Protein AF-A0A661MXB3-F1 (afdb_monomer_lite)

pLDDT: mean 81.64, std 18.94, range [29.0, 98.44]

Secondary structure (DSSP, 8-state):
--GGGT-SEEEEEESSTT-S-EEEEEESS---EEHHHHHHHHTSHHHHHHHHTTT--SHHHHHHTEEE-SHHHHHHHSEEEEEEETTEEEEETT----TTS---TTTEEEEEPP---TT-HHHHTTHHHHHHHGGGSTTHHHHHTSTT--S--GGGTEE---SHHHHHHHHHHHHHHHHHTT-HHHHHHHHHHHHHH---HHHHHHHHHHHHHH-STTPPPP--PPP---TT--HHHHHHHHHHHHHHHHHHHTT-HHHHHHHHHSS-HHHHHHS-HHHHHHHHHHHHHT-TT-THHHHHHHHHHHHHHHH-HHHHHH-THHHHHHHHHHHHTT-HHHHHHHHHHHHHHHHHHHHHHHSSPPPPTTSS---------------------------

Sequence (395 aa):
RTFASQFAHVVVFAAEDLSSDTVMLGSDSPLPLDLERLSRSFADPGIKSELERAYVHSPFDVFARVILANREEVLSYTQVEHRLRGGEWEFFPESSNGPMEDCDPADCRRSAVELNTDDNALIEFAAPRDLIGFQRYEGYLANIYSPDWPYGKLMETFENFGDGDDAARAYAEMAMSLMGHGRKSEASDFLTQSARHGAVAETLVATEVLRHLLTDEHEPRIAIEPPVPGPQMDQATARQLSLGFEAVRSAVDMRAYGTALAAMEEIPAPLRLHSGPSLRFLYGYLQYKAAEGVPSRYRSAIDQLEDLVRSDEEYVRRHPELYYFLARAHDAEFNFDKGLRNMRIYVESRLAGSDDAEDLPEPPPEDAPTTDAPEDADGGDLADKDLHPDRDDGV

Radius of gyration: 30.87 Å; chains: 1; bounding box: 84×88×80 Å

Foldseek 3Di:
DALLVVAVKWWKFDLDFLDPDIDIDGHNDDDALEQVVVQVVCVPPVSVVVCVVSVNNGSLLRLLRTLAGISVSLQQQQKWKWFQDPNDTHTDPLDGSPPPDDAPPVTMDIDGDHDDDPPPVVVVVCVVVCVVVVVSCVCVSVQSLPLPRPHSLRVVRHDDCDAAQSVLLSLLVSLLSNLQSVVLNSSVVSLVVSVVRYDDVSSVLSVQLSVLLPDPPPQDDDDQDQFADDPPDDPVLVVLSVVLSVQLVVCVVVVVLVSSLVSLPVNPPVCQPPRDLSSLLSNLVSLLSPCVVPLVSLVVSLVSLVVCVVPPVVVCLVVLSSLSSNLNSCVSVVSSNSNSVSSSSSSVSVVVVVVVVVPPPDDPPVPPPPPPDDDDDDDDDDDDDDDDDDDDDDD

Structure (mmCIF, N/CA/C/O backbone):
data_AF-A0A661MXB3-F1
#
_entry.id   AF-A0A661MXB3-F1
#
loop_
_atom_site.group_PDB
_atom_site.id
_atom_site.type_symbol
_atom_site.label_atom_id
_atom_site.label_alt_id
_atom_site.label_comp_id
_atom_site.label_asym_id
_atom_site.label_entity_id
_atom_site.label_seq_id
_atom_site.pdbx_PDB_ins_code
_atom_site.Cartn_x
_atom_site.Cartn_y
_atom_site.Cartn_z
_atom_site.occupancy
_atom_site.B_iso_or_equiv
_atom_site.auth_seq_id
_atom_site.auth_comp_id
_atom_site.auth_asym_id
_atom_site.auth_atom_id
_atom_site.pdbx_PDB_model_num
ATOM 1 N N . ARG A 1 1 ? -21.241 17.904 27.560 1.00 60.25 1 ARG A N 1
ATOM 2 C CA . ARG A 1 1 ? -21.368 16.419 27.547 1.00 60.25 1 ARG A CA 1
ATOM 3 C C . ARG A 1 1 ? -20.469 15.897 26.440 1.00 60.25 1 ARG A C 1
ATOM 5 O O . ARG A 1 1 ? -20.374 16.616 25.465 1.00 60.25 1 ARG A O 1
ATOM 12 N N . THR A 1 2 ? -19.868 14.708 26.520 1.00 66.75 2 THR A N 1
ATOM 13 C CA . THR A 1 2 ? -19.048 14.137 25.418 1.00 66.75 2 THR A CA 1
ATOM 14 C C . THR A 1 2 ? -19.761 12.934 24.781 1.00 66.75 2 THR A C 1
ATOM 16 O O . THR A 1 2 ? -20.686 12.395 25.392 1.00 66.75 2 THR A O 1
ATOM 19 N N . PHE A 1 3 ? -19.368 12.485 23.579 1.00 68.38 3 PHE A N 1
ATOM 20 C CA . PHE A 1 3 ? -19.989 11.304 22.941 1.00 68.38 3 PHE A CA 1
ATOM 21 C C . PHE A 1 3 ? -19.818 10.048 23.806 1.00 68.38 3 PHE A C 1
ATOM 23 O O . PHE A 1 3 ? -20.786 9.382 24.173 1.00 68.38 3 PHE A O 1
ATOM 30 N N . ALA A 1 4 ? -18.582 9.804 24.244 1.00 66.75 4 ALA A N 1
ATOM 31 C CA . ALA A 1 4 ? -18.226 8.757 25.194 1.00 66.75 4 ALA A CA 1
ATOM 32 C C . ALA A 1 4 ? -18.789 8.989 26.616 1.00 66.75 4 ALA A C 1
ATOM 34 O O . ALA A 1 4 ? -18.672 8.123 27.482 1.00 66.75 4 ALA A O 1
ATOM 35 N N . SER A 1 5 ? -19.429 10.131 26.894 1.00 73.50 5 SER A N 1
ATOM 36 C CA . SER A 1 5 ? -20.237 10.331 28.104 1.00 73.50 5 SER A CA 1
ATOM 37 C C . SER A 1 5 ? -21.733 10.075 27.884 1.00 73.50 5 SER A C 1
ATOM 39 O O . SER A 1 5 ? -22.489 10.217 28.844 1.00 73.50 5 SER A O 1
ATOM 41 N N . GLN A 1 6 ? -22.190 9.801 26.654 1.00 81.00 6 GLN A N 1
ATOM 42 C CA . GLN A 1 6 ? -23.566 9.364 26.368 1.00 81.00 6 GLN A CA 1
ATOM 43 C C . GLN A 1 6 ? -23.660 7.841 26.235 1.00 81.00 6 GLN A C 1
ATOM 45 O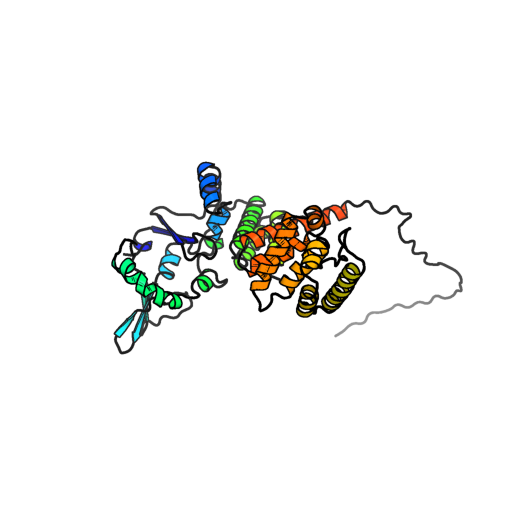 O . GLN A 1 6 ? -24.591 7.272 26.788 1.00 81.00 6 GLN A O 1
ATOM 50 N N . PHE A 1 7 ? -22.689 7.200 25.577 1.00 85.50 7 PHE A N 1
ATOM 51 C CA . PHE A 1 7 ? -22.698 5.756 25.318 1.00 85.50 7 PHE A CA 1
ATOM 52 C C . PHE A 1 7 ? -21.702 4.986 26.193 1.00 85.50 7 PHE A C 1
ATOM 54 O O . PHE A 1 7 ? -20.602 5.468 26.484 1.00 85.50 7 PHE A O 1
ATOM 61 N N . ALA A 1 8 ? -22.080 3.767 26.587 1.00 87.88 8 ALA A N 1
ATOM 62 C CA . ALA A 1 8 ? -21.225 2.854 27.352 1.00 87.88 8 ALA A CA 1
ATOM 63 C C . ALA A 1 8 ? -20.105 2.231 26.498 1.00 87.88 8 ALA A C 1
ATOM 65 O O . ALA A 1 8 ? -19.014 1.971 27.005 1.00 87.88 8 ALA A O 1
ATOM 66 N N . HIS A 1 9 ? -20.356 2.048 25.201 1.00 89.38 9 HIS A N 1
ATOM 67 C CA . HIS A 1 9 ? -19.418 1.502 24.226 1.00 89.38 9 HIS A CA 1
ATOM 68 C C . HIS A 1 9 ? -19.293 2.463 23.043 1.00 89.38 9 HIS A C 1
ATOM 70 O O . HIS A 1 9 ? -20.294 2.991 22.555 1.00 89.38 9 HIS A O 1
ATOM 76 N N . VAL A 1 10 ? -18.059 2.698 22.598 1.00 88.25 10 VAL A N 1
ATOM 77 C CA . VAL A 1 10 ? -17.738 3.540 21.440 1.00 88.25 10 VAL A CA 1
ATOM 78 C C . VAL A 1 10 ? -16.615 2.873 20.657 1.00 88.25 10 VAL A C 1
ATOM 80 O O . VAL A 1 10 ? -15.660 2.415 21.279 1.00 88.25 10 VAL A O 1
ATOM 83 N N . VAL A 1 11 ? -16.730 2.848 19.331 1.00 90.06 11 VAL A N 1
ATOM 84 C CA . VAL A 1 11 ? -15.665 2.451 18.396 1.00 90.06 11 VAL A CA 1
ATOM 85 C C . VAL A 1 11 ? -15.566 3.517 17.304 1.00 90.06 11 VAL A C 1
ATOM 87 O O . VAL A 1 11 ? -16.592 4.072 16.894 1.00 90.06 11 VAL A O 1
ATOM 90 N N . VAL A 1 12 ? -14.350 3.823 16.853 1.00 89.25 12 VAL A N 1
ATOM 91 C CA . VAL A 1 12 ? -14.078 4.819 15.807 1.00 89.25 12 VAL A CA 1
ATOM 92 C C . VAL A 1 12 ? -13.350 4.164 14.646 1.00 89.25 12 VAL A C 1
ATOM 94 O O . VAL A 1 12 ? -12.310 3.534 14.836 1.00 89.25 12 VAL A O 1
ATOM 97 N N . PHE A 1 13 ? -13.891 4.352 13.448 1.00 89.69 13 PHE A N 1
ATOM 98 C CA . PHE A 1 13 ? -13.365 3.818 12.199 1.00 89.69 13 PHE A CA 1
ATOM 99 C C . PHE A 1 13 ? -12.936 4.958 11.273 1.00 89.69 13 PHE A C 1
ATOM 101 O O . PHE A 1 13 ? -13.572 6.012 11.264 1.00 89.69 13 PHE A O 1
ATOM 108 N N . ALA A 1 14 ? -11.923 4.727 10.446 1.00 88.44 14 ALA A N 1
ATOM 109 C CA . ALA A 1 14 ? -11.700 5.498 9.232 1.00 88.44 14 ALA A CA 1
ATOM 110 C C . ALA A 1 14 ? -12.873 5.265 8.263 1.00 88.44 14 ALA A C 1
ATOM 112 O O . ALA A 1 14 ? -13.317 4.127 8.088 1.00 88.44 14 ALA A O 1
ATOM 113 N N . ALA A 1 15 ? -13.386 6.321 7.631 1.00 83.31 15 ALA A N 1
ATOM 114 C CA . ALA A 1 15 ? -14.381 6.181 6.570 1.00 83.31 15 ALA A CA 1
ATOM 115 C C . ALA A 1 15 ? -13.752 5.559 5.312 1.00 83.31 15 ALA A C 1
ATOM 117 O O . ALA A 1 15 ? -14.329 4.648 4.719 1.00 83.31 15 ALA A O 1
ATOM 118 N N . GLU A 1 16 ? -12.543 6.004 4.967 1.00 79.88 16 GLU A N 1
ATOM 119 C CA . GLU A 1 16 ? -11.714 5.543 3.847 1.00 79.88 16 GLU A CA 1
ATOM 120 C C . GLU A 1 16 ? -10.232 5.519 4.267 1.00 79.88 16 GLU A C 1
ATOM 122 O O . GLU A 1 16 ? -9.855 6.062 5.309 1.00 79.88 16 GLU A O 1
ATOM 127 N N . ASP A 1 17 ? -9.380 4.898 3.458 1.00 74.88 17 ASP A N 1
ATOM 128 C CA . ASP A 1 17 ? -7.967 4.685 3.775 1.00 74.88 17 ASP A CA 1
ATOM 129 C C . ASP A 1 17 ? -7.192 6.004 3.827 1.00 74.88 17 ASP A C 1
ATOM 131 O O . ASP A 1 17 ? -7.323 6.851 2.945 1.00 74.88 17 ASP A O 1
ATOM 135 N N . LEU A 1 18 ? -6.384 6.183 4.879 1.00 73.88 18 LEU A N 1
ATOM 136 C CA . LEU A 1 18 ? -5.684 7.438 5.188 1.00 73.88 18 LEU A CA 1
ATOM 137 C C . LEU A 1 18 ? -6.602 8.676 5.300 1.00 73.88 18 LEU A C 1
ATOM 139 O O . LEU A 1 18 ? -6.113 9.807 5.286 1.00 73.88 18 LEU A O 1
ATOM 143 N N . SER A 1 19 ? -7.918 8.485 5.431 1.00 77.31 19 SER A N 1
ATOM 144 C CA . SER A 1 19 ? -8.883 9.583 5.423 1.00 77.31 19 SER A CA 1
ATOM 145 C C . SER A 1 19 ? -8.896 10.373 6.729 1.00 77.31 19 SER A C 1
ATOM 147 O O . SER A 1 19 ? -8.617 9.847 7.813 1.00 77.31 19 SER A O 1
ATOM 149 N N . SER A 1 20 ? -9.269 11.646 6.593 1.00 73.06 20 SER A N 1
ATOM 150 C CA . SER A 1 20 ? -9.675 12.537 7.679 1.00 73.06 20 SER A CA 1
ATOM 151 C C . SER A 1 20 ? -10.999 12.152 8.313 1.00 73.06 20 SER A C 1
ATOM 153 O O . SER A 1 20 ? -11.231 12.437 9.490 1.00 73.06 20 SER A O 1
ATOM 155 N N . ASP A 1 21 ? -11.862 11.534 7.517 1.00 78.81 21 ASP A N 1
ATOM 156 C CA . ASP A 1 21 ? -13.262 11.363 7.839 1.00 78.81 21 ASP A CA 1
ATOM 157 C C . ASP A 1 21 ? -13.417 10.085 8.655 1.00 78.81 21 ASP A C 1
ATOM 159 O O . ASP A 1 21 ? -12.888 9.026 8.306 1.00 78.81 21 ASP A O 1
ATOM 163 N N . THR A 1 22 ? -14.129 10.184 9.776 1.00 83.12 22 THR A N 1
ATOM 164 C CA . THR A 1 22 ? -14.266 9.081 10.729 1.00 83.12 22 THR A CA 1
ATOM 165 C C . THR A 1 22 ? -15.724 8.759 11.008 1.00 83.12 22 THR A C 1
ATOM 167 O O . THR A 1 22 ? -16.585 9.635 11.087 1.00 83.12 22 THR A O 1
ATOM 170 N N . VAL A 1 23 ? -16.005 7.469 11.176 1.00 86.00 23 VAL A N 1
ATOM 171 C CA . VAL A 1 23 ? -17.314 6.959 11.579 1.00 86.00 23 VAL A CA 1
ATOM 172 C C . VAL A 1 23 ? -17.244 6.590 13.054 1.00 86.00 23 VAL A C 1
ATOM 174 O O . VAL A 1 23 ? -16.486 5.706 13.450 1.00 86.00 23 VAL A O 1
ATOM 177 N N . MET A 1 24 ? -18.054 7.258 13.876 1.00 86.62 24 MET A N 1
ATOM 178 C CA . MET A 1 24 ? -18.159 6.994 15.312 1.00 86.62 24 MET A CA 1
ATOM 179 C C . MET A 1 24 ? -19.426 6.201 15.627 1.00 86.62 24 MET A C 1
ATOM 181 O O . MET A 1 24 ? -20.539 6.715 15.516 1.00 86.62 24 MET A O 1
ATOM 185 N N . LEU A 1 25 ? -19.258 4.951 16.062 1.00 88.56 25 LEU A N 1
ATOM 186 C CA . LEU A 1 25 ? -20.360 4.095 16.490 1.00 88.56 25 LEU A CA 1
ATOM 187 C C . LEU A 1 25 ? -20.486 4.136 18.015 1.00 88.56 25 LEU A C 1
ATOM 189 O O . LEU A 1 25 ? -19.577 3.714 18.725 1.00 88.56 25 LEU A O 1
ATOM 193 N N . GLY A 1 26 ? -21.619 4.631 18.514 1.00 88.75 26 GLY A N 1
ATOM 194 C CA . GLY A 1 26 ? -21.973 4.636 19.936 1.00 88.75 26 GLY A CA 1
ATOM 195 C C . GLY A 1 26 ? -23.075 3.628 20.248 1.00 88.75 26 GLY A C 1
ATOM 196 O O . GLY A 1 26 ? -24.018 3.483 19.471 1.00 88.75 26 GLY A O 1
ATOM 197 N N . SER A 1 27 ? -22.965 2.929 21.377 1.00 89.50 27 SER A N 1
ATOM 198 C CA . SER A 1 27 ? -23.947 1.929 21.804 1.00 89.50 27 SER A CA 1
ATOM 199 C C . SER A 1 27 ? -24.010 1.780 23.327 1.00 89.50 27 SER A C 1
ATOM 201 O O . SER A 1 27 ? -22.996 1.848 24.025 1.00 89.50 27 SER A O 1
ATOM 203 N N . ASP A 1 28 ? -25.209 1.507 23.841 1.00 90.69 28 ASP A N 1
ATOM 204 C CA . ASP A 1 28 ? -25.440 1.114 25.240 1.00 90.69 28 ASP A CA 1
ATOM 205 C C . ASP A 1 28 ? -25.264 -0.398 25.469 1.00 90.69 28 ASP A C 1
ATOM 207 O O . ASP A 1 28 ? -25.264 -0.868 26.603 1.00 90.69 28 ASP A O 1
ATOM 211 N N . SER A 1 29 ? -25.116 -1.172 24.390 1.00 90.19 29 SER A N 1
ATOM 212 C CA . SER A 1 29 ? -24.761 -2.598 24.405 1.00 90.19 29 SER A CA 1
ATOM 213 C C . SER A 1 29 ? -23.335 -2.816 23.881 1.00 90.19 29 SER A C 1
ATOM 215 O O . SER A 1 29 ? -22.897 -2.032 23.034 1.00 90.19 29 SER A O 1
ATOM 217 N N . PRO A 1 30 ? -22.622 -3.875 24.308 1.00 87.62 30 PRO A N 1
ATOM 218 C CA . PRO A 1 30 ? -21.278 -4.172 23.822 1.00 87.62 30 PRO A CA 1
ATOM 219 C C . PRO A 1 30 ? -21.166 -4.208 22.293 1.00 87.62 30 PRO A C 1
ATOM 221 O O . PRO A 1 30 ? -22.033 -4.747 21.596 1.00 87.62 30 PRO A O 1
ATOM 224 N N . LEU A 1 31 ? -20.059 -3.658 21.794 1.00 84.75 31 LEU A N 1
ATOM 225 C CA . LEU A 1 31 ? -19.656 -3.657 20.387 1.00 84.75 31 LEU A CA 1
ATOM 226 C C . LEU A 1 31 ? -18.403 -4.540 20.215 1.00 84.75 31 LEU A C 1
ATOM 228 O O . LEU A 1 31 ? -17.326 -3.998 19.979 1.00 84.75 31 LEU A O 1
ATOM 232 N N . PRO A 1 32 ? -18.495 -5.874 20.404 1.00 85.25 32 PRO A N 1
ATOM 233 C CA . PRO A 1 32 ? -17.342 -6.753 20.249 1.00 85.25 32 PRO A CA 1
ATOM 234 C C . PRO A 1 32 ? -16.884 -6.771 18.789 1.00 85.25 32 PRO A C 1
ATOM 236 O O . PRO A 1 32 ? -17.708 -6.807 17.866 1.00 85.25 32 PRO A O 1
ATOM 239 N N . LEU A 1 33 ? -15.568 -6.781 18.592 1.00 87.50 33 LEU A N 1
ATOM 240 C CA . LEU A 1 33 ? -14.935 -6.912 17.283 1.00 87.50 33 LEU A CA 1
ATOM 241 C C . LEU A 1 33 ? -14.830 -8.414 16.958 1.00 87.50 33 LEU A C 1
ATOM 243 O O . LEU A 1 33 ? -13.780 -9.043 17.039 1.00 87.50 33 LEU A O 1
ATOM 247 N N . ASP A 1 34 ? -16.009 -8.983 16.684 1.00 91.75 34 ASP A N 1
ATOM 248 C CA . ASP A 1 34 ? -16.306 -10.415 16.556 1.00 91.75 34 ASP A CA 1
ATOM 249 C C . ASP A 1 34 ? -16.375 -10.830 15.077 1.00 91.75 34 ASP A C 1
ATOM 251 O O . ASP A 1 34 ? -17.278 -10.415 14.332 1.00 91.75 34 ASP A O 1
ATOM 255 N N . LEU A 1 35 ? -15.416 -11.660 14.651 1.00 92.50 35 LEU A N 1
ATOM 256 C CA . LEU A 1 35 ? -15.283 -12.092 13.259 1.00 92.50 35 LEU A CA 1
ATOM 257 C C . LEU A 1 35 ? -16.454 -12.974 12.800 1.00 92.50 35 LEU A C 1
ATOM 259 O O . LEU A 1 35 ? -16.935 -12.812 11.675 1.00 92.50 35 LEU A O 1
ATOM 263 N N . GLU A 1 36 ? -16.955 -13.881 13.642 1.00 91.88 36 GLU A N 1
ATOM 264 C CA . GLU A 1 36 ? -18.060 -14.781 13.284 1.00 91.88 36 GLU A CA 1
ATOM 265 C C . GLU A 1 36 ? -19.371 -13.996 13.116 1.00 91.88 36 GLU A C 1
ATOM 267 O O . GLU A 1 36 ? -20.180 -14.260 12.219 1.00 91.88 36 GLU A O 1
ATOM 272 N N . ARG A 1 37 ? -19.598 -12.988 13.966 1.00 91.44 37 ARG A N 1
ATOM 273 C CA . ARG A 1 37 ? -20.759 -12.094 13.864 1.00 91.44 37 ARG A CA 1
ATOM 274 C C . ARG A 1 37 ? -20.715 -11.212 12.616 1.00 91.44 37 ARG A C 1
ATOM 276 O O . ARG A 1 37 ? -21.749 -11.062 11.954 1.00 91.44 37 ARG A O 1
ATOM 283 N N . LEU A 1 38 ? -19.557 -10.644 12.272 1.00 91.50 38 LEU A N 1
ATOM 284 C CA . LEU A 1 38 ? -19.429 -9.857 11.042 1.00 91.50 38 LEU A CA 1
ATOM 285 C C . LEU A 1 38 ? -19.520 -10.745 9.801 1.00 91.50 38 LEU A C 1
ATOM 287 O O . LEU A 1 38 ? -20.295 -10.425 8.906 1.00 91.50 38 LEU A O 1
ATOM 291 N N . SER A 1 39 ? -18.864 -11.906 9.779 1.00 93.06 39 SER A N 1
ATOM 292 C CA . SER A 1 39 ? -18.941 -12.855 8.656 1.00 93.06 39 SER A CA 1
ATOM 293 C C . SER A 1 39 ? -20.379 -13.290 8.352 1.00 93.06 39 SER A C 1
ATOM 295 O O . SER A 1 39 ? -20.790 -13.313 7.193 1.00 93.06 39 SER A O 1
ATOM 297 N N . ARG A 1 40 ? -21.198 -13.542 9.386 1.00 93.25 40 ARG A N 1
ATOM 298 C CA . ARG A 1 40 ? -22.641 -13.808 9.219 1.00 93.25 40 ARG A CA 1
ATOM 299 C C . ARG A 1 40 ? -23.423 -12.613 8.673 1.00 93.25 40 ARG A C 1
ATOM 301 O O . ARG A 1 40 ? -24.379 -12.819 7.935 1.00 93.25 40 ARG A O 1
ATOM 308 N N . SER A 1 41 ? -23.025 -11.385 9.006 1.00 91.75 41 SER A N 1
ATOM 309 C CA . SER A 1 41 ? -23.632 -10.165 8.449 1.00 91.75 41 SER A CA 1
ATOM 310 C C . SER A 1 41 ? -23.255 -9.969 6.973 1.00 91.75 41 SER A C 1
ATOM 312 O O . SER A 1 41 ? -24.116 -9.660 6.159 1.00 91.75 41 SER A O 1
ATOM 314 N N . PHE A 1 42 ? -21.997 -10.228 6.603 1.00 92.69 42 PHE A N 1
ATOM 315 C CA . PHE A 1 42 ? -21.509 -10.189 5.215 1.00 92.69 42 PHE A CA 1
ATOM 316 C C . PHE A 1 42 ? -22.122 -11.269 4.309 1.00 92.69 42 PHE A C 1
ATOM 318 O O . PHE A 1 42 ? -22.095 -11.133 3.087 1.00 92.69 42 PHE A O 1
ATOM 325 N N . ALA A 1 43 ? -22.678 -12.339 4.884 1.00 93.12 43 ALA A N 1
ATOM 326 C CA . ALA A 1 43 ? -23.415 -13.349 4.132 1.00 93.12 43 ALA A CA 1
ATOM 327 C C . ALA A 1 43 ? -24.787 -12.850 3.625 1.00 93.12 43 ALA A C 1
ATOM 329 O O . ALA A 1 43 ? -25.369 -13.489 2.747 1.00 93.12 43 ALA A O 1
ATOM 330 N N . ASP A 1 44 ? -25.303 -11.723 4.136 1.00 95.75 44 ASP A N 1
ATOM 331 C CA . ASP A 1 44 ? -26.483 -11.061 3.575 1.00 95.75 44 ASP A CA 1
ATOM 332 C C . ASP A 1 44 ? -26.102 -10.294 2.287 1.00 95.75 44 ASP A C 1
ATOM 334 O O . ASP A 1 44 ? -25.271 -9.379 2.340 1.00 95.75 44 ASP A O 1
ATOM 338 N N . PRO A 1 45 ? -26.701 -10.614 1.119 1.00 92.38 45 PRO A N 1
ATOM 339 C CA . PRO A 1 45 ? -26.347 -9.967 -0.146 1.00 92.38 45 PRO A CA 1
ATOM 340 C C . PRO A 1 45 ? -26.600 -8.454 -0.177 1.00 92.38 45 PRO A C 1
ATOM 342 O O . PRO A 1 45 ? -25.913 -7.743 -0.907 1.00 92.38 45 PRO A O 1
ATOM 345 N N . GLY A 1 46 ? -27.576 -7.955 0.588 1.00 94.19 46 GLY A N 1
ATOM 346 C CA . GLY A 1 46 ? -27.873 -6.528 0.683 1.00 94.19 46 GLY A CA 1
ATOM 347 C C . GLY A 1 46 ? -26.805 -5.782 1.478 1.00 94.19 46 GLY A C 1
ATOM 348 O O . GLY A 1 46 ? -26.341 -4.733 1.039 1.00 94.19 46 GLY A O 1
ATOM 349 N N . ILE A 1 47 ? -26.358 -6.357 2.600 1.00 93.00 47 ILE A N 1
ATOM 350 C CA . ILE A 1 47 ? -25.245 -5.807 3.388 1.00 93.00 47 ILE A CA 1
ATOM 351 C C . ILE A 1 47 ? -23.961 -5.824 2.558 1.00 93.00 47 ILE A C 1
ATOM 353 O O . ILE A 1 47 ? -23.302 -4.793 2.434 1.00 93.00 47 ILE A O 1
ATOM 357 N N . LYS A 1 48 ? -23.639 -6.960 1.925 1.00 90.56 48 LYS A N 1
ATOM 358 C CA . LYS A 1 48 ? -22.458 -7.080 1.063 1.00 90.56 48 LYS A CA 1
ATOM 359 C C . LYS A 1 48 ? -22.460 -6.047 -0.070 1.00 90.56 48 LYS A C 1
ATOM 361 O O . LYS A 1 48 ? -21.457 -5.370 -0.259 1.00 90.56 48 LYS A O 1
ATOM 366 N N . SER A 1 49 ? -23.583 -5.878 -0.772 1.00 91.62 49 SER A N 1
ATOM 367 C CA . SER A 1 49 ? -23.697 -4.907 -1.870 1.00 91.62 49 SER A CA 1
ATOM 368 C C . SER A 1 49 ? -23.485 -3.455 -1.426 1.00 91.62 49 SER A C 1
ATOM 370 O O . SER A 1 49 ? -22.987 -2.656 -2.216 1.00 91.62 49 SER A O 1
ATOM 372 N N . GLU A 1 50 ? -23.884 -3.074 -0.210 1.00 92.62 50 GLU A N 1
ATOM 373 C CA . GLU A 1 50 ? -23.660 -1.707 0.279 1.00 92.62 50 GLU A CA 1
ATOM 374 C C . GLU A 1 50 ? -22.233 -1.512 0.813 1.00 92.62 50 GLU A C 1
ATOM 376 O O . GLU A 1 50 ? -21.659 -0.441 0.628 1.00 92.62 50 GLU A O 1
ATOM 381 N N . LEU A 1 51 ? -21.620 -2.549 1.394 1.00 90.81 51 LEU A N 1
ATOM 382 C CA . LEU A 1 51 ? -20.221 -2.517 1.832 1.00 90.81 51 LEU A CA 1
ATOM 383 C C . LEU A 1 51 ? -19.236 -2.493 0.651 1.00 90.81 51 LEU A C 1
ATOM 385 O O . LEU A 1 51 ? -18.287 -1.710 0.668 1.00 90.81 51 LEU A O 1
ATOM 389 N N . GLU A 1 52 ? -19.513 -3.228 -0.431 1.00 90.06 52 GLU A N 1
ATOM 390 C CA . GLU A 1 52 ? -18.729 -3.156 -1.675 1.00 90.06 52 GLU A CA 1
ATOM 391 C C . GLU A 1 52 ? -18.710 -1.735 -2.267 1.00 90.06 52 GLU A C 1
ATOM 393 O O . GLU A 1 52 ? -17.690 -1.305 -2.805 1.00 90.06 52 GLU A O 1
ATOM 398 N N . ARG A 1 53 ? -19.798 -0.965 -2.111 1.00 88.00 53 ARG A N 1
ATOM 399 C CA . ARG A 1 53 ? -19.876 0.450 -2.528 1.00 88.00 53 ARG A CA 1
ATOM 400 C C . ARG A 1 53 ? -19.042 1.397 -1.655 1.00 88.00 53 ARG A C 1
ATOM 402 O O . ARG A 1 53 ? -18.778 2.513 -2.090 1.00 88.00 53 ARG A O 1
ATOM 409 N N . ALA A 1 54 ? -18.633 0.959 -0.464 1.00 85.25 54 ALA A N 1
ATOM 410 C CA . ALA A 1 54 ? -17.728 1.659 0.452 1.00 85.25 54 ALA A CA 1
ATOM 411 C C . ALA A 1 54 ? -16.289 1.088 0.421 1.00 85.25 54 ALA A C 1
ATOM 413 O O . ALA A 1 54 ? -15.493 1.347 1.331 1.00 85.25 54 ALA A O 1
ATOM 414 N N . TYR A 1 55 ? -15.960 0.288 -0.604 1.00 86.81 55 TYR A N 1
ATOM 415 C CA . TYR A 1 55 ? -14.681 -0.422 -0.758 1.00 86.81 55 TYR A CA 1
ATOM 416 C C . TYR A 1 55 ? -14.336 -1.338 0.431 1.00 86.81 55 TYR A C 1
ATOM 418 O O . TYR A 1 55 ? -13.176 -1.495 0.800 1.00 86.81 55 TYR A O 1
ATOM 426 N N . VAL A 1 56 ? -15.362 -1.914 1.064 1.00 90.81 56 VAL A N 1
ATOM 427 C CA . VAL A 1 56 ? -15.244 -2.926 2.118 1.00 90.81 56 VAL A CA 1
ATOM 428 C C . VAL A 1 56 ? -15.630 -4.267 1.497 1.00 90.81 56 VAL A C 1
ATOM 430 O O . VAL A 1 56 ? -16.799 -4.514 1.200 1.00 90.81 56 VAL A O 1
ATOM 433 N N . HIS A 1 57 ? -14.646 -5.129 1.262 1.00 91.06 57 HIS A N 1
ATOM 434 C CA . HIS A 1 57 ? -14.810 -6.385 0.526 1.00 91.06 57 HIS A CA 1
ATOM 435 C C . HIS A 1 57 ? -14.852 -7.610 1.451 1.00 91.06 57 HIS A C 1
ATOM 437 O O . HIS A 1 57 ? -15.427 -8.639 1.088 1.00 91.06 57 HIS A O 1
ATOM 443 N N . SER A 1 58 ? -14.295 -7.488 2.657 1.00 93.00 58 SER A N 1
ATOM 444 C CA . SER A 1 58 ? -14.241 -8.528 3.680 1.00 93.00 58 SER A CA 1
ATOM 445 C C . SER A 1 58 ? -14.592 -7.995 5.084 1.00 93.00 58 SER A C 1
ATOM 447 O O . SER A 1 58 ? -14.474 -6.792 5.338 1.00 93.00 58 SER A O 1
ATOM 449 N N . PRO A 1 59 ? -14.967 -8.872 6.040 1.00 93.44 59 PRO A N 1
ATOM 450 C CA . PRO A 1 59 ? -15.060 -8.512 7.458 1.00 93.44 59 PRO A CA 1
ATOM 451 C C . PRO A 1 59 ? -13.766 -7.908 8.022 1.00 93.44 59 PRO A C 1
ATOM 453 O O . PRO A 1 59 ? -13.824 -7.041 8.893 1.00 93.44 59 PRO A O 1
ATOM 456 N N . PHE A 1 60 ? -12.610 -8.335 7.505 1.00 94.56 60 PHE A N 1
ATOM 457 C CA . PHE A 1 60 ? -11.294 -7.859 7.925 1.00 94.56 60 PHE A CA 1
ATOM 458 C C . PHE A 1 60 ? -11.043 -6.395 7.528 1.00 94.56 60 PHE A C 1
ATOM 460 O O . PHE A 1 60 ? -10.351 -5.683 8.249 1.00 94.56 60 PHE A O 1
ATOM 467 N N . ASP A 1 61 ? -11.684 -5.895 6.470 1.00 92.75 61 ASP A N 1
ATOM 468 C CA . ASP A 1 61 ? -11.522 -4.500 6.030 1.00 92.75 61 ASP A CA 1
ATOM 469 C C . ASP A 1 61 ? -12.247 -3.530 6.982 1.00 92.75 61 ASP A C 1
ATOM 471 O O . ASP A 1 61 ? -11.775 -2.427 7.252 1.00 92.75 61 ASP A O 1
ATOM 475 N N . VAL A 1 62 ? -13.368 -3.960 7.583 1.00 91.75 62 VAL A N 1
ATOM 476 C CA . VAL A 1 62 ? -14.040 -3.209 8.668 1.00 91.75 62 VAL A CA 1
ATOM 477 C C . VAL A 1 62 ? -13.117 -3.089 9.879 1.00 91.75 62 VAL A C 1
ATOM 479 O O . VAL A 1 62 ? -13.036 -2.043 10.521 1.00 91.75 62 VAL A O 1
ATOM 482 N N . PHE A 1 63 ? -12.419 -4.178 10.186 1.00 92.00 63 PHE A N 1
ATOM 483 C CA . PHE A 1 63 ? -11.491 -4.277 11.298 1.00 92.00 63 PHE A CA 1
ATOM 484 C C . PHE A 1 63 ? -10.225 -3.440 11.095 1.00 92.00 63 PHE A C 1
ATOM 486 O O . PHE A 1 63 ? -9.835 -2.695 11.992 1.00 92.00 63 PHE A O 1
ATOM 493 N N . ALA A 1 64 ? -9.606 -3.508 9.919 1.00 91.75 64 ALA A N 1
ATOM 494 C CA . ALA A 1 64 ? -8.396 -2.759 9.603 1.00 91.75 64 ALA A CA 1
ATOM 495 C C . ALA A 1 64 ? -8.618 -1.232 9.605 1.00 91.75 64 ALA A C 1
ATOM 497 O O . ALA A 1 64 ? -7.683 -0.483 9.904 1.00 91.75 64 ALA A O 1
ATOM 498 N N . ARG A 1 65 ? -9.858 -0.770 9.378 1.00 90.62 65 ARG A N 1
ATOM 499 C CA . ARG A 1 65 ? -10.269 0.639 9.509 1.00 90.62 65 ARG A CA 1
ATOM 500 C C . ARG A 1 65 ? -10.456 1.130 10.955 1.00 90.62 65 ARG A C 1
ATOM 502 O O . ARG A 1 65 ? -10.681 2.322 11.135 1.00 90.62 65 ARG A O 1
ATOM 509 N N . VAL A 1 66 ? -10.376 0.294 11.995 1.00 91.62 66 VAL A N 1
ATOM 510 C CA . VAL A 1 66 ? -10.522 0.747 13.399 1.00 91.62 66 VAL A CA 1
ATOM 511 C C . VAL A 1 66 ? -9.343 1.637 13.815 1.00 91.62 66 VAL A C 1
ATOM 513 O O . VAL A 1 66 ? -8.203 1.182 13.836 1.00 91.62 66 VAL A O 1
ATOM 516 N N . ILE A 1 67 ? -9.624 2.885 14.203 1.00 89.00 67 ILE A N 1
ATOM 517 C CA . ILE A 1 67 ? -8.634 3.856 14.708 1.00 89.00 67 ILE A CA 1
ATOM 518 C C . ILE A 1 67 ? -8.596 3.858 16.242 1.00 89.00 67 ILE A C 1
ATOM 520 O O . ILE A 1 67 ? -7.519 3.919 16.834 1.00 89.00 67 ILE A O 1
ATOM 524 N N . LEU A 1 68 ? -9.777 3.806 16.873 1.00 88.56 68 LEU A N 1
ATOM 525 C CA . LEU A 1 68 ? -9.958 3.735 18.326 1.00 88.56 68 LEU A CA 1
ATOM 526 C C . LEU A 1 68 ? -10.943 2.594 18.614 1.00 88.56 68 LEU A C 1
ATOM 528 O O . LEU A 1 68 ? -12.116 2.662 18.237 1.00 88.56 68 LEU A O 1
ATOM 532 N N . ALA A 1 69 ? -10.464 1.530 19.247 1.00 90.00 69 ALA A N 1
ATOM 533 C CA . ALA A 1 69 ? -11.178 0.272 19.433 1.00 90.00 69 ALA A CA 1
ATOM 534 C C . ALA A 1 69 ? -12.211 0.315 20.569 1.00 90.00 69 ALA A C 1
ATOM 536 O O . ALA A 1 69 ? -13.108 -0.526 20.617 1.00 90.00 69 ALA A O 1
ATOM 537 N N . ASN A 1 70 ? -12.097 1.267 21.503 1.00 88.06 70 ASN A N 1
ATOM 538 C CA . ASN A 1 70 ? -12.974 1.325 22.669 1.00 88.06 70 ASN A CA 1
ATOM 539 C C . ASN A 1 70 ? -13.160 2.746 23.249 1.00 88.06 70 ASN A C 1
ATOM 541 O O . ASN A 1 70 ? -12.508 3.722 22.879 1.00 88.06 70 ASN A O 1
ATOM 545 N N . ARG A 1 71 ? -14.070 2.842 24.226 1.00 85.94 71 ARG A N 1
ATOM 546 C CA . ARG A 1 71 ? -14.449 4.081 24.925 1.00 85.94 71 ARG A CA 1
ATOM 547 C C . ARG A 1 71 ? -13.301 4.742 25.702 1.00 85.94 71 ARG A C 1
ATOM 549 O O . ARG A 1 71 ? -13.321 5.962 25.857 1.00 85.94 71 ARG A O 1
ATOM 556 N N . GLU A 1 72 ? -12.363 3.968 26.238 1.00 85.25 72 GLU A N 1
ATOM 557 C CA . GLU A 1 72 ? -11.227 4.490 27.005 1.00 85.25 72 GLU A CA 1
ATOM 558 C C . GLU A 1 72 ? -10.213 5.163 26.081 1.00 85.25 72 GLU A C 1
ATOM 560 O O . GLU A 1 72 ? -9.829 6.300 26.345 1.00 85.25 72 GLU A O 1
ATOM 565 N N . GLU A 1 73 ? -9.894 4.543 24.943 1.00 85.62 73 GLU A N 1
ATOM 566 C CA . GLU A 1 73 ? -9.060 5.152 23.899 1.00 85.62 73 GLU A CA 1
ATOM 567 C C . GLU A 1 73 ? -9.668 6.458 23.377 1.00 85.62 73 GLU A C 1
ATOM 569 O O . GLU A 1 73 ? -8.975 7.469 23.298 1.00 85.62 73 GLU A O 1
ATOM 574 N N . VAL A 1 74 ? -10.984 6.488 23.123 1.00 82.44 74 VAL A N 1
ATOM 575 C CA . VAL A 1 74 ? -11.695 7.726 22.753 1.00 82.44 74 VAL A CA 1
ATOM 576 C C . VAL A 1 74 ? -11.541 8.796 23.830 1.00 82.44 74 VAL A C 1
ATOM 578 O O . VAL A 1 74 ? -11.161 9.919 23.520 1.00 82.44 74 VAL A O 1
ATOM 581 N N . LEU A 1 75 ? -11.782 8.472 25.103 1.00 79.12 75 LEU A N 1
ATOM 582 C CA . LEU A 1 75 ? -11.642 9.441 26.197 1.00 79.12 75 LEU A CA 1
ATOM 583 C C . LEU A 1 75 ? -10.189 9.852 26.475 1.00 79.12 75 LEU A C 1
ATOM 585 O O . LEU A 1 75 ? -9.981 10.922 27.046 1.00 79.12 75 LEU A O 1
ATOM 589 N N . SER A 1 76 ? -9.206 9.030 26.107 1.00 79.19 76 SER A N 1
ATOM 590 C CA . SER A 1 76 ? -7.777 9.347 26.181 1.00 79.19 76 SER A CA 1
ATOM 591 C C . SER A 1 76 ? -7.370 10.298 25.054 1.00 79.19 76 SER A C 1
ATOM 593 O O . SER A 1 76 ? -6.784 11.343 25.326 1.00 79.19 76 SER A O 1
ATOM 595 N N . TYR A 1 77 ? -7.757 9.987 23.815 1.00 78.62 77 TYR A N 1
ATOM 596 C CA . TYR A 1 77 ? -7.375 10.753 22.634 1.00 78.62 77 TYR A CA 1
ATOM 597 C C . TYR A 1 77 ? -8.157 12.065 22.473 1.00 78.62 77 TYR A C 1
ATOM 599 O O . TYR A 1 77 ? -7.563 13.095 22.158 1.00 78.62 77 TYR A O 1
ATOM 607 N N . THR A 1 78 ? -9.475 12.079 22.720 1.00 76.75 78 THR A N 1
ATOM 608 C CA . THR A 1 78 ? -10.320 13.281 22.565 1.00 76.75 78 THR A CA 1
ATOM 609 C C . THR A 1 78 ? -10.281 14.165 23.816 1.00 76.75 78 THR A C 1
ATOM 611 O O . THR A 1 78 ? -11.312 14.454 24.439 1.00 76.75 78 THR A O 1
ATOM 614 N N . GLN A 1 79 ? -9.082 14.577 24.214 1.00 76.81 79 GLN A N 1
ATOM 615 C CA . GLN A 1 79 ? -8.860 15.567 25.264 1.00 76.81 79 GLN A CA 1
ATOM 616 C C . GLN A 1 79 ? -8.430 16.906 24.654 1.00 76.81 79 GLN A C 1
ATOM 618 O O . GLN A 1 79 ? -8.060 17.003 23.488 1.00 76.81 79 GLN A O 1
ATOM 623 N N . VAL A 1 80 ? -8.529 17.962 25.4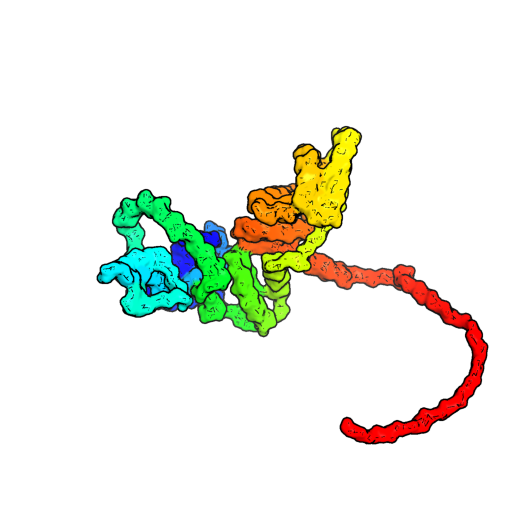44 1.00 77.62 80 VAL A N 1
ATOM 624 C CA . VAL A 1 80 ? -7.970 19.277 25.146 1.00 77.62 80 VAL A CA 1
ATOM 625 C C . VAL A 1 80 ? -7.142 19.724 26.326 1.00 77.62 80 VAL A C 1
ATOM 627 O O . VAL A 1 80 ? -7.580 19.655 27.484 1.00 77.62 80 VAL A O 1
ATOM 630 N N . GLU A 1 81 ? -5.938 20.180 26.020 1.00 82.06 81 GLU A N 1
ATOM 631 C CA . GLU A 1 81 ? -5.006 20.670 27.010 1.00 82.06 81 GLU A CA 1
ATOM 632 C C . GLU A 1 81 ? -5.212 22.166 27.262 1.00 82.06 81 GLU A C 1
ATOM 634 O O . GLU A 1 81 ? -5.404 22.980 26.356 1.00 82.06 81 GLU A O 1
ATOM 639 N N . HIS A 1 82 ? -5.151 22.543 28.532 1.00 85.50 82 HIS A N 1
ATOM 640 C CA . HIS A 1 82 ? -4.982 23.926 28.939 1.00 85.50 82 HIS A CA 1
ATOM 641 C C . HIS A 1 82 ? -3.640 24.056 29.642 1.00 85.50 82 HIS A C 1
ATOM 643 O O . HIS A 1 82 ? -3.354 23.260 30.540 1.00 85.50 82 HIS A O 1
ATOM 649 N N . ARG A 1 83 ? -2.865 25.091 29.304 1.00 87.94 83 ARG A N 1
ATOM 650 C CA . ARG A 1 83 ? -1.625 25.422 30.019 1.00 87.94 83 ARG A CA 1
ATOM 651 C C . ARG A 1 83 ? -1.697 26.785 30.689 1.00 87.94 83 ARG A C 1
ATOM 653 O O . ARG A 1 83 ? -2.293 27.722 30.161 1.00 87.94 83 ARG A O 1
ATOM 660 N N . LEU A 1 84 ? -1.073 26.892 31.853 1.00 88.69 84 LEU A N 1
ATOM 661 C CA . LEU A 1 84 ? -0.972 28.113 32.634 1.00 88.69 84 LEU A CA 1
ATOM 662 C C . LEU A 1 84 ? 0.139 29.002 32.059 1.00 88.69 84 LEU A C 1
ATOM 664 O O . LEU A 1 84 ? 1.326 28.719 32.207 1.00 88.69 84 LEU A O 1
ATOM 668 N N . ARG A 1 85 ? -0.234 30.114 31.426 1.00 86.50 85 ARG A N 1
ATOM 669 C CA . ARG A 1 85 ? 0.695 31.105 30.868 1.00 86.50 85 ARG A CA 1
ATOM 670 C C . ARG A 1 85 ? 0.341 32.492 31.377 1.00 86.50 85 ARG A C 1
ATOM 672 O O . ARG A 1 85 ? -0.816 32.888 31.411 1.00 86.50 85 ARG A O 1
ATOM 679 N N . GLY A 1 86 ? 1.340 33.217 31.881 1.00 85.00 86 GLY A N 1
ATOM 680 C CA . GLY A 1 86 ? 1.133 34.546 32.475 1.00 85.00 86 GLY A CA 1
ATOM 681 C C . GLY A 1 86 ? 0.213 34.588 33.710 1.00 85.00 86 GLY A C 1
ATOM 682 O O . GLY A 1 86 ? -0.120 35.677 34.165 1.00 85.00 86 GLY A O 1
ATOM 683 N N . GLY A 1 87 ? -0.181 33.433 34.263 1.00 88.75 87 GLY A N 1
ATOM 684 C CA . GLY A 1 87 ? -1.185 33.317 35.328 1.00 88.75 87 GLY A CA 1
ATOM 685 C C . GLY A 1 87 ? -2.613 33.037 34.837 1.00 88.75 87 GLY A C 1
ATOM 686 O O . GLY A 1 87 ? -3.502 32.861 35.668 1.00 88.75 87 GLY A O 1
ATOM 687 N N . GLU A 1 88 ? -2.837 32.943 33.524 1.00 90.00 88 GLU A N 1
ATOM 688 C CA . GLU A 1 88 ? -4.116 32.566 32.916 1.00 90.00 88 GLU A CA 1
ATOM 689 C C . GLU A 1 88 ? -4.032 31.173 32.273 1.00 90.00 88 GLU A C 1
ATOM 691 O O . GLU A 1 88 ? -2.971 30.734 31.833 1.00 90.00 88 GLU A O 1
ATOM 696 N N . TRP A 1 89 ? -5.150 30.445 32.244 1.00 87.19 89 TRP A N 1
ATOM 697 C CA . TRP A 1 89 ? -5.227 29.135 31.591 1.00 87.19 89 TRP A CA 1
ATOM 698 C C . TRP A 1 89 ? -5.563 29.316 30.108 1.00 87.19 89 TRP A C 1
ATOM 700 O O . TRP A 1 89 ? -6.735 29.444 29.750 1.00 87.19 89 TRP A O 1
ATOM 710 N N . GLU A 1 90 ? -4.538 29.313 29.257 1.00 86.50 90 GLU A N 1
ATOM 711 C CA . GLU A 1 90 ? -4.683 29.280 27.799 1.00 86.50 90 GLU A CA 1
ATOM 712 C C . GLU A 1 90 ? -5.190 27.897 27.343 1.00 86.50 90 GLU A C 1
ATOM 714 O O . GLU A 1 90 ? -4.960 26.887 28.008 1.00 86.50 90 GLU A O 1
ATOM 719 N N . PHE A 1 91 ? -5.915 27.856 26.224 1.00 79.12 91 PHE A N 1
ATOM 720 C CA . PHE A 1 91 ? -6.513 26.654 25.629 1.00 79.12 91 PHE A CA 1
ATOM 721 C C . PHE A 1 91 ? -5.753 26.273 24.354 1.00 79.12 91 PHE A C 1
ATOM 723 O O . PHE A 1 91 ? -5.572 27.130 23.489 1.00 79.12 91 PHE A O 1
ATOM 730 N N . PHE A 1 92 ? -5.343 25.008 24.248 1.00 74.75 92 PHE A N 1
ATOM 731 C CA . PHE A 1 92 ? -4.533 24.471 23.153 1.00 74.75 92 PHE A CA 1
ATOM 732 C C . PHE A 1 92 ? -5.335 23.398 22.401 1.00 74.75 92 PHE A C 1
ATOM 734 O O . PHE A 1 92 ? -5.243 22.221 22.748 1.00 74.75 92 PHE A O 1
ATOM 741 N N . PRO A 1 93 ? -6.165 23.775 21.408 1.00 64.38 93 PRO A N 1
ATOM 742 C CA . PRO A 1 93 ? -6.937 22.812 20.618 1.00 64.38 93 PRO A CA 1
ATOM 743 C C . PRO A 1 93 ? -6.051 21.861 19.800 1.00 64.38 93 PRO A C 1
ATOM 745 O O . PRO A 1 93 ? -6.485 20.765 19.468 1.00 64.38 93 PRO A O 1
ATOM 748 N N . GLU A 1 94 ? -4.816 22.262 19.494 1.00 62.34 94 GLU A N 1
ATOM 749 C CA . GLU A 1 94 ? -3.814 21.462 18.786 1.00 62.34 94 GLU A CA 1
ATOM 750 C C . GLU A 1 94 ? -3.052 20.455 19.674 1.00 62.34 94 GLU A C 1
ATOM 752 O O . GLU A 1 94 ? -2.086 19.848 19.213 1.00 62.34 94 GLU A O 1
ATOM 757 N N . SER A 1 95 ? -3.428 20.289 20.949 1.00 64.31 95 SER A N 1
ATOM 758 C CA . SER A 1 95 ? -2.698 19.426 21.885 1.00 64.31 95 SER A CA 1
ATOM 759 C C . SER A 1 95 ? -2.712 17.955 21.463 1.00 64.31 95 SER A C 1
ATOM 761 O O . SER A 1 95 ? -3.773 17.335 21.361 1.00 64.31 95 SER A O 1
ATOM 763 N N . SER A 1 96 ? -1.526 17.375 21.291 1.00 61.53 96 SER A N 1
ATOM 764 C CA . SER A 1 96 ? -1.342 15.952 21.024 1.00 61.53 96 SER A CA 1
ATOM 765 C C . SER A 1 96 ? -1.516 15.167 22.330 1.00 61.53 96 SER A C 1
ATOM 767 O O . SER A 1 96 ? -0.643 15.121 23.190 1.00 61.53 96 SER A O 1
ATOM 769 N N . ASN A 1 97 ? -2.676 14.528 22.504 1.00 63.34 97 ASN A N 1
ATOM 770 C CA . ASN A 1 97 ? -2.979 13.744 23.710 1.00 63.34 97 ASN A CA 1
ATOM 771 C C . ASN A 1 97 ? -2.308 12.360 23.708 1.00 63.34 97 ASN A C 1
ATOM 773 O O . ASN A 1 97 ? -2.868 11.396 24.228 1.00 63.34 97 ASN A O 1
ATOM 777 N N . GLY A 1 98 ? -1.125 12.243 23.099 1.00 59.06 98 GLY A N 1
ATOM 778 C CA . GLY A 1 98 ? -0.358 11.008 23.113 1.00 59.06 98 GLY A CA 1
ATOM 779 C C . GLY A 1 98 ? -0.059 10.576 24.556 1.00 59.06 98 GLY A C 1
ATOM 780 O O . GLY A 1 98 ? 0.255 11.422 25.399 1.00 59.06 98 GLY A O 1
ATOM 781 N N . PRO A 1 99 ? -0.091 9.268 24.868 1.00 56.12 99 PRO A N 1
ATOM 782 C CA . PRO A 1 99 ? 0.159 8.758 26.219 1.00 56.12 99 PRO A CA 1
ATOM 783 C C . PRO A 1 99 ? 1.592 9.017 26.721 1.00 56.12 99 PRO A C 1
ATOM 785 O O . PRO A 1 99 ? 1.877 8.759 27.886 1.00 56.12 99 PRO A O 1
ATOM 788 N N . MET A 1 100 ? 2.482 9.526 25.859 1.00 54.00 100 MET A N 1
ATOM 789 C CA . MET A 1 100 ? 3.864 9.902 26.180 1.00 54.00 100 MET A CA 1
ATOM 790 C C . MET A 1 100 ? 4.080 11.416 26.369 1.00 54.00 100 MET A C 1
ATOM 792 O O . MET A 1 100 ? 5.205 11.827 26.642 1.00 54.00 100 MET A O 1
ATOM 796 N N . GLU A 1 101 ? 3.048 12.260 26.234 1.00 65.31 101 GLU A N 1
ATOM 797 C CA . GLU A 1 101 ? 3.165 13.691 26.548 1.00 65.31 101 GLU A CA 1
ATOM 798 C C . GLU A 1 101 ? 2.816 13.969 28.013 1.00 65.31 101 GLU A C 1
ATOM 800 O O . GLU A 1 101 ? 1.644 13.930 28.406 1.00 65.31 101 GLU A O 1
ATOM 805 N N . ASP A 1 102 ? 3.840 14.298 28.806 1.00 69.50 102 ASP A N 1
ATOM 806 C CA . ASP A 1 102 ? 3.706 14.710 30.205 1.00 69.50 102 ASP A CA 1
ATOM 807 C C . ASP A 1 102 ? 2.899 16.014 30.342 1.00 69.50 102 ASP A C 1
ATOM 809 O O . ASP A 1 102 ? 3.222 17.050 29.754 1.00 69.50 102 ASP A O 1
ATOM 813 N N . CYS A 1 103 ? 1.871 15.969 31.190 1.00 78.56 103 CYS A N 1
ATOM 814 C CA . CYS A 1 103 ? 1.056 17.114 31.590 1.00 78.56 103 CYS A CA 1
ATOM 815 C C . CYS A 1 103 ? 1.193 17.309 33.106 1.00 78.56 103 CYS A C 1
ATOM 817 O O . CYS A 1 103 ? 0.490 16.660 33.884 1.00 78.56 103 CYS A O 1
ATOM 819 N N . ASP A 1 104 ? 2.124 18.171 33.534 1.00 84.44 104 ASP A N 1
ATOM 820 C CA . ASP A 1 104 ? 2.344 18.474 34.954 1.00 84.44 104 ASP A CA 1
ATOM 821 C C . ASP A 1 104 ? 1.122 19.221 35.531 1.00 84.44 104 ASP A C 1
ATOM 823 O O . ASP A 1 104 ? 0.807 20.315 35.061 1.00 84.44 104 ASP A O 1
ATOM 827 N N . PRO A 1 105 ? 0.438 18.705 36.573 1.00 84.31 105 PRO A N 1
ATOM 828 C CA . PRO A 1 105 ? -0.707 19.379 37.191 1.00 84.31 105 PRO A CA 1
ATOM 829 C C . PRO A 1 105 ? -0.443 20.807 37.706 1.00 84.31 105 PRO A C 1
ATOM 831 O O . PRO A 1 105 ? -1.398 21.519 38.030 1.00 84.31 105 PRO A O 1
ATOM 834 N N . ALA A 1 106 ? 0.820 21.227 37.838 1.00 86.94 106 ALA A N 1
ATOM 835 C CA . ALA A 1 106 ? 1.200 22.579 38.237 1.00 86.94 106 ALA A CA 1
ATOM 836 C C . ALA A 1 106 ? 0.932 23.640 37.152 1.00 86.94 106 ALA A C 1
ATOM 838 O O . ALA A 1 106 ? 0.561 24.767 37.492 1.00 86.94 106 ALA A O 1
ATOM 839 N N . ASP A 1 107 ? 1.112 23.300 35.872 1.00 89.12 107 ASP A N 1
ATOM 840 C CA . ASP A 1 107 ? 0.966 24.228 34.742 1.00 89.12 107 ASP A CA 1
ATOM 841 C C . ASP A 1 107 ? 0.149 23.672 33.566 1.00 89.12 107 ASP A C 1
ATOM 843 O O . ASP A 1 107 ? -0.112 24.403 32.613 1.00 89.12 107 ASP A O 1
ATOM 847 N N . CYS A 1 108 ? -0.319 22.429 33.651 1.00 87.81 108 CYS A N 1
ATOM 848 C CA . CYS A 1 108 ? -1.078 21.731 32.629 1.00 87.81 108 CYS A CA 1
ATOM 849 C C . CYS A 1 108 ? -2.319 21.048 33.226 1.00 87.81 108 CYS A C 1
ATOM 851 O O . CYS A 1 108 ? -2.317 20.531 34.343 1.00 87.81 108 CYS A O 1
ATOM 853 N N . ARG A 1 109 ? -3.421 21.042 32.472 1.00 88.44 109 ARG A N 1
ATOM 854 C CA . ARG A 1 109 ? -4.616 20.243 32.778 1.00 88.44 109 ARG A CA 1
ATOM 855 C C . ARG A 1 109 ? -5.283 19.794 31.483 1.00 88.44 109 ARG A C 1
ATOM 857 O O . ARG A 1 109 ? -5.437 20.596 30.563 1.00 88.44 109 ARG A O 1
ATOM 864 N N . ARG A 1 110 ? -5.755 18.551 31.439 1.00 83.88 110 ARG A N 1
ATOM 865 C CA . ARG A 1 110 ? -6.556 18.027 30.326 1.00 83.88 110 ARG A CA 1
ATOM 866 C C . ARG A 1 110 ? -8.029 17.936 30.705 1.00 83.88 110 ARG A C 1
ATOM 868 O O . ARG A 1 110 ? -8.376 17.711 31.865 1.00 83.88 110 ARG A O 1
ATOM 875 N N . SER A 1 111 ? -8.905 18.124 29.726 1.00 78.38 111 SER A N 1
ATOM 876 C CA . SER A 1 111 ? -10.342 17.870 29.860 1.00 78.38 111 SER A CA 1
ATOM 877 C C . SER A 1 111 ? -10.880 17.229 28.585 1.00 78.38 111 SER A C 1
ATOM 879 O O . SER A 1 111 ? -10.356 17.487 27.508 1.00 78.38 111 SER A O 1
ATOM 881 N N . ALA A 1 112 ? -11.881 16.354 28.690 1.00 75.38 112 ALA A N 1
ATOM 882 C CA . ALA A 1 112 ? -12.441 15.690 27.515 1.00 75.38 112 ALA A CA 1
ATOM 883 C C . ALA A 1 112 ? -13.219 16.689 26.640 1.00 75.38 112 ALA A C 1
ATOM 885 O O . ALA A 1 112 ? -13.987 17.500 27.162 1.00 75.38 112 ALA A O 1
ATOM 886 N N . VAL A 1 113 ? -13.050 16.595 25.319 1.00 69.06 113 VAL A N 1
ATOM 887 C CA . VAL A 1 113 ? -13.734 17.455 24.344 1.00 69.06 113 VAL A CA 1
ATOM 888 C C . VAL A 1 113 ? -15.246 17.265 24.454 1.00 69.06 113 VAL A C 1
ATOM 890 O O . VAL A 1 113 ? -15.761 16.143 24.405 1.00 69.06 113 VAL A O 1
ATOM 893 N N . GLU A 1 114 ? -15.980 18.366 24.620 1.00 68.31 114 GLU A N 1
ATOM 894 C CA . GLU A 1 114 ? -17.439 18.316 24.610 1.00 68.31 114 GLU A CA 1
ATOM 895 C C . GLU A 1 114 ? -17.952 17.936 23.215 1.00 68.31 114 GLU A C 1
ATOM 897 O O . GLU A 1 114 ? -17.441 18.398 22.200 1.00 68.31 114 GLU A O 1
ATOM 902 N N . LEU A 1 115 ? -18.984 17.091 23.178 1.00 59.25 115 LEU A N 1
ATOM 903 C CA . LEU A 1 115 ? -19.699 16.694 21.977 1.00 59.25 115 LEU A CA 1
ATOM 904 C C . LEU A 1 115 ? -20.214 17.949 21.280 1.00 59.25 115 LEU A C 1
ATOM 906 O O . LEU A 1 115 ? -21.210 18.540 21.705 1.00 59.25 115 LEU A O 1
ATOM 910 N N . ASN A 1 116 ? -19.562 18.295 20.182 1.00 57.06 116 ASN A N 1
ATOM 911 C CA . ASN A 1 116 ? -20.120 19.209 19.218 1.00 57.06 116 ASN A CA 1
ATOM 912 C C . ASN A 1 116 ? -21.099 18.443 18.321 1.00 57.06 116 ASN A C 1
ATOM 914 O O . ASN A 1 116 ? -20.723 17.468 17.675 1.00 57.06 116 ASN A O 1
ATOM 918 N N . THR A 1 117 ? -22.356 18.874 18.293 1.00 50.47 117 THR A N 1
ATOM 919 C CA . THR A 1 117 ? -23.300 18.477 17.246 1.00 50.47 117 THR A CA 1
ATOM 920 C C . THR A 1 117 ? -23.038 19.343 16.022 1.00 50.47 117 THR A C 1
ATOM 922 O O . THR A 1 117 ? -23.006 20.565 16.161 1.00 50.47 117 THR A O 1
ATOM 925 N N . ASP A 1 118 ? -22.883 18.726 14.855 1.00 49.84 118 ASP A N 1
ATOM 926 C CA . ASP A 1 118 ? -22.493 19.389 13.600 1.00 49.84 118 ASP A CA 1
ATOM 927 C C . ASP A 1 118 ? -23.421 20.564 13.214 1.00 49.84 118 ASP A C 1
ATOM 929 O O . ASP A 1 118 ? -22.964 21.609 12.764 1.00 49.84 118 ASP A O 1
ATOM 933 N N . ASP A 1 119 ? -24.709 20.480 13.579 1.00 49.88 119 ASP A N 1
ATOM 934 C CA . ASP A 1 119 ? -25.720 21.550 13.451 1.00 49.88 119 ASP A CA 1
ATOM 935 C C . ASP A 1 119 ? -25.415 22.855 14.236 1.00 49.88 119 ASP A C 1
ATOM 937 O O . ASP A 1 119 ? -26.229 23.788 14.280 1.00 49.88 119 ASP A O 1
ATOM 941 N N . ASN A 1 120 ? -24.279 22.944 14.929 1.00 49.50 120 ASN A N 1
ATOM 942 C CA . ASN A 1 120 ? -23.901 24.112 15.708 1.00 49.50 120 ASN A CA 1
ATOM 943 C C . ASN A 1 120 ? -23.362 25.229 14.803 1.00 49.50 120 ASN A C 1
ATOM 945 O O . ASN A 1 120 ? -22.172 25.299 14.495 1.00 49.50 120 ASN A O 1
ATOM 949 N N . ALA A 1 121 ? -24.243 26.176 14.469 1.00 48.94 121 ALA A N 1
ATOM 950 C CA . ALA A 1 121 ? -23.955 27.350 13.640 1.00 48.94 121 ALA A CA 1
ATOM 951 C C . ALA A 1 121 ? -22.681 28.140 14.026 1.00 48.94 121 ALA A C 1
ATOM 953 O O . ALA A 1 121 ? -22.122 28.845 13.190 1.00 48.94 121 ALA A O 1
ATOM 954 N N . LEU A 1 122 ? -22.197 28.036 15.272 1.00 45.81 122 LEU A N 1
ATOM 955 C CA . LEU A 1 122 ? -20.913 28.613 15.690 1.00 45.81 122 LEU A CA 1
ATOM 956 C C . LEU A 1 122 ? -19.707 28.075 14.904 1.00 45.81 122 LEU A C 1
ATOM 958 O O . LEU A 1 122 ? -18.752 28.828 14.730 1.00 45.81 122 LEU A O 1
ATOM 962 N N . ILE A 1 123 ? -19.743 26.822 14.441 1.00 47.75 123 ILE A N 1
ATOM 963 C CA . ILE A 1 123 ? -18.643 26.175 13.709 1.00 47.75 123 ILE A CA 1
ATOM 964 C C . ILE A 1 123 ? -18.829 26.308 12.200 1.00 47.75 123 ILE A C 1
ATOM 966 O O . ILE A 1 123 ? -17.890 26.718 11.528 1.00 47.75 123 ILE A O 1
ATOM 970 N N . GLU A 1 124 ? -20.046 26.150 11.680 1.00 54.41 124 GLU A N 1
ATOM 971 C CA . GLU A 1 124 ? -20.384 26.483 10.283 1.00 54.41 124 GLU A CA 1
ATOM 972 C C . GLU A 1 124 ? -19.983 27.928 9.912 1.00 54.41 124 GLU A C 1
ATOM 974 O O . GLU A 1 124 ? -19.381 28.189 8.868 1.00 54.41 124 GLU A O 1
ATOM 979 N N . PHE A 1 125 ? -20.212 28.896 10.811 1.00 51.97 125 PHE A N 1
ATOM 980 C CA . PHE A 1 125 ? -19.749 30.278 10.620 1.00 51.97 125 PHE A CA 1
ATOM 981 C C . PHE A 1 125 ? -18.280 30.524 11.025 1.00 51.97 125 PHE A C 1
ATOM 983 O O . PHE A 1 125 ? -17.752 31.607 10.749 1.00 51.97 125 PHE A O 1
ATOM 990 N N . ALA A 1 126 ? -17.597 29.549 11.636 1.00 48.44 126 ALA A N 1
ATOM 991 C CA . ALA A 1 126 ? -16.153 29.581 11.883 1.00 48.44 126 ALA A CA 1
ATOM 992 C C . ALA A 1 126 ? -15.332 28.868 10.793 1.00 48.44 126 ALA A C 1
ATOM 994 O O . ALA A 1 126 ? -14.175 29.238 10.606 1.00 48.44 126 ALA A O 1
ATOM 995 N N . ALA A 1 127 ? -15.911 27.949 10.016 1.00 42.31 127 ALA A N 1
ATOM 996 C CA . ALA A 1 127 ? -15.240 27.219 8.937 1.00 42.31 127 ALA A CA 1
ATOM 997 C C . ALA A 1 127 ? -14.474 28.124 7.935 1.00 42.31 127 ALA A C 1
ATOM 999 O O . ALA A 1 127 ? -13.341 27.792 7.580 1.00 42.31 127 ALA A O 1
ATOM 1000 N N . PRO A 1 128 ? -14.960 29.330 7.552 1.00 43.22 128 PRO A N 1
ATOM 1001 C CA . PRO A 1 128 ? -14.183 30.258 6.719 1.00 43.22 128 PRO A CA 1
ATOM 1002 C C . PRO A 1 128 ? -12.911 30.815 7.385 1.00 43.22 128 PRO A C 1
ATOM 1004 O O . PRO A 1 128 ? -12.022 31.307 6.693 1.00 43.22 128 PRO A O 1
ATOM 1007 N N . ARG A 1 129 ? -12.818 30.777 8.722 1.00 41.78 129 ARG A N 1
ATOM 1008 C CA . ARG A 1 129 ? -11.590 31.054 9.489 1.00 41.78 129 ARG A CA 1
ATOM 1009 C C . ARG A 1 129 ? -10.754 29.795 9.692 1.00 41.78 129 ARG A C 1
ATOM 1011 O O . ARG A 1 129 ? -9.531 29.899 9.679 1.00 41.78 129 ARG A O 1
ATOM 1018 N N . ASP A 1 130 ? -11.383 28.634 9.836 1.00 47.62 130 ASP A N 1
ATOM 1019 C CA . ASP A 1 130 ? -10.682 27.359 10.018 1.00 47.62 130 ASP A CA 1
ATOM 1020 C C . ASP A 1 130 ? -9.936 26.906 8.754 1.00 47.62 130 ASP A C 1
ATOM 1022 O O . ASP A 1 130 ? -8.879 26.301 8.861 1.00 47.62 130 ASP A O 1
ATOM 1026 N N . LEU A 1 131 ? -10.347 27.345 7.558 1.00 43.09 131 LEU A N 1
ATOM 1027 C CA . LEU A 1 131 ? -9.529 27.226 6.337 1.00 43.09 131 LEU A CA 1
ATOM 1028 C C . LEU A 1 131 ? -8.147 27.911 6.440 1.00 43.09 131 LEU A C 1
ATOM 1030 O O . LEU A 1 131 ? -7.224 27.539 5.722 1.00 43.09 131 LEU A O 1
ATOM 1034 N N . ILE A 1 132 ? -7.984 28.899 7.330 1.00 48.00 132 ILE A N 1
ATOM 1035 C CA . ILE A 1 132 ? -6.689 29.535 7.652 1.00 48.00 132 ILE A CA 1
ATOM 1036 C C . ILE A 1 132 ? -6.002 28.801 8.824 1.00 48.00 132 ILE A C 1
ATOM 1038 O O . ILE A 1 132 ? -4.783 28.862 8.977 1.00 48.00 132 ILE A O 1
ATOM 1042 N N . GLY A 1 133 ? -6.778 28.095 9.652 1.00 46.88 133 GLY A N 1
ATOM 1043 C CA . GLY A 1 133 ? -6.307 27.244 10.746 1.00 46.88 133 GLY A CA 1
ATOM 1044 C C . GLY A 1 133 ? -5.863 25.844 10.313 1.00 46.88 133 GLY A C 1
ATOM 1045 O O . GLY A 1 133 ? -5.058 25.249 11.017 1.00 46.88 133 GLY A O 1
ATOM 1046 N N . PHE A 1 134 ? -6.309 25.343 9.157 1.00 50.06 134 PHE A N 1
ATOM 1047 C CA . PHE A 1 134 ? -6.107 23.961 8.701 1.00 50.06 134 PHE A CA 1
ATOM 1048 C C . PHE A 1 134 ? -4.631 23.535 8.644 1.00 50.06 134 PHE A C 1
ATOM 1050 O O . PHE A 1 134 ? -4.305 22.415 9.024 1.00 50.06 134 PHE A O 1
ATOM 1057 N N . GLN A 1 135 ? -3.715 24.451 8.299 1.00 53.56 135 GLN A N 1
ATOM 1058 C CA . GLN A 1 135 ? -2.263 24.205 8.366 1.00 53.56 135 GLN A CA 1
ATOM 1059 C C . GLN A 1 135 ? -1.744 23.848 9.772 1.00 53.56 135 GLN A C 1
ATOM 1061 O O . GLN A 1 135 ? -0.669 23.279 9.901 1.00 53.56 135 GLN A O 1
ATOM 1066 N N . ARG A 1 136 ? -2.475 24.161 10.847 1.00 53.97 136 ARG A N 1
ATOM 1067 C CA . ARG A 1 136 ? -2.108 23.765 12.220 1.00 53.97 136 ARG A CA 1
ATOM 1068 C C . ARG A 1 136 ? -2.394 22.295 12.511 1.00 53.97 136 ARG A C 1
ATOM 1070 O O . ARG A 1 136 ? -1.811 21.751 13.438 1.00 53.97 136 ARG A O 1
ATOM 1077 N N . TYR A 1 137 ? -3.271 21.677 11.724 1.00 56.47 137 TYR A N 1
ATOM 1078 C CA . TYR A 1 137 ? -3.554 20.245 11.765 1.00 56.47 137 TYR A CA 1
ATOM 1079 C C . TYR A 1 137 ? -2.773 19.484 10.673 1.00 56.47 137 TYR A C 1
ATOM 1081 O O . TYR A 1 137 ? -2.916 18.272 10.535 1.00 56.47 137 TYR A O 1
ATOM 1089 N N . GLU A 1 138 ? -1.925 20.166 9.894 1.00 54.25 138 GLU A N 1
ATOM 1090 C CA . GLU A 1 138 ? -1.080 19.548 8.870 1.00 54.25 138 GLU A CA 1
ATOM 1091 C C . GLU A 1 138 ? -0.183 18.468 9.506 1.00 54.25 138 GLU A C 1
ATOM 1093 O O . GLU A 1 138 ? 0.577 18.733 10.435 1.00 54.25 138 GLU A O 1
ATOM 1098 N N . GLY A 1 139 ? -0.317 17.224 9.035 1.00 59.41 139 GLY A N 1
ATOM 1099 C CA . GLY A 1 139 ? 0.386 16.062 9.590 1.00 59.41 139 GLY A CA 1
ATOM 1100 C C . GLY A 1 139 ? -0.383 15.232 10.628 1.00 59.41 139 GLY A C 1
ATOM 1101 O O . GLY A 1 139 ? 0.119 14.178 11.008 1.00 59.41 139 GLY A O 1
ATOM 1102 N N . TYR A 1 140 ? -1.603 15.599 11.047 1.00 64.50 140 TYR A N 1
ATOM 1103 C CA . TYR A 1 140 ? -2.348 14.787 12.030 1.00 64.50 140 TYR A CA 1
ATOM 1104 C C . TYR A 1 140 ? -2.641 13.356 11.535 1.00 64.50 140 TYR A C 1
ATOM 1106 O O . TYR A 1 140 ? -2.541 12.403 12.306 1.00 64.50 140 TYR A O 1
ATOM 1114 N N . LEU A 1 141 ? -2.913 13.191 10.235 1.00 71.44 141 LEU A N 1
ATOM 1115 C CA . LEU A 1 141 ? -3.071 11.881 9.590 1.00 71.44 141 LEU A CA 1
ATOM 1116 C C . LEU A 1 141 ? -1.786 11.048 9.694 1.00 71.44 141 LEU A C 1
ATOM 1118 O O . LEU A 1 141 ? -1.845 9.863 9.998 1.00 71.44 141 LEU A O 1
ATOM 1122 N N . ALA A 1 142 ? -0.616 11.671 9.528 1.00 72.44 142 ALA A N 1
ATOM 1123 C CA . ALA A 1 142 ? 0.666 10.984 9.673 1.00 72.44 142 ALA A CA 1
ATOM 1124 C C . ALA A 1 142 ? 0.923 10.501 11.114 1.00 72.44 142 ALA A C 1
ATOM 1126 O O . ALA A 1 142 ? 1.693 9.566 11.299 1.00 72.44 142 ALA A O 1
ATOM 1127 N N . ASN A 1 143 ? 0.267 11.098 12.119 1.00 75.00 143 ASN A N 1
ATOM 1128 C CA . ASN A 1 143 ? 0.279 10.609 13.499 1.00 75.00 143 ASN A CA 1
ATOM 1129 C C . ASN A 1 143 ? -0.703 9.436 13.693 1.00 75.00 143 ASN A C 1
ATOM 1131 O O . ASN A 1 143 ? -0.303 8.382 14.177 1.00 75.00 143 ASN A O 1
ATOM 1135 N N . ILE A 1 144 ? -1.961 9.582 13.252 1.00 76.50 144 ILE A N 1
ATOM 1136 C CA . ILE A 1 144 ? -2.999 8.537 13.383 1.00 76.50 144 ILE A CA 1
ATOM 1137 C C . ILE A 1 144 ? -2.609 7.238 12.662 1.00 76.50 144 ILE A C 1
ATOM 1139 O O . ILE A 1 144 ? -2.839 6.150 13.179 1.00 76.50 144 ILE A O 1
ATOM 1143 N N . TYR A 1 145 ? -1.993 7.345 11.485 1.00 78.12 145 TYR A N 1
ATOM 1144 C CA . TYR A 1 145 ? -1.542 6.198 10.693 1.00 78.12 145 TYR A CA 1
ATOM 1145 C C . TYR A 1 145 ? -0.043 5.880 10.897 1.00 78.12 145 TYR A C 1
ATOM 1147 O O . TYR A 1 145 ? 0.549 5.142 10.108 1.00 78.12 145 TYR A O 1
ATOM 1155 N N . SER A 1 146 ? 0.583 6.419 11.954 1.00 78.00 146 SER A N 1
ATOM 1156 C CA . SER A 1 146 ? 1.962 6.089 12.341 1.00 78.00 146 SER A CA 1
ATOM 1157 C C . SER A 1 146 ? 2.069 4.651 12.873 1.00 78.00 146 SER A C 1
ATOM 1159 O O . SER A 1 146 ? 1.171 4.204 13.591 1.00 78.00 146 SER A O 1
ATOM 1161 N N . PRO A 1 147 ? 3.188 3.930 12.649 1.00 75.50 147 PRO A N 1
ATOM 1162 C CA . PRO A 1 147 ? 3.483 2.686 13.367 1.00 75.50 147 PRO A CA 1
ATOM 1163 C C . PRO A 1 147 ? 3.439 2.839 14.898 1.00 75.50 147 PRO A C 1
ATOM 1165 O O . PRO A 1 147 ? 3.031 1.908 15.595 1.00 75.50 147 PRO A O 1
ATOM 1168 N N . ASP A 1 148 ? 3.805 4.023 15.401 1.00 80.38 148 ASP A N 1
ATOM 1169 C CA . ASP A 1 148 ? 3.827 4.369 16.827 1.00 80.38 148 ASP A CA 1
ATOM 1170 C C . ASP A 1 148 ? 2.444 4.758 17.385 1.00 80.38 148 ASP A C 1
ATOM 1172 O O . ASP A 1 148 ? 2.324 5.054 18.576 1.00 80.38 148 ASP A O 1
ATOM 1176 N N . TRP A 1 149 ? 1.388 4.764 16.557 1.00 82.94 149 TRP A N 1
ATOM 1177 C CA . TRP A 1 149 ? 0.024 5.035 17.014 1.00 82.94 149 TRP A CA 1
ATOM 1178 C C . TRP A 1 149 ? -0.365 4.033 18.114 1.00 82.94 149 TRP A C 1
ATOM 1180 O O . T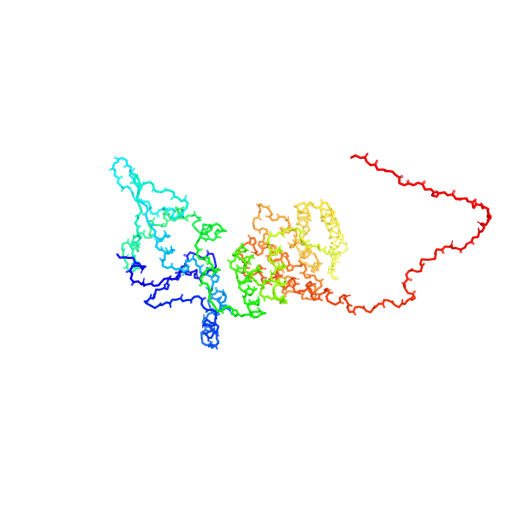RP A 1 149 ? -0.312 2.824 17.868 1.00 82.94 149 TRP A O 1
ATOM 1190 N N . PRO A 1 150 ? -0.727 4.478 19.332 1.00 82.50 150 PRO A N 1
ATOM 1191 C CA . PRO A 1 150 ? -0.846 3.589 20.489 1.00 82.50 150 PRO A CA 1
ATOM 1192 C C . PRO A 1 150 ? -2.242 2.977 20.654 1.00 82.50 150 PRO A C 1
ATOM 1194 O O . PRO A 1 150 ? -2.406 2.066 21.458 1.00 82.50 150 PRO A O 1
ATOM 1197 N N . TYR A 1 151 ? -3.238 3.475 19.920 1.00 86.50 151 TYR A N 1
ATOM 1198 C CA . TYR A 1 151 ? -4.642 3.082 20.038 1.00 86.50 151 TYR A CA 1
ATOM 1199 C C . TYR A 1 151 ? -5.066 2.145 18.900 1.00 86.50 151 TYR A C 1
ATOM 1201 O O . TYR A 1 151 ? -4.318 1.929 17.944 1.00 86.50 151 TYR A O 1
ATOM 1209 N N . GLY A 1 152 ? -6.272 1.581 18.991 1.00 84.38 152 GLY A N 1
ATOM 1210 C CA . GLY A 1 152 ? -6.838 0.758 17.925 1.00 84.38 152 GLY A CA 1
ATOM 1211 C C . GLY A 1 152 ? -6.075 -0.546 17.686 1.00 84.38 152 GLY A C 1
ATOM 1212 O O . GLY A 1 152 ? -6.131 -1.067 16.573 1.00 84.38 152 GLY A O 1
ATOM 1213 N N . LYS A 1 153 ? -5.344 -1.057 18.689 1.00 83.94 153 LYS A N 1
ATOM 1214 C CA . LYS A 1 153 ? -4.556 -2.297 18.592 1.00 83.94 153 LYS A CA 1
ATOM 1215 C C . LYS A 1 153 ? -5.485 -3.505 18.587 1.00 83.94 153 LYS A C 1
ATOM 1217 O O . LYS A 1 153 ? -6.127 -3.844 19.583 1.00 83.94 153 LYS A O 1
ATOM 1222 N N . LEU A 1 154 ? -5.576 -4.155 17.435 1.00 83.25 154 LEU A N 1
ATOM 1223 C CA . LEU A 1 154 ? -6.655 -5.099 17.151 1.00 83.25 154 LEU A CA 1
ATOM 1224 C C . LEU A 1 154 ? -6.447 -6.438 17.867 1.00 83.25 154 LEU A C 1
ATOM 1226 O O . LEU A 1 154 ? -7.405 -7.034 18.355 1.00 83.25 154 LEU A O 1
ATOM 1230 N N . MET A 1 155 ? -5.185 -6.847 18.032 1.00 83.19 155 MET A N 1
ATOM 1231 C CA . MET A 1 155 ? -4.782 -8.071 18.739 1.00 83.19 155 MET A CA 1
ATOM 1232 C C . MET A 1 155 ? -5.344 -8.208 20.166 1.00 83.19 155 MET A C 1
ATOM 1234 O O . MET A 1 155 ? -5.502 -9.330 20.639 1.00 83.19 155 MET A O 1
ATOM 1238 N N . GLU A 1 156 ? -5.634 -7.104 20.859 1.00 79.81 156 GLU A N 1
ATOM 1239 C CA . GLU A 1 156 ? -6.127 -7.128 22.247 1.00 79.81 156 GLU A CA 1
ATOM 1240 C C . GLU A 1 156 ? -7.660 -7.106 22.356 1.00 79.81 156 GLU A C 1
ATOM 1242 O O . GLU A 1 156 ? -8.206 -7.422 23.412 1.00 79.81 156 GLU A O 1
ATOM 1247 N N . THR A 1 157 ? -8.362 -6.737 21.277 1.00 77.25 157 THR A N 1
ATOM 1248 C CA . THR A 1 157 ? -9.811 -6.442 21.303 1.00 77.25 157 THR A CA 1
ATOM 1249 C C . THR A 1 157 ? -10.646 -7.434 20.477 1.00 77.25 157 THR A C 1
ATOM 1251 O O . THR A 1 157 ? -11.873 -7.343 20.452 1.00 77.25 157 THR A O 1
ATOM 1254 N N . PHE A 1 158 ? -10.002 -8.346 19.744 1.00 82.62 158 PHE A N 1
ATOM 1255 C CA . PHE A 1 158 ? -10.655 -9.171 18.724 1.00 82.62 158 PHE A CA 1
ATOM 1256 C C . PHE A 1 158 ? -11.069 -10.544 19.248 1.00 82.62 158 PHE A C 1
ATOM 1258 O O . PHE A 1 158 ? -10.338 -11.200 19.988 1.00 82.62 158 PHE A O 1
ATOM 1265 N N . GLU A 1 159 ? -12.247 -10.994 18.819 1.00 86.56 159 GLU A N 1
ATOM 1266 C CA . GLU A 1 159 ? -12.882 -12.221 19.301 1.00 86.56 159 GLU A CA 1
ATOM 1267 C C . GLU A 1 159 ? -13.247 -13.169 18.144 1.00 86.56 159 GLU A C 1
ATOM 1269 O O . GLU A 1 159 ? -13.491 -12.752 17.008 1.00 86.56 159 GLU A O 1
ATOM 1274 N N . ASN A 1 160 ? -13.336 -14.466 18.461 1.00 87.62 160 ASN A N 1
ATOM 1275 C CA . ASN A 1 160 ? -13.878 -15.523 17.596 1.00 87.62 160 ASN A CA 1
ATOM 1276 C C . ASN A 1 160 ? -13.162 -15.706 16.242 1.00 87.62 160 ASN A C 1
ATOM 1278 O O . ASN A 1 160 ? -13.803 -15.886 15.208 1.00 87.62 160 ASN A O 1
ATOM 1282 N N . PHE A 1 161 ? -11.825 -15.735 16.252 1.00 87.69 161 PHE A N 1
ATOM 1283 C CA . PHE A 1 161 ? -11.011 -16.063 15.067 1.00 87.69 161 PHE A CA 1
ATOM 1284 C C . PHE A 1 161 ? -11.058 -17.549 14.655 1.00 87.69 161 PHE A C 1
ATOM 1286 O O . PHE A 1 161 ? -10.527 -17.905 13.609 1.00 87.69 161 PHE A O 1
ATOM 1293 N N . GLY A 1 162 ? -11.716 -18.410 15.438 1.00 89.56 162 GLY A N 1
ATOM 1294 C CA . GLY A 1 162 ? -11.733 -19.862 15.246 1.00 89.56 162 GLY A CA 1
ATOM 1295 C C . GLY A 1 162 ? -10.585 -20.562 15.979 1.00 89.56 162 GLY A C 1
ATOM 1296 O O . GLY A 1 162 ? -9.954 -19.979 16.859 1.00 89.56 162 GLY A O 1
ATOM 1297 N N . ASP A 1 163 ? -10.311 -21.808 15.594 1.00 92.19 163 ASP A N 1
ATOM 1298 C CA . ASP A 1 163 ? -9.254 -22.657 16.156 1.00 92.19 163 ASP A CA 1
ATOM 1299 C C . ASP A 1 163 ? -8.412 -23.294 15.033 1.00 92.19 163 ASP A C 1
ATOM 1301 O O . ASP A 1 163 ? -8.874 -23.440 13.901 1.00 92.19 163 ASP A O 1
ATOM 1305 N N . GLY A 1 164 ? -7.176 -23.702 15.348 1.00 95.12 164 GLY A N 1
ATOM 1306 C CA . GLY A 1 164 ? -6.293 -24.427 14.420 1.00 95.12 164 GLY A CA 1
ATOM 1307 C C . GLY A 1 164 ? -6.077 -23.719 13.074 1.00 95.12 164 GLY A C 1
ATOM 1308 O O . GLY A 1 164 ? -5.851 -22.511 13.024 1.00 95.12 164 GLY A O 1
ATOM 1309 N N . ASP A 1 165 ? -6.179 -24.471 11.976 1.00 96.38 165 ASP A N 1
ATOM 1310 C CA . ASP A 1 165 ? -5.979 -23.961 10.611 1.00 96.38 165 ASP A CA 1
ATOM 1311 C C . ASP A 1 165 ? -6.999 -22.881 10.196 1.00 96.38 165 ASP A C 1
ATOM 1313 O O . ASP A 1 165 ? -6.676 -22.014 9.382 1.00 96.38 165 ASP A O 1
ATOM 1317 N N . ASP A 1 166 ? -8.210 -22.879 10.766 1.00 94.81 166 ASP A N 1
ATOM 1318 C CA . ASP A 1 166 ? -9.200 -21.829 10.495 1.00 94.81 166 ASP A CA 1
ATOM 1319 C C . ASP A 1 166 ? -8.802 -20.509 11.169 1.00 94.81 166 ASP A C 1
ATOM 1321 O O . ASP A 1 166 ? -8.865 -19.455 10.531 1.00 94.81 166 ASP A O 1
ATOM 1325 N N . ALA A 1 167 ? -8.275 -20.570 12.399 1.00 94.94 167 ALA A N 1
ATOM 1326 C CA . ALA A 1 167 ? -7.641 -19.416 13.035 1.00 94.94 167 ALA A CA 1
ATOM 1327 C C . ALA A 1 167 ? -6.413 -18.946 12.250 1.00 94.94 167 ALA A C 1
ATOM 1329 O O . ALA A 1 167 ? -6.259 -17.749 12.013 1.00 94.94 167 ALA A O 1
ATOM 1330 N N . ALA A 1 168 ? -5.560 -19.872 11.798 1.00 96.69 168 ALA A N 1
ATOM 1331 C CA . ALA A 1 168 ? -4.381 -19.541 11.003 1.00 96.69 168 ALA A CA 1
ATOM 1332 C C . ALA A 1 168 ? -4.758 -18.741 9.744 1.00 96.69 168 ALA A C 1
ATOM 1334 O O . ALA A 1 168 ? -4.182 -17.678 9.494 1.00 96.69 168 ALA A O 1
ATOM 1335 N N . ARG A 1 169 ? -5.784 -19.191 9.011 1.00 96.81 169 ARG A N 1
ATOM 1336 C CA . ARG A 1 169 ? -6.337 -18.491 7.844 1.00 96.81 169 ARG A CA 1
ATOM 1337 C C . ARG A 1 169 ? -6.933 -17.132 8.206 1.00 96.81 169 ARG A C 1
ATOM 1339 O O . ARG A 1 169 ? -6.619 -16.152 7.540 1.00 96.81 169 ARG A O 1
ATOM 1346 N N . ALA A 1 170 ? -7.736 -17.043 9.267 1.00 96.00 170 ALA A N 1
ATOM 1347 C CA . ALA A 1 170 ? -8.331 -15.780 9.707 1.00 96.00 170 ALA A CA 1
ATOM 1348 C C . ALA A 1 170 ? -7.269 -14.731 10.091 1.00 96.00 170 ALA A C 1
ATOM 1350 O O . ALA A 1 170 ? -7.379 -13.568 9.704 1.00 96.00 170 ALA A O 1
ATOM 1351 N N . TYR A 1 171 ? -6.204 -15.137 10.789 1.00 96.94 171 TYR A N 1
ATOM 1352 C CA . TYR A 1 171 ? -5.071 -14.261 11.097 1.00 96.94 171 TYR A CA 1
ATOM 1353 C C . TYR A 1 171 ? -4.292 -13.837 9.836 1.00 96.94 171 TYR A C 1
ATOM 1355 O O . TYR A 1 171 ? -3.869 -12.685 9.751 1.00 96.94 171 TYR A O 1
ATOM 1363 N N . ALA A 1 172 ? -4.129 -14.722 8.842 1.00 97.44 172 ALA A N 1
ATOM 1364 C CA . ALA A 1 172 ? -3.470 -14.390 7.574 1.00 97.44 172 ALA A CA 1
ATOM 1365 C C . ALA A 1 172 ? -4.289 -13.398 6.725 1.00 97.44 172 ALA A C 1
ATOM 1367 O O . ALA A 1 172 ? -3.742 -12.405 6.249 1.00 97.44 172 ALA A O 1
ATOM 1368 N N . GLU A 1 173 ? -5.600 -13.613 6.584 1.00 96.62 173 GLU A N 1
ATOM 1369 C CA . GLU A 1 173 ? -6.504 -12.688 5.881 1.00 96.62 173 GLU A CA 1
ATOM 1370 C C . GLU A 1 173 ? -6.576 -11.323 6.584 1.00 96.62 173 GLU A C 1
ATOM 1372 O O . GLU A 1 173 ? -6.527 -10.278 5.933 1.00 96.62 173 GLU A O 1
ATOM 1377 N N . MET A 1 174 ? -6.582 -11.303 7.922 1.00 96.38 174 MET A N 1
ATOM 1378 C CA . MET A 1 174 ? -6.508 -10.055 8.683 1.00 96.38 174 MET A CA 1
ATOM 1379 C C . MET A 1 174 ? -5.185 -9.309 8.451 1.00 96.38 174 MET A C 1
ATOM 1381 O O . MET A 1 174 ? -5.194 -8.092 8.271 1.00 96.38 174 MET A O 1
ATOM 1385 N N . ALA A 1 175 ? -4.051 -10.014 8.380 1.00 96.94 175 ALA A N 1
ATOM 1386 C CA . ALA A 1 175 ? -2.770 -9.406 8.021 1.00 96.94 175 ALA A CA 1
ATOM 1387 C C . ALA A 1 175 ? -2.763 -8.846 6.587 1.00 96.94 175 ALA A C 1
ATOM 1389 O O . ALA A 1 175 ? -2.228 -7.760 6.359 1.00 96.94 175 ALA A O 1
ATOM 1390 N N . MET A 1 176 ? -3.381 -9.547 5.629 1.00 97.56 176 MET A N 1
ATOM 1391 C CA . MET A 1 176 ? -3.557 -9.059 4.255 1.00 97.56 176 MET A CA 1
ATOM 1392 C C . MET A 1 176 ? -4.396 -7.782 4.221 1.00 97.56 176 MET A C 1
ATOM 1394 O O . MET A 1 176 ? -3.969 -6.803 3.613 1.00 97.56 176 MET A O 1
ATOM 1398 N N . SER A 1 177 ? -5.524 -7.741 4.932 1.00 95.50 177 SER A N 1
ATOM 1399 C CA . SER A 1 177 ? -6.334 -6.523 5.043 1.00 95.50 177 SER A CA 1
ATOM 1400 C C . SER A 1 177 ? -5.533 -5.374 5.679 1.00 95.50 177 SER A C 1
ATOM 1402 O O . SER A 1 177 ? -5.423 -4.302 5.087 1.00 95.50 177 SER A O 1
ATOM 1404 N N . LEU A 1 178 ? -4.833 -5.606 6.799 1.00 94.00 178 LEU A N 1
ATOM 1405 C CA . LEU A 1 178 ? -3.950 -4.603 7.421 1.00 94.00 178 LEU A CA 1
ATOM 1406 C C . LEU A 1 178 ? -2.894 -4.049 6.459 1.00 94.00 178 LEU A C 1
ATOM 1408 O O . LEU A 1 178 ? -2.679 -2.839 6.434 1.00 94.00 178 LEU A O 1
ATOM 1412 N N . MET A 1 179 ? -2.258 -4.896 5.646 1.00 95.19 179 MET A N 1
ATOM 1413 C CA . MET A 1 179 ? -1.329 -4.445 4.605 1.00 95.19 179 MET A CA 1
ATOM 1414 C C . MET A 1 179 ? -2.017 -3.578 3.544 1.00 95.19 179 MET A C 1
ATOM 1416 O O . MET A 1 179 ? -1.459 -2.551 3.159 1.00 95.19 179 MET A O 1
ATOM 1420 N N . GLY A 1 180 ? -3.224 -3.958 3.113 1.00 93.19 180 GLY A N 1
ATOM 1421 C CA . GLY A 1 180 ? -4.052 -3.194 2.174 1.00 93.19 180 GLY A CA 1
ATOM 1422 C C . GLY A 1 180 ? -4.485 -1.829 2.709 1.00 93.19 180 GLY A C 1
ATOM 1423 O O . GLY A 1 180 ? -4.624 -0.900 1.926 1.00 93.19 180 GLY A O 1
ATOM 1424 N N . HIS A 1 181 ? -4.587 -1.689 4.032 1.00 90.19 181 HIS A N 1
ATOM 1425 C CA . HIS A 1 181 ? -4.855 -0.437 4.744 1.00 90.19 181 HIS A CA 1
ATOM 1426 C C . HIS A 1 181 ? -3.574 0.248 5.284 1.00 90.19 181 HIS A C 1
ATOM 1428 O O . HIS A 1 181 ? -3.641 1.135 6.133 1.00 90.19 181 HIS A O 1
ATOM 1434 N N . GLY A 1 182 ? -2.381 -0.163 4.831 1.00 89.00 182 GLY A N 1
ATOM 1435 C CA . GLY A 1 182 ? -1.094 0.459 5.181 1.00 89.00 182 GLY A CA 1
ATOM 1436 C C . GLY A 1 182 ? -0.498 0.090 6.548 1.00 89.00 182 GLY A C 1
ATOM 1437 O O . GLY A 1 182 ? 0.659 0.418 6.818 1.00 89.00 182 GLY A O 1
ATOM 1438 N N . ARG A 1 183 ? -1.220 -0.654 7.394 1.00 89.88 183 ARG A N 1
ATOM 1439 C CA . ARG A 1 183 ? -0.843 -1.066 8.764 1.00 89.88 183 ARG A CA 1
ATOM 1440 C C . ARG A 1 183 ? 0.152 -2.241 8.781 1.00 89.88 183 ARG A C 1
ATOM 1442 O O . ARG A 1 183 ? -0.004 -3.211 9.522 1.00 89.88 183 ARG A O 1
ATOM 1449 N N . LYS A 1 184 ? 1.213 -2.154 7.970 1.00 91.00 184 LYS A N 1
ATOM 1450 C CA . LYS A 1 184 ? 2.195 -3.236 7.739 1.00 91.00 184 LYS A CA 1
ATOM 1451 C C . LYS A 1 184 ? 2.919 -3.710 9.008 1.00 91.00 184 LYS A C 1
ATOM 1453 O O . LYS A 1 184 ? 3.260 -4.883 9.099 1.00 91.00 184 LYS A O 1
ATOM 1458 N N . SER A 1 185 ? 3.141 -2.816 9.977 1.00 88.19 185 SER A N 1
ATOM 1459 C CA . SER A 1 185 ? 3.767 -3.164 11.263 1.00 88.19 185 SER A CA 1
ATOM 1460 C C . SER A 1 185 ? 2.912 -4.179 12.034 1.00 88.19 185 SER A C 1
ATOM 1462 O O . SER A 1 185 ? 3.372 -5.265 12.367 1.00 88.19 185 SER A O 1
ATOM 1464 N N . GLU A 1 186 ? 1.623 -3.881 12.203 1.00 90.31 186 GLU A N 1
ATOM 1465 C CA . GLU A 1 186 ? 0.669 -4.733 12.924 1.00 90.31 186 GLU A CA 1
ATOM 1466 C C . GLU A 1 186 ? 0.324 -6.015 12.149 1.00 90.31 186 GLU A C 1
ATOM 1468 O O . GLU A 1 186 ? 0.129 -7.069 12.750 1.00 90.31 186 GLU A O 1
ATOM 1473 N N . ALA A 1 187 ? 0.344 -5.980 10.810 1.00 94.50 187 ALA A N 1
ATOM 1474 C CA . ALA A 1 187 ? 0.221 -7.188 9.988 1.00 94.50 187 ALA A CA 1
ATOM 1475 C C . ALA A 1 187 ? 1.278 -8.261 10.340 1.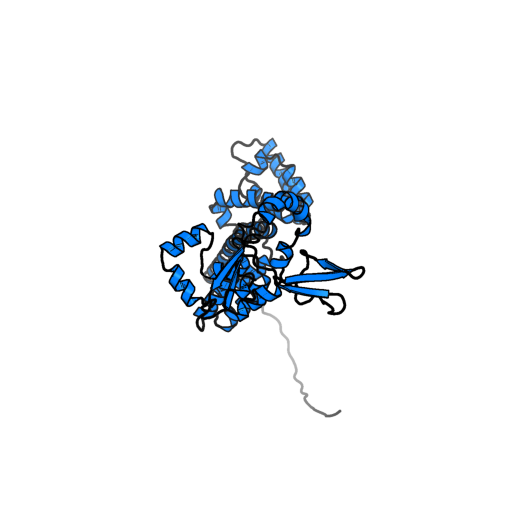00 94.50 187 ALA A C 1
ATOM 1477 O O . ALA A 1 187 ? 0.982 -9.455 10.274 1.00 94.50 187 ALA A O 1
ATOM 1478 N N . SER A 1 188 ? 2.483 -7.858 10.767 1.00 94.38 188 SER A N 1
ATOM 1479 C CA . SER A 1 188 ? 3.539 -8.775 11.225 1.00 94.38 188 SER A CA 1
ATOM 1480 C C . SER A 1 188 ? 3.147 -9.548 12.493 1.00 94.38 188 SER A C 1
ATOM 1482 O O . SER A 1 188 ? 3.453 -10.739 12.624 1.00 94.38 188 SER A O 1
ATOM 1484 N N . ASP A 1 189 ? 2.434 -8.903 13.420 1.00 93.56 189 ASP A N 1
ATOM 1485 C CA . ASP A 1 189 ? 1.946 -9.544 14.644 1.00 93.56 189 ASP A CA 1
ATOM 1486 C C . ASP A 1 189 ? 0.852 -10.568 14.318 1.00 93.56 189 ASP A C 1
ATOM 1488 O O . ASP A 1 189 ? 0.898 -11.704 14.798 1.00 93.56 189 ASP A O 1
ATOM 1492 N N . PHE A 1 190 ? -0.077 -10.211 13.426 1.00 95.69 190 PHE A N 1
ATOM 1493 C CA . PHE A 1 190 ? -1.123 -11.117 12.944 1.00 95.69 190 PHE A CA 1
ATOM 1494 C C . PHE A 1 190 ? -0.539 -12.347 12.224 1.00 95.69 190 PHE A C 1
ATOM 1496 O O . PHE A 1 190 ? -0.949 -13.471 12.513 1.00 95.69 190 PHE A O 1
ATOM 1503 N N . LEU A 1 191 ? 0.486 -12.190 11.378 1.00 96.94 191 LEU A N 1
ATOM 1504 C CA . LEU A 1 191 ? 1.183 -13.332 10.757 1.00 96.94 191 LEU A CA 1
ATOM 1505 C C . LEU A 1 191 ? 1.920 -14.206 11.776 1.00 96.94 191 LEU A C 1
ATOM 1507 O O . LEU A 1 191 ? 1.919 -15.433 11.659 1.00 96.94 191 LEU A O 1
ATOM 1511 N N . THR A 1 192 ? 2.484 -13.595 12.819 1.00 95.81 192 THR A N 1
ATOM 1512 C CA . THR A 1 192 ? 3.109 -14.329 13.925 1.00 95.81 192 THR A CA 1
ATOM 1513 C C . THR A 1 192 ? 2.093 -15.196 14.675 1.00 95.81 192 THR A C 1
ATOM 1515 O O . THR A 1 192 ? 2.440 -16.299 15.097 1.00 95.81 192 THR A O 1
ATOM 1518 N N . GLN A 1 193 ? 0.838 -14.755 14.825 1.00 95.31 193 GLN A N 1
ATOM 1519 C CA . GLN A 1 193 ? -0.225 -15.606 15.376 1.00 95.31 193 GLN A CA 1
ATOM 1520 C C . GLN A 1 193 ? -0.700 -16.655 14.371 1.00 95.31 193 GLN A C 1
ATOM 1522 O O . GLN A 1 193 ? -0.839 -17.818 14.743 1.00 95.31 193 GLN A O 1
ATOM 1527 N N . SER A 1 194 ? -0.875 -16.286 13.100 1.00 97.12 194 SER A N 1
ATOM 1528 C CA . SER A 1 194 ? -1.256 -17.210 12.025 1.00 97.12 194 SER A CA 1
ATOM 1529 C C . SER A 1 194 ? -0.378 -18.470 12.029 1.00 97.12 194 SER A C 1
ATOM 1531 O O . SER A 1 194 ? -0.888 -19.578 12.202 1.00 97.12 194 SER A O 1
ATOM 1533 N N . ALA A 1 195 ? 0.947 -18.288 12.011 1.00 96.50 195 ALA A N 1
ATOM 1534 C CA . ALA A 1 195 ? 1.931 -19.373 12.038 1.00 96.50 195 ALA A CA 1
ATOM 1535 C C . ALA A 1 195 ? 1.994 -20.171 13.362 1.00 96.50 195 ALA A C 1
ATOM 1537 O O . ALA A 1 195 ? 2.573 -21.256 13.399 1.00 96.50 195 ALA A O 1
ATOM 1538 N N . ARG A 1 196 ? 1.429 -19.656 14.466 1.00 96.00 196 ARG A N 1
ATOM 1539 C CA . ARG A 1 196 ? 1.302 -20.394 15.742 1.00 96.00 196 ARG A CA 1
ATOM 1540 C C . ARG A 1 196 ? 0.069 -21.290 15.782 1.00 96.00 196 ARG A C 1
ATOM 1542 O O . ARG A 1 196 ? 0.082 -22.284 16.503 1.00 96.00 196 ARG A O 1
ATOM 1549 N N . HIS A 1 197 ? -0.988 -20.918 15.063 1.00 95.56 197 HIS A N 1
ATOM 1550 C CA . HIS A 1 197 ? -2.261 -21.636 15.059 1.00 95.56 197 HIS A CA 1
ATOM 1551 C C . HIS A 1 197 ? -2.300 -22.785 14.042 1.00 95.56 197 HIS A C 1
ATOM 1553 O O . HIS A 1 197 ? -2.945 -23.798 14.310 1.00 95.56 197 HIS A O 1
ATOM 1559 N N . GLY A 1 198 ? -1.588 -22.662 12.918 1.00 92.62 198 GLY A N 1
ATOM 1560 C CA . GLY A 1 198 ? -1.562 -23.674 11.864 1.00 92.62 198 GLY A CA 1
ATOM 1561 C C . GLY A 1 198 ? -0.539 -23.364 10.772 1.00 92.62 198 GLY A C 1
ATOM 1562 O O . GLY A 1 198 ? 0.092 -22.308 10.768 1.00 92.62 198 GLY A O 1
ATOM 1563 N N . ALA A 1 199 ? -0.375 -24.302 9.841 1.00 92.56 199 ALA A N 1
ATOM 1564 C CA . ALA A 1 199 ? 0.538 -24.182 8.704 1.00 92.56 199 ALA A CA 1
ATOM 1565 C C . ALA A 1 199 ? -0.271 -24.181 7.400 1.00 92.56 199 ALA A C 1
ATOM 1567 O O . ALA A 1 199 ? -0.344 -25.189 6.698 1.00 92.56 199 ALA A O 1
ATOM 1568 N N . VAL A 1 200 ? -0.917 -23.049 7.108 1.00 96.25 200 VAL A N 1
ATOM 1569 C CA . VAL A 1 200 ? -1.785 -22.881 5.933 1.00 96.25 200 VAL A CA 1
ATOM 1570 C C . VAL A 1 200 ? -1.090 -22.061 4.839 1.00 96.25 200 VAL A C 1
ATOM 1572 O O . VAL A 1 200 ? -0.223 -21.231 5.119 1.00 96.25 200 VAL A O 1
ATOM 1575 N N . ALA A 1 201 ? -1.448 -22.298 3.574 1.00 94.94 201 ALA A N 1
ATOM 1576 C CA . ALA A 1 201 ? -0.798 -21.661 2.423 1.00 94.94 201 ALA A CA 1
ATOM 1577 C C . ALA A 1 201 ? -0.968 -20.131 2.429 1.00 94.94 201 ALA A C 1
ATOM 1579 O O . ALA A 1 201 ? -0.068 -19.389 2.038 1.00 94.94 201 ALA A O 1
ATOM 1580 N N . GLU A 1 202 ? -2.098 -19.656 2.948 1.00 96.19 202 GLU A N 1
ATOM 1581 C CA . GLU A 1 202 ? -2.436 -18.249 3.123 1.00 96.19 202 GLU A CA 1
ATOM 1582 C C . GLU A 1 202 ? -1.418 -17.527 4.026 1.00 96.19 202 GLU A C 1
ATOM 1584 O O . GLU A 1 202 ? -1.027 -16.399 3.726 1.00 96.19 202 GLU A O 1
ATOM 1589 N N . THR A 1 203 ? -0.905 -18.192 5.071 1.00 97.25 203 THR A N 1
ATOM 1590 C CA . THR A 1 203 ? 0.162 -17.664 5.939 1.00 97.25 203 THR A CA 1
ATOM 1591 C C . THR A 1 203 ? 1.458 -17.450 5.163 1.00 97.25 203 THR A C 1
ATOM 1593 O O . THR A 1 203 ? 2.113 -16.421 5.337 1.00 97.25 203 THR A O 1
ATOM 1596 N N . LEU A 1 204 ? 1.832 -18.396 4.293 1.00 96.06 204 LEU A N 1
ATOM 1597 C CA . LEU A 1 204 ? 3.043 -18.307 3.472 1.00 96.06 204 LEU A CA 1
ATOM 1598 C C . LEU A 1 204 ? 2.935 -17.163 2.457 1.00 96.06 204 LEU A C 1
ATOM 1600 O O . LEU A 1 204 ? 3.829 -16.318 2.401 1.00 96.06 204 LEU A O 1
ATOM 1604 N N . VAL A 1 205 ? 1.826 -17.095 1.711 1.00 97.31 205 VAL A N 1
ATOM 1605 C CA . VAL A 1 205 ? 1.565 -16.023 0.734 1.00 97.31 205 VAL A CA 1
ATOM 1606 C C . VAL A 1 205 ? 1.605 -14.657 1.417 1.00 97.31 205 VAL A C 1
ATOM 1608 O O . VAL A 1 205 ? 2.331 -13.771 0.970 1.00 97.31 205 VAL A O 1
ATOM 1611 N N . ALA A 1 206 ? 0.887 -14.485 2.528 1.00 97.88 206 ALA A N 1
ATOM 1612 C CA . ALA A 1 206 ? 0.831 -13.210 3.234 1.00 97.88 206 ALA A CA 1
ATOM 1613 C C . ALA A 1 206 ? 2.183 -12.811 3.862 1.00 97.88 206 ALA A C 1
ATOM 1615 O O . ALA A 1 206 ? 2.544 -11.634 3.851 1.00 97.88 206 ALA A O 1
ATOM 1616 N N . THR A 1 207 ? 2.981 -13.779 4.329 1.00 97.19 207 THR A N 1
ATOM 1617 C CA . THR A 1 207 ? 4.351 -13.532 4.819 1.00 97.19 207 THR A CA 1
ATOM 1618 C C . THR A 1 207 ? 5.279 -13.062 3.700 1.00 97.19 207 THR A C 1
ATOM 1620 O O . THR A 1 207 ? 5.987 -12.069 3.866 1.00 97.19 207 THR A O 1
ATOM 1623 N N . GLU A 1 208 ? 5.253 -13.723 2.541 1.00 96.38 208 GLU A N 1
ATOM 1624 C CA . GLU A 1 208 ? 6.052 -13.335 1.373 1.00 96.38 208 GLU A CA 1
ATOM 1625 C C . GLU A 1 208 ? 5.646 -11.952 0.835 1.00 96.38 208 GLU A C 1
ATOM 1627 O O . GLU A 1 208 ? 6.512 -11.135 0.511 1.00 96.38 208 GLU A O 1
ATOM 1632 N N . VAL A 1 209 ? 4.342 -11.655 0.804 1.00 98.00 209 VAL A N 1
ATOM 1633 C CA . VAL A 1 209 ? 3.804 -10.336 0.436 1.00 98.00 209 VAL A CA 1
ATOM 1634 C C . VAL A 1 209 ? 4.303 -9.253 1.395 1.00 98.00 209 VAL A C 1
ATOM 1636 O O . VAL A 1 209 ? 4.863 -8.256 0.933 1.00 98.00 209 VAL A O 1
ATOM 1639 N N . LEU A 1 210 ? 4.180 -9.453 2.715 1.00 96.94 210 LEU A N 1
ATOM 1640 C CA . LEU A 1 210 ? 4.667 -8.487 3.707 1.00 96.94 210 LEU A CA 1
ATOM 1641 C C . LEU A 1 210 ? 6.177 -8.258 3.564 1.00 96.94 210 LEU A C 1
ATOM 1643 O O . LEU A 1 210 ? 6.632 -7.113 3.539 1.00 96.94 210 LEU A O 1
ATOM 1647 N N . ARG A 1 211 ? 6.951 -9.339 3.412 1.00 95.56 211 ARG A N 1
ATOM 1648 C CA . ARG A 1 211 ? 8.410 -9.297 3.252 1.00 95.56 211 ARG A CA 1
ATOM 1649 C C . ARG A 1 211 ? 8.824 -8.452 2.044 1.00 95.56 211 ARG A C 1
ATOM 1651 O O . ARG A 1 211 ? 9.729 -7.630 2.165 1.00 95.56 211 ARG A O 1
ATOM 1658 N N . HIS A 1 212 ? 8.155 -8.606 0.901 1.00 95.88 212 HIS A N 1
ATOM 1659 C CA . HIS A 1 212 ? 8.447 -7.825 -0.306 1.00 95.88 212 HIS A CA 1
ATOM 1660 C C . HIS A 1 212 ? 7.957 -6.365 -0.250 1.00 95.88 212 HIS A C 1
ATOM 1662 O O . HIS A 1 212 ? 8.540 -5.509 -0.920 1.00 95.88 212 HIS A O 1
ATOM 1668 N N . LEU A 1 213 ? 6.916 -6.059 0.535 1.00 94.88 213 LEU A N 1
ATOM 1669 C CA . LEU A 1 213 ? 6.452 -4.684 0.766 1.00 94.88 213 LEU A CA 1
ATOM 1670 C C . LEU A 1 213 ? 7.324 -3.918 1.777 1.00 94.88 213 LEU A C 1
ATOM 1672 O O . LEU A 1 213 ? 7.445 -2.702 1.660 1.00 94.88 213 LEU A O 1
ATOM 1676 N N . LEU A 1 214 ? 7.932 -4.603 2.753 1.00 91.69 214 LEU A N 1
ATOM 1677 C CA . LEU A 1 214 ? 8.768 -3.976 3.784 1.00 91.69 214 LEU A CA 1
ATOM 1678 C C . LEU A 1 214 ? 10.237 -3.769 3.381 1.00 91.69 214 LEU A C 1
ATOM 1680 O O . LEU A 1 214 ? 10.888 -2.894 3.952 1.00 91.69 214 LEU A O 1
ATOM 1684 N N . THR A 1 215 ? 10.800 -4.571 2.466 1.00 88.19 215 THR A N 1
ATOM 1685 C CA . THR A 1 215 ? 12.243 -4.520 2.153 1.00 88.19 215 THR A CA 1
ATOM 1686 C C . THR A 1 215 ? 12.564 -4.714 0.666 1.00 88.19 215 THR A C 1
ATOM 1688 O O . THR A 1 215 ? 11.870 -5.420 -0.064 1.00 88.19 215 THR A O 1
ATOM 1691 N N . ASP A 1 216 ? 13.664 -4.094 0.222 1.00 84.81 216 ASP A N 1
ATOM 1692 C CA . ASP A 1 216 ? 14.234 -4.234 -1.130 1.00 84.81 216 ASP A CA 1
ATOM 1693 C C . ASP A 1 216 ? 15.248 -5.380 -1.266 1.00 84.81 216 ASP A C 1
ATOM 1695 O O . ASP A 1 216 ? 15.764 -5.625 -2.356 1.00 84.81 216 ASP A O 1
ATOM 1699 N N . GLU A 1 217 ? 15.552 -6.098 -0.181 1.00 83.50 217 GLU A N 1
ATOM 1700 C CA . GLU A 1 217 ? 16.589 -7.145 -0.147 1.00 83.50 217 GLU A CA 1
ATOM 1701 C C . GLU A 1 217 ? 16.332 -8.267 -1.168 1.00 83.50 217 GLU A C 1
ATOM 1703 O O . GLU A 1 217 ? 17.264 -8.896 -1.668 1.00 83.50 217 GLU A O 1
ATOM 1708 N N . HIS A 1 218 ? 15.060 -8.470 -1.514 1.00 84.62 218 HIS A N 1
ATOM 1709 C CA . HIS A 1 218 ? 14.582 -9.508 -2.420 1.00 84.62 218 HIS A CA 1
ATOM 1710 C C . HIS A 1 218 ? 13.908 -8.915 -3.673 1.00 84.62 218 HIS A C 1
ATOM 1712 O O . HIS A 1 218 ? 12.967 -9.503 -4.207 1.00 84.62 218 HIS A O 1
ATOM 1718 N N . GLU A 1 219 ? 14.348 -7.738 -4.131 1.00 92.75 219 GLU A N 1
ATOM 1719 C CA . GLU A 1 219 ? 13.907 -7.164 -5.408 1.00 92.75 219 GLU A CA 1
ATOM 1720 C C . GLU A 1 219 ? 14.232 -8.127 -6.578 1.00 92.75 219 GLU A C 1
ATOM 1722 O O . GLU A 1 219 ? 15.394 -8.526 -6.740 1.00 92.75 219 GLU A O 1
ATOM 1727 N N . PRO A 1 220 ? 13.245 -8.519 -7.411 1.00 93.94 220 PRO A N 1
ATOM 1728 C CA . PRO A 1 220 ? 13.484 -9.381 -8.561 1.00 93.94 220 PRO A CA 1
ATOM 1729 C C . PRO A 1 220 ? 14.330 -8.675 -9.626 1.00 93.94 220 PRO A C 1
ATOM 1731 O O . PRO A 1 220 ? 14.304 -7.455 -9.784 1.00 93.94 220 PRO A O 1
ATOM 1734 N N . ARG A 1 221 ? 15.071 -9.455 -10.416 1.00 90.94 221 ARG A N 1
ATOM 1735 C CA . ARG A 1 221 ? 15.784 -8.938 -11.592 1.00 90.94 221 ARG A CA 1
ATOM 1736 C C . ARG A 1 221 ? 14.873 -9.008 -12.810 1.00 90.94 221 ARG A C 1
ATOM 1738 O O . ARG A 1 221 ? 14.276 -10.051 -13.046 1.00 90.94 221 ARG A O 1
ATOM 1745 N N . ILE A 1 222 ? 14.843 -7.947 -13.613 1.00 92.00 222 ILE A N 1
ATOM 1746 C CA . ILE A 1 222 ? 14.181 -7.973 -14.923 1.00 92.00 222 ILE A CA 1
ATOM 1747 C C . ILE A 1 222 ? 15.073 -8.634 -15.980 1.00 92.00 222 ILE A C 1
ATOM 1749 O O . ILE A 1 222 ? 16.298 -8.465 -15.974 1.00 92.00 222 ILE A O 1
ATOM 1753 N N . ALA A 1 223 ? 14.460 -9.329 -16.937 1.00 88.62 223 ALA A N 1
ATOM 1754 C CA . ALA A 1 223 ? 15.134 -9.734 -18.165 1.00 88.62 223 ALA A CA 1
ATOM 1755 C C . ALA A 1 223 ? 15.164 -8.557 -19.161 1.00 88.62 223 ALA A C 1
ATOM 1757 O O . ALA A 1 223 ? 14.127 -8.106 -19.643 1.00 88.62 223 ALA A O 1
ATOM 1758 N N . ILE A 1 224 ? 16.357 -8.047 -19.485 1.00 89.06 224 ILE A N 1
ATOM 1759 C CA . ILE A 1 224 ? 16.521 -6.954 -20.459 1.00 89.06 224 ILE A CA 1
ATOM 1760 C C . ILE A 1 224 ? 16.520 -7.538 -21.878 1.00 89.06 224 ILE A C 1
ATOM 1762 O O . ILE A 1 224 ? 17.567 -7.862 -22.445 1.00 89.06 224 ILE A O 1
ATOM 1766 N N . GLU A 1 225 ? 15.327 -7.685 -22.447 1.00 90.31 225 GLU A N 1
ATOM 1767 C CA . GLU A 1 225 ? 15.135 -8.111 -23.835 1.00 90.31 225 GLU A CA 1
ATOM 1768 C C . GLU A 1 225 ? 15.384 -6.947 -24.819 1.00 90.31 225 GLU A C 1
ATOM 1770 O O . GLU A 1 225 ? 14.989 -5.811 -24.537 1.00 90.31 225 GLU A O 1
ATOM 1775 N N . PRO A 1 226 ? 16.003 -7.187 -25.994 1.00 87.75 226 PRO A N 1
ATOM 1776 C CA . PRO A 1 226 ? 16.113 -6.177 -27.046 1.00 87.75 226 PRO A CA 1
ATOM 1777 C C . PRO A 1 226 ? 14.741 -5.635 -27.493 1.00 87.75 226 PRO A C 1
ATOM 1779 O O . PRO A 1 226 ? 13.761 -6.386 -27.514 1.00 87.75 226 PRO A O 1
ATOM 1782 N N . PRO A 1 227 ? 14.649 -4.357 -27.904 1.00 87.62 227 PRO A N 1
ATOM 1783 C CA . PRO A 1 227 ? 13.421 -3.809 -28.462 1.00 87.62 227 PRO A CA 1
ATOM 1784 C C . PRO A 1 227 ? 13.126 -4.455 -29.818 1.00 87.62 227 PRO A C 1
ATOM 1786 O O . PRO A 1 227 ? 14.044 -4.763 -30.582 1.00 87.62 227 PRO A O 1
ATOM 1789 N N . VAL A 1 228 ? 11.844 -4.608 -30.147 1.00 83.31 228 VAL A N 1
ATOM 1790 C CA . VAL A 1 228 ? 11.393 -5.164 -31.428 1.00 83.31 228 VAL A CA 1
ATOM 1791 C C . VAL A 1 228 ? 11.008 -4.005 -32.352 1.00 83.31 228 VAL A C 1
ATOM 1793 O O . VAL A 1 228 ? 9.989 -3.355 -32.108 1.00 83.31 228 VAL A O 1
ATOM 1796 N N . PRO A 1 229 ? 11.781 -3.706 -33.416 1.00 77.00 229 PRO A N 1
ATOM 1797 C CA . PRO A 1 229 ? 11.420 -2.658 -34.363 1.00 77.00 229 PRO A CA 1
ATOM 1798 C C . PRO A 1 229 ? 10.102 -2.997 -35.065 1.00 77.00 229 PRO A C 1
ATOM 1800 O O . PRO A 1 229 ? 9.930 -4.104 -35.579 1.00 77.00 229 PRO A O 1
ATOM 1803 N N . GLY A 1 230 ? 9.182 -2.034 -35.137 1.00 74.50 230 GLY A N 1
ATOM 1804 C CA . GLY A 1 230 ? 7.941 -2.201 -35.894 1.00 74.50 230 GLY A CA 1
ATOM 1805 C C . GLY A 1 230 ? 8.211 -2.519 -37.378 1.00 74.50 230 GLY A C 1
ATOM 1806 O O . GLY A 1 230 ? 9.164 -1.989 -37.954 1.00 74.50 230 GLY A O 1
ATOM 1807 N N . PRO A 1 231 ? 7.365 -3.323 -38.051 1.00 73.81 231 PRO A N 1
ATOM 1808 C CA . PRO A 1 231 ? 7.643 -3.867 -39.390 1.00 73.81 231 PRO A CA 1
ATOM 1809 C C . PRO A 1 231 ? 7.718 -2.821 -40.517 1.00 73.81 231 PRO A C 1
ATOM 1811 O O . PRO A 1 231 ? 8.088 -3.154 -41.640 1.00 73.81 231 PRO A O 1
ATOM 1814 N N . GLN A 1 232 ? 7.349 -1.568 -40.239 1.00 80.25 232 GLN A N 1
ATOM 1815 C CA . GLN A 1 232 ? 7.418 -0.433 -41.168 1.00 80.25 232 GLN A CA 1
ATOM 1816 C C . GLN A 1 232 ? 8.579 0.533 -40.852 1.00 80.25 232 GLN A C 1
ATOM 1818 O O . GLN A 1 232 ? 8.700 1.571 -41.498 1.00 80.25 232 GLN A O 1
ATOM 1823 N N . MET A 1 233 ? 9.418 0.224 -39.856 1.00 86.69 233 MET A N 1
ATOM 1824 C CA . MET A 1 233 ? 10.526 1.081 -39.429 1.00 86.69 233 MET A CA 1
ATOM 1825 C C . MET A 1 233 ? 11.680 1.046 -40.441 1.00 86.69 233 MET A C 1
ATOM 1827 O O . MET A 1 233 ? 12.120 -0.023 -40.867 1.00 86.69 233 MET A O 1
ATOM 1831 N N . ASP A 1 234 ? 12.199 2.215 -40.821 1.00 90.69 234 ASP A N 1
ATOM 1832 C CA . ASP A 1 234 ? 13.359 2.301 -41.708 1.00 90.69 234 ASP A CA 1
ATOM 1833 C C . ASP A 1 234 ? 14.678 1.944 -40.989 1.00 90.69 234 ASP A C 1
ATOM 1835 O O . ASP A 1 234 ? 14.780 1.951 -39.760 1.00 90.69 234 ASP A O 1
ATOM 1839 N N . GLN A 1 235 ? 15.727 1.650 -41.765 1.00 88.12 235 GLN A N 1
ATOM 1840 C CA . GLN A 1 235 ? 17.015 1.215 -41.216 1.00 88.12 235 GLN A CA 1
ATOM 1841 C C . GLN A 1 235 ? 17.757 2.277 -40.392 1.00 88.12 235 GLN A C 1
ATOM 1843 O O . GLN A 1 235 ? 18.570 1.904 -39.548 1.00 88.12 235 GLN A O 1
ATOM 1848 N N . ALA A 1 236 ? 17.565 3.573 -40.652 1.00 89.69 236 ALA A N 1
ATOM 1849 C CA . ALA A 1 236 ? 18.233 4.625 -39.890 1.00 89.69 236 ALA A CA 1
ATOM 1850 C C . ALA A 1 236 ? 17.571 4.770 -38.515 1.00 89.69 236 ALA A C 1
ATOM 1852 O O . ALA A 1 236 ? 18.263 4.755 -37.498 1.00 89.69 236 ALA A O 1
ATOM 1853 N N . THR A 1 237 ? 16.238 4.783 -38.492 1.00 90.38 237 THR A N 1
ATOM 1854 C CA . THR A 1 237 ? 15.420 4.781 -37.275 1.00 90.38 237 THR A CA 1
ATOM 1855 C C . THR A 1 237 ? 15.673 3.529 -36.426 1.00 90.38 237 THR A C 1
ATOM 1857 O O . THR A 1 237 ? 15.899 3.640 -35.222 1.00 90.38 237 THR A O 1
ATOM 1860 N N . ALA A 1 238 ? 15.752 2.345 -37.045 1.00 89.12 238 ALA A N 1
ATOM 1861 C CA . ALA A 1 238 ? 16.084 1.105 -36.340 1.00 89.12 238 ALA A CA 1
ATOM 1862 C C . ALA A 1 238 ? 17.492 1.142 -35.712 1.00 89.12 238 ALA A C 1
ATOM 1864 O O . ALA A 1 238 ? 17.661 0.732 -34.567 1.00 89.12 238 ALA A O 1
ATOM 1865 N N . ARG A 1 239 ? 18.499 1.695 -36.408 1.00 89.56 239 ARG A N 1
ATOM 1866 C CA . ARG A 1 239 ? 19.846 1.890 -35.834 1.00 89.56 239 ARG A CA 1
ATOM 1867 C C . ARG A 1 239 ? 19.851 2.902 -34.689 1.00 89.56 239 ARG A C 1
ATOM 1869 O O . ARG A 1 239 ? 20.553 2.678 -33.710 1.00 89.56 239 ARG A O 1
ATOM 1876 N N . GLN A 1 240 ? 19.087 3.992 -34.793 1.00 90.12 240 GLN A N 1
ATOM 1877 C CA . GLN A 1 240 ? 18.955 4.972 -33.709 1.00 90.12 240 GLN A CA 1
ATOM 1878 C C . GLN A 1 240 ? 18.360 4.324 -32.451 1.00 90.12 240 GLN A C 1
ATOM 1880 O O . GLN A 1 240 ? 18.880 4.533 -31.357 1.00 90.12 240 GLN A O 1
ATOM 1885 N N . LEU A 1 241 ? 17.323 3.497 -32.614 1.00 93.00 241 LEU A N 1
ATOM 1886 C CA . LEU A 1 241 ? 16.731 2.711 -31.534 1.00 93.00 241 LEU A CA 1
ATOM 1887 C C . LEU A 1 241 ? 17.747 1.747 -30.899 1.00 93.00 241 LEU A C 1
ATOM 1889 O O . LEU A 1 241 ? 17.871 1.732 -29.677 1.00 93.00 241 LEU A O 1
ATOM 1893 N N . SER A 1 242 ? 18.501 0.984 -31.700 1.00 92.12 242 SER A N 1
ATOM 1894 C CA . SER A 1 242 ? 19.530 0.067 -31.183 1.00 92.12 242 SER A CA 1
ATOM 1895 C C . SER A 1 242 ? 20.631 0.796 -30.406 1.00 92.12 242 SER A C 1
ATOM 1897 O O . SER A 1 242 ? 20.940 0.395 -29.290 1.00 92.12 242 SER A O 1
ATOM 1899 N N . LEU A 1 243 ? 21.173 1.895 -30.944 1.00 92.50 243 LEU A N 1
ATOM 1900 C CA . LEU A 1 243 ? 22.225 2.680 -30.284 1.00 92.50 243 LEU A CA 1
ATOM 1901 C C . LEU A 1 243 ? 21.739 3.324 -28.976 1.00 92.50 243 LEU A C 1
ATOM 1903 O O . LEU A 1 243 ? 22.465 3.328 -27.983 1.00 92.50 243 LEU A O 1
ATOM 1907 N N . GLY A 1 244 ? 20.506 3.842 -28.953 1.00 94.06 244 GLY A N 1
ATOM 1908 C CA . GLY A 1 244 ? 19.889 4.353 -27.727 1.00 94.06 244 GLY A CA 1
ATOM 1909 C C . GLY A 1 244 ? 19.709 3.251 -26.681 1.00 94.06 244 GLY A C 1
ATOM 1910 O O . GLY A 1 244 ? 20.088 3.419 -25.525 1.00 94.06 244 GLY A O 1
ATOM 1911 N N . PHE A 1 245 ? 19.206 2.086 -27.094 1.00 96.19 245 PHE A N 1
ATOM 1912 C CA . PHE A 1 245 ? 19.020 0.937 -26.210 1.00 96.19 245 PHE A CA 1
ATOM 1913 C C . PHE A 1 245 ? 20.341 0.381 -25.651 1.00 96.19 245 PHE A C 1
ATOM 1915 O O . PHE A 1 245 ? 20.402 0.033 -24.473 1.00 96.19 245 PHE A O 1
ATOM 1922 N N . GLU A 1 246 ? 21.415 0.342 -26.444 1.00 96.06 246 GLU A N 1
ATOM 1923 C CA . GLU A 1 246 ? 22.756 -0.035 -25.973 1.00 96.06 246 GLU A CA 1
ATOM 1924 C C . GLU A 1 246 ? 23.267 0.912 -24.874 1.00 96.06 246 GLU A C 1
ATOM 1926 O O . GLU A 1 246 ? 23.808 0.448 -23.867 1.00 96.06 246 GLU A O 1
ATOM 1931 N N . ALA A 1 247 ? 23.035 2.223 -25.014 1.00 96.69 247 ALA A N 1
ATOM 1932 C CA . ALA A 1 247 ? 23.380 3.208 -23.988 1.00 96.69 247 ALA A CA 1
ATOM 1933 C C . ALA A 1 247 ? 22.561 3.018 -22.697 1.00 96.69 247 ALA A C 1
ATOM 1935 O O . ALA A 1 247 ? 23.131 3.034 -21.603 1.00 96.69 247 ALA A O 1
ATOM 1936 N N . VAL A 1 248 ? 21.248 2.771 -22.814 1.00 97.69 248 VAL A N 1
ATOM 1937 C CA . VAL A 1 248 ? 20.381 2.434 -21.669 1.00 97.69 248 VAL A CA 1
ATOM 1938 C C . VAL A 1 248 ? 20.890 1.182 -20.960 1.00 97.69 248 VAL A C 1
ATOM 1940 O O . VAL A 1 248 ? 21.125 1.214 -19.753 1.00 97.69 248 VAL A O 1
ATOM 1943 N N . ARG A 1 249 ? 21.107 0.089 -21.702 1.00 96.25 249 ARG A N 1
ATOM 1944 C CA . ARG A 1 249 ? 21.570 -1.190 -21.153 1.00 96.25 249 ARG A CA 1
ATOM 1945 C C . ARG A 1 249 ? 22.903 -1.040 -20.426 1.00 96.25 249 ARG A C 1
ATOM 1947 O O . ARG A 1 249 ? 23.011 -1.476 -19.287 1.00 96.25 249 ARG A O 1
ATOM 1954 N N . SER A 1 250 ? 23.879 -0.365 -21.035 1.00 96.62 250 SER A N 1
ATOM 1955 C CA . SER A 1 250 ? 25.181 -0.111 -20.408 1.00 96.62 250 SER A CA 1
ATOM 1956 C C . SER A 1 250 ? 25.047 0.643 -19.077 1.00 96.62 250 SER A C 1
ATOM 1958 O O . SER A 1 250 ? 25.715 0.300 -18.101 1.00 96.62 250 SER A O 1
ATOM 1960 N N . ALA A 1 251 ? 24.147 1.628 -18.997 1.00 97.06 251 ALA A N 1
ATOM 1961 C CA . ALA A 1 251 ? 23.874 2.341 -17.753 1.00 97.06 251 ALA A CA 1
ATOM 1962 C C . ALA A 1 251 ? 23.151 1.472 -16.701 1.00 97.06 251 ALA A C 1
ATOM 1964 O O . ALA A 1 251 ? 23.447 1.610 -15.512 1.00 97.06 251 ALA A O 1
ATOM 1965 N N . VAL A 1 252 ? 22.270 0.547 -17.106 1.00 96.25 252 VAL A N 1
ATOM 1966 C CA . VAL A 1 252 ? 21.644 -0.436 -16.196 1.00 96.25 252 VAL A CA 1
ATOM 1967 C C . VAL A 1 252 ? 22.657 -1.457 -15.676 1.00 96.25 252 VAL A C 1
ATOM 1969 O O . VAL A 1 252 ? 22.674 -1.722 -14.476 1.00 96.25 252 VAL A O 1
ATOM 1972 N N . ASP A 1 253 ? 23.554 -1.960 -16.527 1.00 94.94 253 ASP A N 1
ATOM 1973 C CA . ASP A 1 253 ? 24.632 -2.880 -16.132 1.00 94.94 253 ASP A CA 1
ATOM 1974 C C . ASP A 1 253 ? 25.566 -2.231 -15.081 1.00 94.94 253 ASP A C 1
ATOM 1976 O O . ASP A 1 253 ? 26.044 -2.895 -14.160 1.00 94.94 253 ASP A O 1
ATOM 1980 N N . MET A 1 254 ? 25.757 -0.906 -15.153 1.00 96.44 254 MET A N 1
ATOM 1981 C CA . MET A 1 254 ? 26.468 -0.096 -14.148 1.00 96.44 254 MET A CA 1
ATOM 1982 C C . MET A 1 254 ? 25.613 0.315 -12.929 1.00 96.44 254 MET A C 1
ATOM 1984 O O . MET A 1 254 ? 26.109 1.028 -12.056 1.00 96.44 254 MET A O 1
ATOM 1988 N N . ARG A 1 255 ? 24.338 -0.097 -12.853 1.00 95.25 255 ARG A N 1
ATOM 1989 C CA . ARG A 1 255 ? 23.333 0.320 -11.846 1.00 95.25 255 ARG A CA 1
ATOM 1990 C C . ARG A 1 255 ? 23.103 1.838 -11.762 1.00 95.25 255 ARG A C 1
ATOM 1992 O O . ARG A 1 255 ? 22.601 2.350 -10.763 1.00 95.25 255 ARG A O 1
ATOM 1999 N N . ALA A 1 256 ? 23.439 2.576 -12.816 1.00 96.75 256 ALA A N 1
ATOM 2000 C CA . ALA A 1 256 ? 23.295 4.025 -12.900 1.00 96.75 256 ALA A CA 1
ATOM 2001 C C . ALA A 1 256 ? 21.882 4.404 -13.385 1.00 96.75 256 ALA A C 1
ATOM 2003 O O . ALA A 1 256 ? 21.720 4.996 -14.452 1.00 96.75 256 ALA A O 1
ATOM 2004 N N . TYR A 1 257 ? 20.844 4.043 -12.620 1.00 96.25 257 TYR A N 1
ATOM 2005 C CA . TYR A 1 257 ? 19.444 4.093 -13.077 1.00 96.25 257 TYR A CA 1
ATOM 2006 C C . TYR A 1 257 ? 18.968 5.483 -13.525 1.00 96.25 257 TYR A C 1
ATOM 2008 O O . TYR A 1 257 ? 18.256 5.582 -14.519 1.00 96.25 257 TYR A O 1
ATOM 2016 N N . GLY A 1 258 ? 19.416 6.566 -12.878 1.00 96.38 258 GLY A N 1
ATOM 2017 C CA . GLY A 1 258 ? 19.123 7.932 -13.335 1.00 96.38 258 GLY A CA 1
ATOM 2018 C C . GLY A 1 258 ? 19.720 8.252 -14.714 1.00 96.38 258 GLY A C 1
ATOM 2019 O O . GLY A 1 258 ? 19.065 8.882 -15.540 1.00 96.38 258 GLY A O 1
ATOM 2020 N N . THR A 1 259 ? 20.931 7.760 -14.996 1.00 97.50 259 THR A N 1
ATOM 2021 C CA . THR A 1 259 ? 21.584 7.876 -16.312 1.00 97.50 259 THR A CA 1
ATOM 2022 C C . THR A 1 259 ? 20.901 6.988 -17.351 1.00 97.50 259 THR A C 1
ATOM 2024 O O . THR A 1 259 ? 20.715 7.413 -18.488 1.00 97.50 259 THR A O 1
ATOM 2027 N N . ALA A 1 260 ? 20.491 5.776 -16.966 1.00 97.88 260 ALA A N 1
ATOM 2028 C CA . ALA A 1 260 ? 19.748 4.865 -17.832 1.00 97.88 260 ALA A CA 1
ATOM 2029 C C . ALA A 1 260 ? 18.375 5.436 -18.217 1.00 97.88 260 ALA A C 1
ATOM 2031 O O . ALA A 1 260 ? 17.991 5.360 -19.381 1.00 97.88 260 ALA A O 1
ATOM 2032 N N . LEU A 1 261 ? 17.666 6.061 -17.270 1.00 97.62 261 LEU A N 1
ATOM 2033 C CA . LEU A 1 261 ? 16.409 6.755 -17.540 1.00 97.62 261 LEU A CA 1
ATOM 2034 C C . LEU A 1 261 ? 16.619 7.946 -18.484 1.00 97.62 261 LEU A C 1
ATOM 2036 O O . LEU A 1 261 ? 15.899 8.054 -19.470 1.00 97.62 261 LEU A O 1
ATOM 2040 N N . ALA A 1 262 ? 17.636 8.782 -18.253 1.00 97.19 262 ALA A N 1
ATOM 2041 C CA . ALA A 1 262 ? 17.956 9.885 -19.161 1.00 97.19 262 ALA A CA 1
ATOM 2042 C C . ALA A 1 262 ? 18.262 9.383 -20.589 1.00 97.19 262 ALA A C 1
ATOM 2044 O O . ALA A 1 262 ? 17.699 9.888 -21.556 1.00 97.19 262 ALA A O 1
ATOM 2045 N N . ALA A 1 263 ? 19.073 8.327 -20.732 1.00 97.38 263 ALA A N 1
ATOM 2046 C CA . ALA A 1 263 ? 19.348 7.701 -22.028 1.00 97.38 263 ALA A CA 1
ATOM 2047 C C . ALA A 1 263 ? 18.088 7.104 -22.691 1.00 97.38 263 ALA A C 1
ATOM 2049 O O . ALA A 1 263 ? 17.978 7.105 -23.915 1.00 97.38 263 ALA A O 1
ATOM 2050 N N . MET A 1 264 ? 17.126 6.622 -21.898 1.00 97.44 264 MET A N 1
ATOM 2051 C CA . MET A 1 264 ? 15.836 6.111 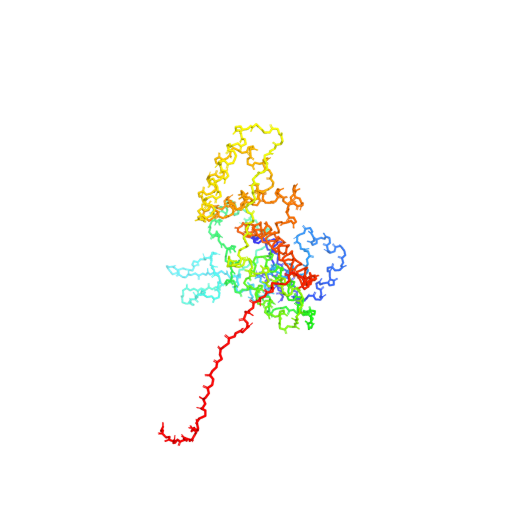-22.375 1.00 97.44 264 MET A CA 1
ATOM 2052 C C . MET A 1 264 ? 14.894 7.246 -22.812 1.00 97.44 264 MET A C 1
ATOM 2054 O O . MET A 1 264 ? 14.104 7.075 -23.739 1.00 97.44 264 MET A O 1
ATOM 2058 N N . GLU A 1 265 ? 14.978 8.415 -22.180 1.00 96.31 265 GLU A N 1
ATOM 2059 C CA . GLU A 1 265 ? 14.193 9.603 -22.535 1.00 96.31 265 GLU A CA 1
ATOM 2060 C C . GLU A 1 265 ? 14.736 10.324 -23.786 1.00 96.31 265 GLU A C 1
ATOM 2062 O O . GLU A 1 265 ? 13.945 10.911 -24.525 1.00 96.31 265 GLU A O 1
ATOM 2067 N N . GLU A 1 266 ? 16.030 10.177 -24.100 1.00 96.56 266 GLU A N 1
ATOM 2068 C CA . GLU A 1 266 ? 16.631 10.569 -25.392 1.00 96.56 266 GLU A CA 1
ATOM 2069 C C . GLU A 1 266 ? 16.171 9.686 -26.575 1.00 96.56 266 GLU A C 1
ATOM 2071 O O . GLU A 1 266 ? 16.265 10.097 -27.736 1.00 96.56 266 GLU A O 1
ATOM 2076 N N . ILE A 1 267 ? 15.634 8.481 -26.324 1.00 94.62 267 ILE A N 1
ATOM 2077 C CA . ILE A 1 267 ? 14.972 7.689 -27.373 1.00 94.62 267 ILE A CA 1
ATOM 2078 C C . ILE A 1 267 ? 13.637 8.375 -27.715 1.00 94.62 267 ILE A C 1
ATOM 2080 O O . ILE A 1 267 ? 12.773 8.491 -26.838 1.00 94.62 267 ILE A O 1
ATOM 2084 N N . PRO A 1 268 ? 13.406 8.791 -28.982 1.00 93.25 268 PRO A N 1
ATOM 2085 C CA . PRO A 1 268 ? 12.188 9.493 -29.373 1.00 93.25 268 PRO A CA 1
ATOM 2086 C C . PRO A 1 268 ? 10.923 8.766 -28.912 1.00 93.25 268 PRO A C 1
ATOM 2088 O O . PRO A 1 268 ? 10.759 7.573 -29.175 1.00 93.25 268 PRO A O 1
ATOM 2091 N N . ALA A 1 269 ? 10.005 9.490 -28.264 1.00 91.38 269 ALA A N 1
ATOM 2092 C CA . ALA A 1 269 ? 8.829 8.900 -27.617 1.00 91.38 269 ALA A CA 1
ATOM 2093 C C . ALA A 1 269 ? 8.012 7.927 -28.504 1.00 91.38 269 ALA A C 1
ATOM 2095 O O . ALA A 1 269 ? 7.647 6.868 -27.995 1.00 91.38 269 ALA A O 1
ATOM 2096 N N . PRO A 1 270 ? 7.782 8.174 -29.816 1.00 89.62 270 PRO A N 1
ATOM 2097 C CA . PRO A 1 270 ? 7.110 7.199 -30.680 1.00 89.62 270 PRO A CA 1
ATOM 2098 C C . PRO A 1 270 ? 7.860 5.865 -30.809 1.00 89.62 270 PRO A C 1
ATOM 2100 O O . PRO A 1 270 ? 7.231 4.819 -30.907 1.00 89.62 270 PRO A O 1
ATOM 2103 N N . LEU A 1 271 ? 9.197 5.874 -30.783 1.00 89.69 271 LEU A N 1
ATOM 2104 C CA . LEU A 1 271 ? 9.999 4.648 -30.805 1.00 89.69 271 LEU A CA 1
ATOM 2105 C C . LEU A 1 271 ? 9.932 3.945 -29.448 1.00 89.69 271 LEU A C 1
ATOM 2107 O O . LEU A 1 271 ? 9.694 2.740 -29.402 1.00 89.69 271 LEU A O 1
ATOM 2111 N N . ARG A 1 272 ? 10.060 4.696 -28.348 1.00 90.06 272 ARG A N 1
ATOM 2112 C CA . ARG A 1 272 ? 9.967 4.157 -26.983 1.00 90.06 272 ARG A CA 1
ATOM 2113 C C . ARG A 1 272 ? 8.619 3.483 -26.694 1.00 90.06 272 ARG A C 1
ATOM 2115 O O . ARG A 1 272 ? 8.592 2.447 -26.041 1.00 90.06 272 ARG A O 1
ATOM 2122 N N . LEU A 1 273 ? 7.520 4.035 -27.211 1.00 86.12 273 LEU A N 1
ATOM 2123 C CA . LEU A 1 273 ? 6.161 3.523 -26.990 1.00 86.12 273 LEU A CA 1
ATOM 2124 C C . LEU A 1 273 ? 5.728 2.417 -27.970 1.00 86.12 273 LEU A C 1
ATOM 2126 O O . LEU A 1 273 ? 4.788 1.687 -27.667 1.00 86.12 273 LEU A O 1
ATOM 2130 N N . HIS A 1 274 ? 6.374 2.280 -29.135 1.00 87.06 274 HIS A N 1
ATOM 2131 C CA . HIS A 1 274 ? 5.937 1.352 -30.193 1.00 87.06 274 HIS A CA 1
ATOM 2132 C C . HIS A 1 274 ? 6.972 0.288 -30.602 1.00 87.06 274 HIS A C 1
ATOM 2134 O O . HIS A 1 274 ? 6.735 -0.443 -31.562 1.00 87.06 274 HIS A O 1
ATOM 2140 N N . SER A 1 275 ? 8.091 0.151 -29.879 1.00 90.56 275 SER A N 1
ATOM 2141 C CA . SER A 1 275 ? 9.117 -0.883 -30.145 1.00 90.56 275 SER A CA 1
ATOM 2142 C C . SER A 1 275 ? 8.995 -2.125 -29.245 1.00 90.56 275 SER A C 1
ATOM 2144 O O . SER A 1 275 ? 9.997 -2.724 -28.847 1.00 90.56 275 SER A O 1
ATOM 2146 N N . GLY A 1 276 ? 7.756 -2.503 -28.921 1.00 91.31 276 GLY A N 1
ATOM 2147 C CA . GLY A 1 276 ? 7.410 -3.705 -28.158 1.00 91.31 276 GLY A CA 1
ATOM 2148 C C . GLY A 1 276 ? 7.266 -3.509 -26.638 1.00 91.31 276 GLY A C 1
ATOM 2149 O O . GLY A 1 276 ? 7.680 -2.482 -26.090 1.00 91.31 276 GLY A O 1
ATOM 2150 N N . PRO A 1 277 ? 6.666 -4.494 -25.942 1.00 94.19 277 PRO A N 1
ATOM 2151 C CA . PRO A 1 277 ? 6.420 -4.434 -24.501 1.00 94.19 277 PRO A CA 1
ATOM 2152 C C . PRO A 1 277 ? 7.697 -4.434 -23.655 1.00 94.19 277 PRO A C 1
ATOM 2154 O O . PRO A 1 277 ? 7.720 -3.771 -22.624 1.00 94.19 277 PRO A O 1
ATOM 2157 N N . SER A 1 278 ? 8.781 -5.077 -24.104 1.00 94.12 278 SER A N 1
ATOM 2158 C CA . SER A 1 278 ? 10.061 -5.110 -23.379 1.00 94.12 278 SER A CA 1
ATOM 2159 C C . SER A 1 278 ? 10.648 -3.719 -23.133 1.00 94.12 278 SER A C 1
ATOM 2161 O O . SER A 1 278 ? 11.089 -3.408 -22.026 1.00 94.12 278 SER A O 1
ATOM 2163 N N . LEU A 1 279 ? 10.596 -2.839 -24.138 1.00 94.81 279 LEU A N 1
ATOM 2164 C CA . LEU A 1 279 ? 11.096 -1.470 -24.017 1.00 94.81 279 LEU A CA 1
ATOM 2165 C C . LEU A 1 279 ? 10.203 -0.606 -23.114 1.00 94.81 279 LEU A C 1
ATOM 2167 O O . LEU A 1 279 ? 10.714 0.192 -22.326 1.00 94.81 279 LEU A O 1
ATOM 2171 N N . ARG A 1 280 ? 8.878 -0.796 -23.192 1.00 95.06 280 ARG A N 1
ATOM 2172 C CA . ARG A 1 280 ? 7.913 -0.159 -22.281 1.00 95.06 280 ARG A CA 1
ATOM 2173 C C . ARG A 1 280 ? 8.119 -0.629 -20.837 1.00 95.06 280 ARG A C 1
ATOM 2175 O O . ARG A 1 280 ? 8.123 0.207 -19.935 1.00 95.06 280 ARG A O 1
ATOM 2182 N N . PHE A 1 281 ? 8.361 -1.925 -20.616 1.00 96.94 281 PHE A N 1
ATOM 2183 C CA . PHE A 1 281 ? 8.589 -2.476 -19.281 1.00 96.94 281 PHE A CA 1
ATOM 2184 C C . PHE A 1 281 ? 9.888 -1.935 -18.681 1.00 96.94 281 PHE A C 1
ATOM 2186 O O . PHE A 1 281 ? 9.876 -1.403 -17.571 1.00 96.94 281 PHE A O 1
ATOM 2193 N N . LEU A 1 282 ? 10.979 -1.952 -19.453 1.00 97.38 282 LEU A N 1
ATOM 2194 C CA . LEU A 1 282 ? 12.247 -1.344 -19.054 1.00 97.38 282 LEU A CA 1
ATOM 2195 C C . LEU A 1 282 ? 12.088 0.149 -18.718 1.00 97.38 282 LEU A C 1
ATOM 2197 O O . LEU A 1 282 ? 12.679 0.616 -17.749 1.00 97.38 282 LEU A O 1
ATOM 2201 N N . TYR A 1 283 ? 11.275 0.903 -19.464 1.00 97.25 283 TYR A N 1
ATOM 2202 C CA . TYR A 1 283 ? 11.007 2.308 -19.144 1.00 97.25 283 TYR A CA 1
ATOM 2203 C C . TYR A 1 283 ? 10.224 2.483 -17.830 1.00 97.25 283 TYR A C 1
ATOM 2205 O O . TYR A 1 283 ? 10.623 3.304 -17.005 1.00 97.25 283 TYR A O 1
ATOM 2213 N N . GLY A 1 284 ? 9.172 1.692 -17.587 1.00 97.19 284 GLY A N 1
ATOM 2214 C CA . GLY A 1 284 ? 8.435 1.706 -16.314 1.00 97.19 284 GLY A CA 1
ATOM 2215 C C . GLY A 1 284 ? 9.314 1.322 -15.114 1.00 97.19 284 GLY A C 1
ATOM 2216 O O . GLY A 1 284 ? 9.316 2.018 -14.098 1.00 97.19 284 GLY A O 1
ATOM 2217 N N . TYR A 1 285 ? 10.143 0.285 -15.265 1.00 97.75 285 TYR A N 1
ATOM 2218 C CA . TYR A 1 285 ? 11.159 -0.108 -14.283 1.00 97.75 285 TYR A CA 1
ATOM 2219 C C . TYR A 1 285 ? 12.169 1.017 -14.008 1.00 97.75 285 TYR A C 1
ATOM 2221 O O . TYR A 1 285 ? 12.478 1.298 -12.852 1.00 97.75 285 TYR A O 1
ATOM 2229 N N . LEU A 1 286 ? 12.664 1.700 -15.045 1.00 97.75 286 LEU A N 1
ATOM 2230 C CA . LEU A 1 286 ? 13.605 2.812 -14.887 1.00 97.75 286 LEU A CA 1
ATOM 2231 C C . LEU A 1 286 ? 12.978 4.028 -14.200 1.00 97.75 286 LEU A C 1
ATOM 2233 O O . LEU A 1 286 ? 13.660 4.669 -13.401 1.00 97.75 286 LEU A O 1
ATOM 2237 N N . GLN A 1 287 ? 11.698 4.322 -14.453 1.00 97.81 287 GLN A N 1
ATOM 2238 C CA . GLN A 1 287 ? 10.971 5.343 -13.693 1.00 97.81 287 GLN A CA 1
ATOM 2239 C C . GLN A 1 287 ? 10.908 4.968 -12.205 1.00 97.81 287 GLN A C 1
ATOM 2241 O O . GLN A 1 287 ? 11.277 5.791 -11.372 1.00 97.81 287 GLN A O 1
ATOM 2246 N N . TYR A 1 288 ? 10.562 3.717 -11.868 1.00 97.31 288 TYR A N 1
ATOM 2247 C CA . TYR A 1 288 ? 10.578 3.221 -10.485 1.00 97.31 288 TYR A CA 1
ATOM 2248 C C . TYR A 1 288 ? 11.978 3.306 -9.843 1.00 97.31 288 TYR A C 1
ATOM 2250 O O . TYR A 1 288 ? 12.142 3.948 -8.807 1.00 97.31 288 TYR A O 1
ATOM 2258 N N . LYS A 1 289 ? 13.021 2.740 -10.469 1.00 96.38 289 LYS A N 1
ATOM 2259 C CA . LYS A 1 289 ? 14.389 2.739 -9.907 1.00 96.38 289 LYS A CA 1
ATOM 2260 C C . LYS A 1 289 ? 15.012 4.129 -9.777 1.00 96.38 289 LYS A C 1
ATOM 2262 O O . LYS A 1 289 ? 15.960 4.286 -9.013 1.00 96.38 289 LYS A O 1
ATOM 2267 N N . ALA A 1 290 ? 14.525 5.119 -10.523 1.00 96.19 290 ALA A N 1
ATOM 2268 C CA . ALA A 1 290 ? 14.975 6.505 -10.440 1.00 96.19 290 ALA A CA 1
ATOM 2269 C C . ALA A 1 290 ? 14.014 7.413 -9.644 1.00 96.19 290 ALA A C 1
ATOM 2271 O O . ALA A 1 290 ? 14.206 8.631 -9.654 1.00 96.19 290 ALA A O 1
ATOM 2272 N N . ALA A 1 291 ? 12.983 6.869 -8.986 1.00 94.56 291 ALA A N 1
ATOM 2273 C CA . ALA A 1 291 ? 11.963 7.654 -8.284 1.00 94.56 291 ALA A CA 1
ATOM 2274 C C . ALA A 1 291 ? 12.403 8.219 -6.924 1.00 94.56 291 ALA A C 1
ATOM 2276 O O . ALA A 1 291 ? 11.733 9.102 -6.387 1.00 94.56 291 ALA A O 1
ATOM 2277 N N . GLU A 1 292 ? 13.531 7.763 -6.373 1.00 88.06 292 GLU A N 1
ATOM 2278 C CA . GLU A 1 292 ? 14.082 8.298 -5.126 1.00 88.06 292 GLU A CA 1
ATOM 2279 C C . GLU A 1 292 ? 14.281 9.825 -5.224 1.00 88.06 292 GLU A C 1
ATOM 2281 O O . GLU A 1 292 ? 14.930 10.340 -6.137 1.00 88.06 292 GLU A O 1
ATOM 2286 N N . GLY A 1 293 ? 13.658 10.567 -4.303 1.00 85.31 293 GLY A N 1
ATOM 2287 C CA . GLY A 1 293 ? 13.652 12.035 -4.296 1.00 85.31 293 GLY A CA 1
ATOM 2288 C C . GLY A 1 293 ? 12.754 12.714 -5.345 1.00 85.31 293 GLY A C 1
ATOM 2289 O O . GLY A 1 293 ? 12.686 13.942 -5.357 1.00 85.31 293 GLY A O 1
ATOM 2290 N N . VAL A 1 294 ? 12.045 11.968 -6.205 1.00 91.88 294 VAL A N 1
ATOM 2291 C CA . VAL A 1 294 ? 11.173 12.514 -7.266 1.00 91.88 294 VAL A CA 1
ATOM 2292 C C . VAL A 1 294 ? 9.836 11.744 -7.332 1.00 91.88 294 VAL A C 1
ATOM 2294 O O . VAL A 1 294 ? 9.649 10.919 -8.229 1.00 91.88 294 VAL A O 1
ATOM 2297 N N . PRO A 1 295 ? 8.864 12.020 -6.434 1.00 85.19 295 PRO A N 1
ATOM 2298 C CA . PRO A 1 295 ? 7.634 11.221 -6.302 1.00 85.19 295 PRO A CA 1
ATOM 2299 C C . PRO A 1 295 ? 6.820 11.053 -7.596 1.00 85.19 295 PRO A C 1
ATOM 2301 O O . PRO A 1 295 ? 6.319 9.973 -7.890 1.00 85.19 295 PRO A O 1
ATOM 2304 N N . SER A 1 296 ? 6.779 12.073 -8.464 1.00 92.56 296 SER A N 1
ATOM 2305 C CA . SER A 1 296 ? 6.086 12.002 -9.763 1.00 92.56 296 SER A CA 1
ATOM 2306 C C . SER A 1 296 ? 6.572 10.877 -10.693 1.00 92.56 296 SER A C 1
ATOM 2308 O O . SER A 1 296 ? 5.863 10.512 -11.637 1.00 92.56 296 SER A O 1
ATOM 2310 N N . ARG A 1 297 ? 7.748 10.290 -10.435 1.00 95.50 297 ARG A N 1
ATOM 2311 C CA . ARG A 1 297 ? 8.235 9.104 -11.147 1.00 95.50 297 ARG A CA 1
ATOM 2312 C C . ARG A 1 297 ? 7.531 7.815 -10.732 1.00 95.50 297 ARG A C 1
ATOM 2314 O O . ARG A 1 297 ? 7.345 6.971 -11.600 1.00 95.50 297 ARG A O 1
ATOM 2321 N N . TYR A 1 298 ? 7.058 7.672 -9.490 1.00 96.88 298 TYR A N 1
ATOM 2322 C CA . TYR A 1 298 ? 6.237 6.516 -9.107 1.00 96.88 298 TYR A CA 1
ATOM 2323 C C . TYR A 1 298 ? 4.912 6.503 -9.872 1.00 96.88 298 TYR A C 1
ATOM 2325 O O . TYR A 1 298 ? 4.554 5.476 -10.438 1.00 96.88 298 TYR A O 1
ATOM 2333 N N . ARG A 1 299 ? 4.247 7.659 -10.017 1.00 96.69 299 ARG A N 1
ATOM 2334 C CA . ARG A 1 299 ? 3.062 7.798 -10.893 1.00 96.69 299 ARG A CA 1
ATOM 2335 C C . ARG A 1 299 ? 3.377 7.450 -12.342 1.00 96.69 299 ARG A C 1
ATOM 2337 O O . ARG A 1 299 ? 2.664 6.667 -12.953 1.00 96.69 299 ARG A O 1
ATOM 2344 N N . SER A 1 300 ? 4.493 7.968 -12.858 1.00 96.69 300 SER A N 1
ATOM 2345 C CA . SER A 1 300 ? 4.953 7.651 -14.215 1.00 96.69 300 SER A CA 1
ATOM 2346 C C . SER A 1 300 ? 5.226 6.151 -14.395 1.00 96.69 300 SER A C 1
ATOM 2348 O O . SER A 1 300 ? 4.934 5.604 -15.452 1.00 96.69 300 SER A O 1
ATOM 2350 N N . ALA A 1 301 ? 5.761 5.469 -13.376 1.00 97.94 301 ALA A N 1
ATOM 2351 C CA . ALA A 1 301 ? 5.946 4.022 -13.383 1.00 97.94 301 ALA A CA 1
ATOM 2352 C C . ALA A 1 301 ? 4.595 3.287 -13.375 1.00 97.94 301 ALA A C 1
ATOM 2354 O O . ALA A 1 301 ? 4.380 2.442 -14.239 1.00 97.94 301 ALA A O 1
ATOM 2355 N N . ILE A 1 302 ? 3.670 3.652 -12.476 1.00 98.44 302 ILE A N 1
ATOM 2356 C CA . ILE A 1 302 ? 2.302 3.105 -12.418 1.00 98.44 302 ILE A CA 1
ATOM 2357 C C . ILE A 1 302 ? 1.625 3.209 -13.790 1.00 98.44 302 ILE A C 1
ATOM 2359 O O . ILE A 1 302 ? 1.203 2.190 -14.330 1.00 98.44 302 ILE A O 1
ATOM 2363 N N . ASP A 1 303 ? 1.602 4.398 -14.399 1.00 97.00 303 ASP A N 1
ATOM 2364 C CA . ASP A 1 303 ? 0.949 4.634 -15.692 1.00 97.00 303 ASP A CA 1
ATOM 2365 C C . ASP A 1 303 ? 1.491 3.715 -16.802 1.00 97.00 303 ASP A C 1
ATOM 2367 O O . ASP A 1 303 ? 0.721 3.188 -17.607 1.00 97.00 303 ASP A O 1
ATOM 2371 N N . GLN A 1 304 ? 2.815 3.512 -16.861 1.00 95.88 304 GLN A N 1
ATOM 2372 C CA . GLN A 1 304 ? 3.450 2.654 -17.872 1.00 95.88 304 GLN A CA 1
ATOM 2373 C C . GLN A 1 304 ? 3.250 1.158 -17.594 1.00 95.88 304 GLN A C 1
ATOM 2375 O O . GLN A 1 304 ? 3.042 0.386 -18.530 1.00 95.88 304 GLN A O 1
ATOM 2380 N N . LEU A 1 305 ? 3.324 0.737 -16.329 1.00 98.00 305 LEU A N 1
ATOM 2381 C CA . LEU A 1 305 ? 3.197 -0.669 -15.948 1.00 98.00 305 LEU A CA 1
ATOM 2382 C C . LEU A 1 305 ? 1.733 -1.139 -15.993 1.00 98.00 305 LEU A C 1
ATOM 2384 O O . LEU A 1 305 ? 1.471 -2.232 -16.489 1.00 98.00 305 LEU A O 1
ATOM 2388 N N . GLU A 1 306 ? 0.765 -0.311 -15.587 1.00 98.00 306 GLU A N 1
ATOM 2389 C CA . GLU A 1 306 ? -0.656 -0.620 -15.788 1.00 98.00 306 GLU A CA 1
ATOM 2390 C C . GLU A 1 306 ? -1.035 -0.682 -17.280 1.00 98.00 306 GLU A C 1
ATOM 2392 O O . GLU A 1 306 ? -1.867 -1.503 -17.665 1.00 98.00 306 GLU A O 1
ATOM 2397 N N . ASP A 1 307 ? -0.454 0.167 -18.141 1.00 96.50 307 ASP A N 1
ATOM 2398 C CA . ASP A 1 307 ? -0.706 0.108 -19.590 1.00 96.50 307 ASP A CA 1
ATOM 2399 C C . ASP A 1 307 ? -0.238 -1.219 -20.204 1.00 96.50 307 ASP A C 1
ATOM 2401 O O . ASP A 1 307 ? -0.935 -1.790 -21.043 1.00 96.50 307 ASP A O 1
ATOM 2405 N N . LEU A 1 308 ? 0.884 -1.765 -19.727 1.00 96.06 308 LEU A N 1
ATOM 2406 C CA . LEU A 1 308 ? 1.357 -3.102 -20.098 1.00 96.06 308 LEU A CA 1
ATOM 2407 C C . LEU A 1 308 ? 0.413 -4.207 -19.614 1.00 96.06 308 LEU A C 1
ATOM 2409 O O . LEU A 1 308 ? 0.019 -5.050 -20.417 1.00 96.06 308 LEU A O 1
ATOM 2413 N N . VAL A 1 309 ? -0.015 -4.169 -18.346 1.00 97.25 309 VAL A N 1
ATOM 2414 C CA . VAL A 1 309 ? -1.017 -5.111 -17.796 1.00 97.25 309 VAL A CA 1
ATOM 2415 C C . VAL A 1 309 ? -2.311 -5.086 -18.614 1.00 97.25 309 VAL A C 1
ATOM 2417 O O . VAL A 1 309 ? -2.922 -6.128 -18.838 1.00 97.25 309 VAL A O 1
ATOM 2420 N N . ARG A 1 310 ? -2.712 -3.910 -19.113 1.00 96.31 310 ARG A N 1
ATOM 2421 C CA . ARG A 1 310 ? -3.912 -3.734 -19.942 1.00 96.31 310 ARG A CA 1
ATOM 2422 C C . ARG A 1 310 ? -3.731 -4.096 -21.423 1.00 96.31 310 ARG A C 1
ATOM 2424 O O . ARG A 1 310 ? -4.744 -4.351 -22.072 1.00 96.31 310 ARG A O 1
ATOM 2431 N N . SER A 1 311 ? -2.511 -4.085 -21.977 1.00 95.38 311 SER A N 1
ATOM 2432 C CA . SER A 1 311 ? -2.289 -4.209 -23.433 1.00 95.38 311 SER A CA 1
ATOM 2433 C C . SER A 1 311 ? -1.449 -5.404 -23.907 1.00 95.38 311 SER A C 1
ATOM 2435 O O . SER A 1 311 ? -1.592 -5.778 -25.070 1.00 95.38 311 SER A O 1
ATOM 2437 N N . ASP A 1 312 ? -0.654 -6.058 -23.051 1.00 95.38 312 ASP A N 1
ATOM 2438 C CA . ASP A 1 312 ? 0.240 -7.168 -23.433 1.00 95.38 312 ASP A CA 1
ATOM 2439 C C . ASP A 1 312 ? 0.152 -8.374 -22.470 1.00 95.38 312 ASP A C 1
ATOM 2441 O O . ASP A 1 312 ? 1.160 -8.823 -21.923 1.00 95.38 312 ASP A O 1
ATOM 2445 N N . GLU A 1 313 ? -1.045 -8.937 -22.264 1.00 94.44 313 GLU A N 1
ATOM 2446 C CA . GLU A 1 313 ? -1.296 -10.028 -21.296 1.00 94.44 313 GLU A CA 1
ATOM 2447 C C . GLU A 1 313 ? -0.293 -11.203 -21.398 1.00 94.44 313 GLU A C 1
ATOM 2449 O O . GLU A 1 313 ? 0.208 -11.694 -20.387 1.00 94.44 313 GLU A O 1
ATOM 2454 N N . GLU A 1 314 ? 0.053 -11.639 -22.616 1.00 94.31 314 GLU A N 1
ATOM 2455 C CA . GLU A 1 314 ? 1.021 -12.727 -22.835 1.00 94.31 314 GLU A CA 1
ATOM 2456 C C . GLU A 1 314 ? 2.452 -12.349 -22.420 1.00 94.31 314 GLU A C 1
ATOM 2458 O O . GLU A 1 314 ? 3.193 -13.199 -21.925 1.00 94.31 314 GLU A O 1
ATOM 2463 N N . TYR A 1 315 ? 2.845 -11.083 -22.590 1.00 93.88 315 TYR A N 1
ATOM 2464 C CA . TYR A 1 315 ? 4.134 -10.593 -22.105 1.00 93.88 315 TYR A CA 1
ATOM 2465 C C . TYR A 1 315 ? 4.138 -10.568 -20.576 1.00 93.88 315 TYR A C 1
ATOM 2467 O O . TYR A 1 315 ? 5.028 -11.138 -19.955 1.00 93.88 315 TYR A O 1
ATOM 2475 N N . VAL A 1 316 ? 3.104 -9.987 -19.965 1.00 94.94 316 VAL A N 1
ATOM 2476 C CA . VAL A 1 316 ? 3.001 -9.867 -18.503 1.00 94.94 316 VAL A CA 1
ATOM 2477 C C . VAL A 1 316 ? 2.966 -11.237 -17.818 1.00 94.94 316 VAL A C 1
ATOM 2479 O O . VAL A 1 316 ? 3.606 -11.411 -16.786 1.00 94.94 316 VAL A O 1
ATOM 2482 N N . ARG A 1 317 ? 2.333 -12.251 -18.424 1.00 93.12 317 ARG A N 1
ATOM 2483 C CA . ARG A 1 317 ? 2.358 -13.636 -17.917 1.00 93.12 317 ARG A CA 1
ATOM 2484 C C . ARG A 1 317 ? 3.766 -14.253 -17.890 1.00 93.12 317 ARG A C 1
ATOM 2486 O O . ARG A 1 317 ? 4.033 -15.101 -17.049 1.00 93.12 317 ARG A O 1
ATOM 2493 N N . ARG A 1 318 ? 4.662 -13.840 -18.796 1.00 93.12 318 ARG A N 1
ATOM 2494 C CA . ARG A 1 318 ? 6.077 -14.265 -18.822 1.00 93.12 318 ARG A CA 1
ATOM 2495 C C . ARG A 1 318 ? 6.993 -13.402 -17.950 1.00 93.12 318 ARG A C 1
ATOM 2497 O O . ARG A 1 318 ? 8.123 -13.811 -17.709 1.00 93.12 318 ARG A O 1
ATOM 2504 N N . HIS A 1 319 ? 6.510 -12.244 -17.501 1.00 95.44 319 HIS A N 1
ATOM 2505 C CA . HIS A 1 319 ? 7.256 -11.264 -16.713 1.00 95.44 319 HIS A CA 1
ATOM 2506 C C . HIS A 1 319 ? 6.497 -10.873 -15.430 1.00 95.44 319 HIS A C 1
ATOM 2508 O O . HIS A 1 319 ? 6.149 -9.699 -15.251 1.00 95.44 319 HIS A O 1
ATOM 2514 N N . PRO A 1 320 ? 6.200 -11.832 -14.526 1.00 95.31 320 PRO A N 1
ATOM 2515 C CA . PRO A 1 320 ? 5.466 -11.554 -13.292 1.00 95.31 320 PRO A CA 1
ATOM 2516 C C . PRO A 1 320 ? 6.200 -10.562 -12.378 1.00 95.31 320 PRO A C 1
ATOM 2518 O O . PRO A 1 320 ? 5.555 -9.896 -11.570 1.00 95.31 320 PRO A O 1
ATOM 2521 N N . GLU A 1 321 ? 7.519 -10.387 -12.529 1.00 96.25 321 GLU A N 1
ATOM 2522 C CA . GLU A 1 321 ? 8.296 -9.360 -11.832 1.00 96.25 321 GLU A CA 1
ATOM 2523 C C . GLU A 1 321 ? 7.786 -7.930 -12.091 1.00 96.25 321 GLU A C 1
ATOM 2525 O O . GLU A 1 321 ? 7.994 -7.048 -11.260 1.00 96.25 321 GLU A O 1
ATOM 2530 N N . LEU A 1 322 ? 7.038 -7.695 -13.178 1.00 97.62 322 LEU A N 1
ATOM 2531 C CA . LEU A 1 322 ? 6.326 -6.436 -13.411 1.00 97.62 322 LEU A CA 1
ATOM 2532 C C . LEU A 1 322 ? 5.385 -6.080 -12.253 1.00 97.62 322 LEU A C 1
ATOM 2534 O O . LEU A 1 322 ? 5.345 -4.923 -11.827 1.00 97.62 322 LEU A O 1
ATOM 2538 N N . TYR A 1 323 ? 4.661 -7.067 -11.718 1.00 98.19 323 TYR A N 1
ATOM 2539 C CA . TYR A 1 323 ? 3.709 -6.857 -10.632 1.00 98.19 323 TYR A CA 1
ATOM 2540 C C . TYR A 1 323 ? 4.395 -6.457 -9.321 1.00 98.19 323 TYR A C 1
ATOM 2542 O O . TYR A 1 323 ? 3.830 -5.659 -8.577 1.00 98.19 323 TYR A O 1
ATOM 2550 N N . TYR A 1 324 ? 5.632 -6.906 -9.070 1.00 98.25 324 TYR A N 1
ATOM 2551 C CA . TYR A 1 324 ? 6.435 -6.420 -7.942 1.00 98.25 324 TYR A CA 1
ATOM 2552 C C . TYR A 1 324 ? 6.699 -4.910 -8.060 1.00 98.25 324 TYR A C 1
ATOM 2554 O O . TYR A 1 324 ? 6.457 -4.158 -7.116 1.00 98.25 324 TYR A O 1
ATOM 2562 N N . PHE A 1 325 ? 7.156 -4.437 -9.225 1.00 98.00 325 PHE A N 1
ATOM 2563 C CA . PHE A 1 325 ? 7.473 -3.015 -9.417 1.00 98.00 325 PHE A CA 1
ATOM 2564 C C . PHE A 1 325 ? 6.224 -2.132 -9.402 1.00 98.00 325 PHE A C 1
ATOM 2566 O O . PHE A 1 325 ? 6.241 -1.059 -8.799 1.00 98.00 325 PHE A O 1
ATOM 2573 N N . LEU A 1 326 ? 5.126 -2.601 -10.000 1.00 98.25 326 LEU A N 1
ATOM 2574 C CA . LEU A 1 326 ? 3.832 -1.922 -9.944 1.00 98.25 326 LEU A CA 1
ATOM 2575 C C . LEU A 1 326 ? 3.303 -1.847 -8.502 1.00 98.25 326 LEU A C 1
ATOM 2577 O O . LEU A 1 326 ? 2.860 -0.786 -8.065 1.00 98.25 326 LEU A O 1
ATOM 2581 N N . ALA A 1 327 ? 3.423 -2.932 -7.733 1.00 98.12 327 ALA A N 1
ATOM 2582 C CA . ALA A 1 327 ? 3.054 -2.959 -6.322 1.00 98.12 327 ALA A CA 1
ATOM 2583 C C . ALA A 1 327 ? 3.847 -1.947 -5.489 1.00 98.12 327 ALA A C 1
ATOM 2585 O O . ALA A 1 327 ? 3.255 -1.154 -4.761 1.00 98.12 327 ALA A O 1
ATOM 2586 N N . ARG A 1 328 ? 5.179 -1.938 -5.618 1.00 97.25 328 ARG A N 1
ATOM 2587 C CA . ARG A 1 328 ? 6.050 -1.022 -4.867 1.00 97.25 328 ARG A CA 1
ATOM 2588 C C . ARG A 1 328 ? 5.870 0.439 -5.279 1.00 97.25 328 ARG A C 1
ATOM 2590 O O . ARG A 1 328 ? 5.955 1.313 -4.422 1.00 97.25 328 ARG A O 1
ATOM 2597 N N . ALA A 1 329 ? 5.562 0.716 -6.548 1.00 96.88 329 ALA A N 1
ATOM 2598 C CA . ALA A 1 329 ? 5.219 2.063 -6.997 1.00 96.88 329 ALA A CA 1
ATOM 2599 C C . ALA A 1 329 ? 3.866 2.540 -6.434 1.00 96.88 329 ALA A C 1
ATOM 2601 O O . ALA A 1 329 ? 3.767 3.680 -5.984 1.00 96.88 329 ALA A O 1
ATOM 2602 N N . HIS A 1 330 ? 2.844 1.675 -6.395 1.00 96.44 330 HIS A N 1
ATOM 2603 C CA . HIS A 1 330 ? 1.575 1.981 -5.723 1.00 96.44 330 HIS A CA 1
ATOM 2604 C C . HIS A 1 330 ? 1.754 2.221 -4.222 1.00 96.44 330 HIS A C 1
ATOM 2606 O O . HIS A 1 330 ? 1.198 3.186 -3.703 1.00 96.44 330 HIS A O 1
ATOM 2612 N N . ASP A 1 331 ? 2.549 1.387 -3.548 1.00 93.50 331 ASP A N 1
ATOM 2613 C CA . ASP A 1 331 ? 2.833 1.497 -2.116 1.00 93.50 331 ASP A CA 1
ATOM 2614 C C . ASP A 1 331 ? 3.512 2.831 -1.760 1.00 93.50 331 ASP A C 1
ATOM 2616 O O . ASP A 1 331 ? 3.108 3.503 -0.813 1.00 93.50 331 ASP A O 1
ATOM 2620 N N . ALA A 1 332 ? 4.477 3.264 -2.581 1.00 92.31 332 ALA A N 1
ATOM 2621 C CA . ALA A 1 332 ? 5.164 4.548 -2.435 1.00 92.31 332 ALA A CA 1
ATOM 2622 C C . ALA A 1 332 ? 4.264 5.774 -2.702 1.00 92.31 332 ALA A C 1
ATOM 2624 O O . ALA A 1 332 ? 4.521 6.852 -2.171 1.00 92.31 332 ALA A O 1
ATOM 2625 N N . GLU A 1 333 ? 3.197 5.614 -3.491 1.00 91.94 333 GLU A N 1
ATOM 2626 C CA . GLU A 1 333 ? 2.140 6.618 -3.689 1.00 91.94 333 GLU A CA 1
ATOM 2627 C C . GLU A 1 333 ? 0.926 6.375 -2.768 1.00 91.94 333 GLU A C 1
ATOM 2629 O O . GLU A 1 333 ? -0.167 6.855 -3.061 1.00 91.94 333 GLU A O 1
ATOM 2634 N N . PHE A 1 334 ? 1.091 5.623 -1.671 1.00 90.12 334 PHE A N 1
ATOM 2635 C CA . PHE A 1 334 ? 0.063 5.352 -0.652 1.00 90.12 334 PHE A CA 1
ATOM 2636 C C . PHE A 1 334 ? -1.208 4.635 -1.159 1.00 90.12 334 PHE A C 1
ATOM 2638 O O . PHE A 1 334 ? -2.216 4.569 -0.459 1.00 90.12 334 PHE A O 1
ATOM 2645 N N . ASN A 1 335 ? -1.169 4.037 -2.355 1.00 91.75 335 ASN A N 1
ATOM 2646 C CA . ASN A 1 335 ? -2.249 3.213 -2.909 1.00 91.75 335 ASN A CA 1
ATOM 2647 C C . ASN A 1 335 ? -2.114 1.770 -2.384 1.00 91.75 335 ASN A C 1
ATOM 2649 O O . ASN A 1 335 ? -1.843 0.841 -3.150 1.00 91.75 335 ASN A O 1
ATOM 2653 N N . PHE A 1 336 ? -2.204 1.593 -1.066 1.00 92.19 336 PHE A N 1
ATOM 2654 C CA . PHE A 1 336 ? -1.854 0.344 -0.382 1.00 92.19 336 PHE A CA 1
ATOM 2655 C C . PHE A 1 336 ? -2.684 -0.864 -0.840 1.00 92.19 336 PHE A C 1
ATOM 2657 O O . PHE A 1 336 ? -2.132 -1.948 -1.024 1.00 92.19 336 PHE A O 1
ATOM 2664 N N . ASP A 1 337 ? -3.968 -0.673 -1.137 1.00 91.62 337 ASP A N 1
ATOM 2665 C CA . ASP A 1 337 ? -4.864 -1.703 -1.668 1.00 91.62 337 ASP A CA 1
ATOM 2666 C C . ASP A 1 337 ? -4.383 -2.245 -3.034 1.00 91.62 337 ASP A C 1
ATOM 2668 O O . ASP A 1 337 ? -4.352 -3.456 -3.275 1.00 91.62 337 ASP A O 1
ATOM 2672 N N . LYS A 1 338 ? -3.945 -1.354 -3.932 1.00 94.94 338 LYS A N 1
ATOM 2673 C CA . LYS A 1 338 ? -3.349 -1.700 -5.230 1.00 94.94 338 LYS A CA 1
ATOM 2674 C C . LYS A 1 338 ? -1.954 -2.290 -5.056 1.00 94.94 338 LYS A C 1
ATOM 2676 O O . LYS A 1 338 ? -1.612 -3.225 -5.779 1.00 94.94 338 LYS A O 1
ATOM 2681 N N . GLY A 1 339 ? -1.170 -1.775 -4.109 1.00 96.56 339 GLY A N 1
ATOM 2682 C CA . GLY A 1 339 ? 0.135 -2.319 -3.732 1.00 96.56 339 GLY A CA 1
ATOM 2683 C C . GLY A 1 339 ? 0.020 -3.788 -3.331 1.00 96.56 339 GLY A C 1
ATOM 2684 O O . GLY A 1 339 ? 0.628 -4.656 -3.959 1.00 96.56 339 GLY A O 1
ATOM 2685 N N . LEU A 1 340 ? -0.859 -4.075 -2.370 1.00 96.88 340 LEU A N 1
ATOM 2686 C CA . LEU A 1 340 ? -1.192 -5.417 -1.903 1.00 96.88 340 LEU A CA 1
ATOM 2687 C C . LEU A 1 340 ? -1.629 -6.340 -3.045 1.00 96.88 340 LEU A C 1
ATOM 2689 O O . LEU A 1 340 ? -1.054 -7.415 -3.211 1.00 96.88 340 LEU A O 1
ATOM 2693 N N . ARG A 1 341 ? -2.636 -5.939 -3.838 1.00 96.75 341 ARG A N 1
ATOM 2694 C CA . ARG A 1 341 ? -3.188 -6.798 -4.902 1.00 96.75 341 ARG A CA 1
ATOM 2695 C C . ARG A 1 341 ? -2.135 -7.178 -5.941 1.00 96.75 341 ARG A C 1
ATOM 2697 O O . ARG A 1 341 ? -2.043 -8.347 -6.300 1.00 96.75 341 ARG A O 1
ATOM 2704 N N . ASN A 1 342 ? -1.316 -6.226 -6.387 1.00 98.38 342 ASN A N 1
ATOM 2705 C CA . ASN A 1 342 ? -0.241 -6.518 -7.336 1.00 98.38 342 ASN A CA 1
ATOM 2706 C C . ASN A 1 342 ? 0.868 -7.375 -6.692 1.00 98.38 342 ASN A C 1
ATOM 2708 O O . ASN A 1 342 ? 1.330 -8.331 -7.312 1.00 98.38 342 ASN A O 1
ATOM 2712 N N . MET A 1 343 ? 1.250 -7.114 -5.434 1.00 98.38 343 MET A N 1
ATOM 2713 C CA . MET A 1 343 ? 2.279 -7.916 -4.759 1.00 98.38 343 MET A CA 1
ATOM 2714 C C . MET A 1 343 ? 1.827 -9.366 -4.561 1.00 98.38 343 MET A C 1
ATOM 2716 O O . MET A 1 343 ? 2.615 -10.290 -4.755 1.00 98.38 343 MET A O 1
ATOM 2720 N N . ARG A 1 344 ? 0.546 -9.573 -4.234 1.00 97.75 344 ARG A N 1
ATOM 2721 C CA . ARG A 1 344 ? -0.070 -10.898 -4.138 1.00 97.75 344 ARG A CA 1
ATOM 2722 C C . ARG A 1 344 ? 0.035 -11.658 -5.463 1.00 97.75 344 ARG A C 1
ATOM 2724 O O . ARG A 1 344 ? 0.521 -12.782 -5.452 1.00 97.75 344 ARG A O 1
ATOM 2731 N N . ILE A 1 345 ? -0.313 -11.030 -6.592 1.00 97.31 345 ILE A N 1
ATOM 2732 C CA . ILE A 1 345 ? -0.193 -11.646 -7.929 1.00 97.31 345 ILE A CA 1
ATOM 2733 C C . ILE A 1 345 ? 1.259 -12.052 -8.225 1.00 97.31 345 ILE A C 1
ATOM 2735 O O . ILE A 1 345 ? 1.493 -13.153 -8.722 1.00 97.31 345 ILE A O 1
ATOM 2739 N N . TYR A 1 346 ? 2.241 -11.202 -7.898 1.00 97.44 346 TYR A N 1
ATOM 2740 C CA . TYR A 1 346 ? 3.664 -11.534 -8.046 1.00 97.44 346 TYR A CA 1
ATOM 2741 C C . TYR A 1 346 ? 4.064 -12.759 -7.206 1.00 97.44 346 TYR A C 1
ATOM 2743 O O . TYR A 1 346 ? 4.670 -13.693 -7.732 1.00 97.44 346 TYR A O 1
ATOM 2751 N N . VAL A 1 347 ? 3.702 -12.777 -5.919 1.00 96.88 347 VAL A N 1
ATOM 2752 C CA . VAL A 1 347 ? 4.023 -13.875 -4.992 1.00 96.88 347 VAL A CA 1
ATOM 2753 C C . VAL A 1 347 ? 3.355 -15.183 -5.418 1.00 96.88 347 VAL A C 1
ATOM 2755 O O . VAL A 1 347 ? 4.037 -16.200 -5.514 1.00 96.88 347 VAL A O 1
ATOM 2758 N N . GLU A 1 348 ? 2.059 -15.167 -5.735 1.00 95.62 348 GLU A N 1
ATOM 2759 C CA . GLU A 1 348 ? 1.317 -16.353 -6.185 1.00 95.62 348 GLU A CA 1
ATOM 2760 C C . GLU A 1 348 ? 1.883 -16.895 -7.511 1.00 95.62 348 GLU A C 1
ATOM 2762 O O . GLU A 1 348 ? 2.070 -18.103 -7.646 1.00 95.62 348 GLU A O 1
ATOM 2767 N N . SER A 1 349 ? 2.267 -16.015 -8.446 1.00 94.44 349 SER A N 1
ATOM 2768 C CA . SER A 1 349 ? 2.938 -16.413 -9.697 1.00 94.44 349 SER A CA 1
ATOM 2769 C C . SER A 1 349 ? 4.309 -17.052 -9.449 1.00 94.44 349 SER A C 1
ATOM 2771 O O . SER A 1 349 ? 4.678 -18.005 -10.133 1.00 94.44 349 SER A O 1
ATOM 2773 N N . ARG A 1 350 ? 5.073 -16.546 -8.467 1.00 92.38 350 ARG A N 1
ATOM 2774 C CA . ARG A 1 350 ? 6.386 -17.098 -8.095 1.00 92.38 350 ARG A CA 1
ATOM 2775 C C . ARG A 1 350 ? 6.264 -18.479 -7.450 1.00 92.38 350 ARG A C 1
ATOM 2777 O O . ARG A 1 350 ? 7.110 -19.323 -7.720 1.00 92.38 350 ARG A O 1
ATOM 2784 N N . LEU A 1 351 ? 5.255 -18.683 -6.602 1.00 89.94 351 LEU A N 1
ATOM 2785 C CA . LEU A 1 351 ? 5.015 -19.954 -5.914 1.00 89.94 351 LEU A CA 1
ATOM 2786 C C . LEU A 1 351 ? 4.512 -21.031 -6.887 1.00 89.94 351 LEU A C 1
ATOM 2788 O O . LEU A 1 351 ? 5.078 -22.117 -6.925 1.00 89.94 351 LEU A O 1
ATOM 2792 N N . ALA A 1 352 ? 3.557 -20.704 -7.764 1.00 86.81 352 ALA A N 1
ATOM 2793 C CA . ALA A 1 352 ? 3.123 -21.627 -8.817 1.00 86.81 352 ALA A CA 1
ATOM 2794 C C . ALA A 1 352 ? 4.294 -22.055 -9.728 1.00 86.81 352 ALA A C 1
ATOM 2796 O O . ALA A 1 352 ? 4.464 -23.235 -10.019 1.00 86.81 352 ALA A O 1
ATOM 2797 N N . GLY A 1 353 ? 5.158 -21.106 -10.111 1.00 76.75 353 GLY A N 1
ATOM 2798 C CA . GLY A 1 353 ? 6.346 -21.390 -10.919 1.00 76.75 353 GLY A CA 1
ATOM 2799 C C . GLY A 1 353 ? 7.475 -22.143 -10.198 1.00 76.75 353 GLY A C 1
ATOM 2800 O O . GLY A 1 353 ? 8.392 -22.606 -10.875 1.00 76.75 353 GLY A O 1
ATOM 2801 N N . SER A 1 354 ? 7.452 -22.262 -8.862 1.00 63.88 354 SER A N 1
ATOM 2802 C CA . SER A 1 354 ? 8.360 -23.165 -8.137 1.00 63.88 354 SER A CA 1
ATOM 2803 C C . SER A 1 354 ? 7.820 -24.589 -8.047 1.00 63.88 354 SER A C 1
ATOM 2805 O O . SER A 1 354 ? 8.611 -25.519 -8.165 1.00 63.88 354 SER A O 1
ATOM 2807 N N . ASP A 1 355 ? 6.504 -24.761 -7.918 1.00 56.97 355 ASP A N 1
ATOM 2808 C CA . ASP A 1 355 ? 5.877 -26.087 -7.865 1.00 56.97 355 ASP A CA 1
ATOM 2809 C C . ASP A 1 355 ? 6.005 -26.803 -9.229 1.00 56.97 355 ASP A C 1
ATOM 2811 O O . ASP A 1 355 ? 6.415 -27.962 -9.291 1.00 56.97 355 ASP A O 1
ATOM 2815 N N . ASP A 1 356 ? 5.807 -26.076 -10.341 1.00 45.72 356 ASP A N 1
ATOM 2816 C CA . ASP A 1 356 ? 6.030 -26.573 -11.715 1.00 45.72 356 ASP A CA 1
ATOM 2817 C C . ASP A 1 356 ? 7.486 -27.029 -11.986 1.00 45.72 356 ASP A C 1
ATOM 2819 O O . ASP A 1 356 ? 7.748 -27.733 -12.965 1.00 45.72 356 ASP A O 1
ATOM 2823 N N . ALA A 1 357 ? 8.456 -26.625 -11.153 1.00 41.25 357 ALA A N 1
ATOM 2824 C CA . ALA A 1 357 ? 9.860 -27.014 -11.297 1.00 41.25 357 ALA A CA 1
ATOM 2825 C C . ALA A 1 357 ? 10.201 -28.345 -10.600 1.00 41.25 357 ALA A C 1
ATOM 2827 O O . ALA A 1 357 ? 11.191 -28.973 -10.982 1.00 41.25 357 ALA A O 1
ATOM 2828 N N . GLU A 1 358 ? 9.403 -28.791 -9.620 1.00 41.28 358 GLU A N 1
ATOM 2829 C CA . GLU A 1 358 ? 9.568 -30.106 -8.977 1.00 41.28 358 GLU A CA 1
ATOM 2830 C C . GLU A 1 358 ? 8.953 -31.249 -9.810 1.00 41.28 358 GLU A C 1
ATOM 2832 O O . GLU A 1 358 ? 9.418 -32.384 -9.722 1.00 41.28 358 GLU A O 1
ATOM 2837 N N . ASP A 1 359 ? 7.977 -30.949 -10.678 1.00 42.59 359 ASP A N 1
ATOM 2838 C CA . ASP A 1 359 ? 7.308 -31.914 -11.573 1.00 42.59 359 ASP A CA 1
ATOM 2839 C C . ASP A 1 359 ? 8.004 -32.090 -12.948 1.00 42.59 359 ASP A C 1
ATOM 2841 O O . ASP A 1 359 ? 7.516 -32.808 -13.831 1.00 42.59 359 ASP A O 1
ATOM 2845 N N . LEU A 1 360 ? 9.173 -31.470 -13.156 1.00 37.25 360 LEU A N 1
ATOM 2846 C CA . LEU A 1 360 ? 10.005 -31.740 -14.332 1.00 37.25 360 LEU A CA 1
ATOM 2847 C C . LEU A 1 360 ? 10.601 -33.157 -14.234 1.00 37.25 360 LEU A C 1
ATOM 2849 O O . LEU A 1 360 ? 11.301 -33.453 -13.265 1.00 37.25 360 LEU A O 1
ATOM 2853 N N . PRO A 1 361 ? 10.391 -34.044 -15.230 1.00 41.72 361 PRO A N 1
ATOM 2854 C CA . PRO A 1 361 ? 10.972 -35.380 -15.191 1.00 41.72 361 PRO A CA 1
ATOM 2855 C C . PRO A 1 361 ? 12.500 -35.288 -15.165 1.00 41.72 361 PRO A C 1
ATOM 2857 O O . PRO A 1 361 ? 13.081 -34.536 -15.954 1.00 41.72 361 PRO A O 1
ATOM 2860 N N . GLU A 1 362 ? 13.143 -36.081 -14.296 1.00 40.72 362 GLU A N 1
ATOM 2861 C CA . GLU A 1 362 ? 14.604 -36.218 -14.292 1.00 40.72 362 GLU A CA 1
ATOM 2862 C C . GLU A 1 362 ? 15.096 -36.454 -15.730 1.00 40.72 362 GLU A C 1
ATOM 2864 O O . GLU A 1 362 ? 14.514 -37.286 -16.445 1.00 40.72 362 GLU A O 1
ATOM 2869 N N . PRO A 1 363 ? 16.137 -35.729 -16.188 1.00 42.19 363 PRO A N 1
ATOM 2870 C CA . PRO A 1 363 ? 16.663 -35.932 -17.527 1.00 42.19 363 PRO A CA 1
ATOM 2871 C C . PRO A 1 363 ? 17.064 -37.404 -17.683 1.00 42.19 363 PRO A C 1
ATOM 2873 O O . PRO A 1 363 ? 17.597 -37.995 -16.736 1.00 42.19 363 PRO A O 1
ATOM 2876 N N . PRO A 1 364 ? 16.807 -38.025 -18.850 1.00 45.38 364 PRO A N 1
ATOM 2877 C CA . PRO A 1 364 ? 17.170 -39.417 -19.063 1.00 45.38 364 PRO A CA 1
ATOM 2878 C C . PRO A 1 364 ? 18.665 -39.603 -18.756 1.00 45.38 364 PRO A C 1
ATOM 2880 O O . PRO A 1 364 ? 19.457 -38.709 -19.058 1.00 45.38 364 PRO A O 1
ATOM 2883 N N . PRO A 1 365 ? 19.089 -40.752 -18.196 1.00 47.78 365 PRO A N 1
ATOM 2884 C CA . PRO A 1 365 ? 20.460 -40.957 -17.707 1.00 47.78 365 PRO A CA 1
ATOM 2885 C C . PRO A 1 365 ? 21.553 -40.869 -18.792 1.00 47.78 365 PRO A C 1
ATOM 2887 O O . PRO A 1 365 ? 22.734 -40.986 -18.484 1.00 47.78 365 PRO A O 1
ATOM 2890 N N . GLU A 1 366 ? 21.161 -40.658 -20.048 1.00 46.94 366 GLU A N 1
ATOM 2891 C CA . GLU A 1 366 ? 22.008 -40.372 -21.205 1.00 46.94 366 GLU A CA 1
ATOM 2892 C C . GLU A 1 366 ? 22.501 -38.904 -21.240 1.00 46.94 366 GLU A C 1
ATOM 2894 O O . GLU A 1 366 ? 23.544 -38.640 -21.834 1.00 46.94 366 GLU A O 1
ATOM 2899 N N . ASP A 1 367 ? 21.806 -37.974 -20.565 1.00 48.50 367 ASP A N 1
ATOM 2900 C CA . ASP A 1 367 ? 22.162 -36.545 -20.440 1.00 48.50 367 ASP A CA 1
ATOM 2901 C C . ASP A 1 367 ? 22.783 -36.185 -19.070 1.00 48.50 367 ASP A C 1
ATOM 2903 O O . ASP A 1 367 ? 23.163 -35.035 -18.824 1.00 48.50 367 ASP A O 1
ATOM 2907 N N . ALA A 1 368 ? 22.921 -37.154 -18.159 1.00 38.00 368 ALA A N 1
ATOM 2908 C CA . ALA A 1 368 ? 23.677 -36.958 -16.926 1.00 38.00 368 ALA A CA 1
ATOM 2909 C C . ALA A 1 368 ? 25.176 -36.792 -17.260 1.00 38.00 368 ALA A C 1
ATOM 2911 O O . ALA A 1 368 ? 25.726 -37.622 -17.988 1.00 38.00 368 ALA A O 1
ATOM 2912 N N . PRO A 1 369 ? 25.880 -35.765 -16.739 1.00 37.78 369 PRO A N 1
ATOM 2913 C CA . PRO A 1 369 ? 27.292 -35.571 -17.042 1.00 37.78 369 PRO A CA 1
ATOM 2914 C C . PRO A 1 369 ? 28.122 -36.724 -16.469 1.00 37.78 369 PRO A C 1
ATOM 2916 O O . PRO A 1 369 ? 28.370 -36.792 -15.264 1.00 37.78 369 PRO A O 1
ATOM 2919 N N . THR A 1 370 ? 28.581 -37.622 -17.342 1.00 39.62 370 THR A N 1
ATOM 2920 C CA . THR A 1 370 ? 29.483 -38.718 -16.983 1.00 39.62 370 THR A CA 1
ATOM 2921 C C . THR A 1 370 ? 30.828 -38.148 -16.548 1.00 39.62 370 THR A C 1
ATOM 2923 O O . THR A 1 370 ? 31.677 -37.794 -17.370 1.00 39.62 370 THR A O 1
ATOM 2926 N N . THR A 1 371 ? 31.040 -38.051 -15.237 1.00 41.47 371 THR A N 1
ATOM 2927 C CA . THR A 1 371 ? 32.363 -37.792 -14.669 1.00 41.47 371 THR A CA 1
ATOM 2928 C C . THR A 1 371 ? 33.220 -39.045 -14.811 1.00 41.47 371 THR A C 1
ATOM 2930 O O . THR A 1 371 ? 33.353 -39.824 -13.867 1.00 41.47 371 THR A O 1
ATOM 2933 N N . ASP A 1 372 ? 33.807 -39.224 -15.994 1.00 37.31 372 ASP A N 1
ATOM 2934 C CA . ASP A 1 372 ? 34.874 -40.194 -16.232 1.00 37.31 372 ASP A CA 1
ATOM 2935 C C . ASP A 1 372 ? 36.115 -39.780 -15.425 1.00 37.31 372 ASP A C 1
ATOM 2937 O O . ASP A 1 372 ? 36.982 -39.034 -15.889 1.00 37.31 372 ASP A O 1
ATOM 2941 N N . ALA A 1 373 ? 36.187 -40.248 -14.180 1.00 36.16 373 ALA A N 1
ATOM 2942 C CA . ALA A 1 373 ? 37.411 -40.256 -13.396 1.00 36.16 373 ALA A CA 1
ATOM 2943 C C . ALA A 1 373 ? 38.267 -41.462 -13.837 1.00 36.16 373 ALA A C 1
ATOM 2945 O O . ALA A 1 373 ? 37.792 -42.595 -13.749 1.00 36.16 373 ALA A O 1
ATOM 2946 N N . PRO A 1 374 ? 39.509 -41.263 -14.317 1.00 37.06 374 PRO A N 1
ATOM 2947 C CA . PRO A 1 374 ? 40.347 -42.368 -14.765 1.00 37.06 374 PRO A CA 1
ATOM 2948 C C . PRO A 1 374 ? 41.098 -43.033 -13.597 1.00 37.06 374 PRO A C 1
ATOM 2950 O O . PRO A 1 374 ? 42.181 -42.595 -13.213 1.00 37.06 374 PRO A O 1
ATOM 2953 N N . GLU A 1 375 ? 40.541 -44.131 -13.090 1.00 36.19 375 GLU A N 1
ATOM 2954 C CA . GLU A 1 375 ? 41.301 -45.280 -12.559 1.00 36.19 375 GLU A CA 1
ATOM 2955 C C . GLU A 1 375 ? 41.769 -46.117 -13.780 1.00 36.19 375 GLU A C 1
ATOM 2957 O O . GLU A 1 375 ? 41.032 -46.234 -14.758 1.00 36.19 375 GLU A O 1
ATOM 2962 N N . ASP A 1 376 ? 42.960 -46.710 -13.892 1.00 35.97 376 ASP A N 1
ATOM 2963 C CA . ASP A 1 376 ? 44.107 -46.911 -12.993 1.00 35.97 376 ASP A CA 1
ATOM 2964 C C . ASP A 1 376 ? 45.372 -47.183 -13.849 1.00 35.97 376 ASP A C 1
ATOM 2966 O O . ASP A 1 376 ? 45.232 -47.589 -15.007 1.00 35.97 376 ASP A O 1
ATOM 2970 N N . ALA A 1 377 ? 46.588 -47.064 -13.280 1.00 33.44 377 ALA A N 1
ATOM 2971 C CA . ALA A 1 377 ? 47.641 -48.108 -13.358 1.00 33.44 377 ALA A CA 1
ATOM 2972 C C . ALA A 1 377 ? 49.003 -47.713 -12.728 1.00 33.44 377 ALA A C 1
ATOM 2974 O O . ALA A 1 377 ? 49.537 -46.638 -12.987 1.00 33.44 377 ALA A O 1
ATOM 2975 N N . ASP A 1 378 ? 49.591 -48.706 -12.044 1.00 36.31 378 ASP A N 1
ATOM 2976 C CA . ASP A 1 378 ? 50.904 -48.823 -11.371 1.00 36.31 378 ASP A CA 1
ATOM 2977 C C . ASP A 1 378 ? 51.065 -48.136 -9.993 1.00 36.31 378 ASP A C 1
ATOM 2979 O O . ASP A 1 378 ? 50.952 -46.925 -9.857 1.00 36.31 378 ASP A O 1
ATOM 2983 N N . GLY A 1 379 ? 51.391 -48.829 -8.891 1.00 32.34 379 GLY A N 1
ATOM 2984 C CA . GLY A 1 379 ? 51.759 -50.242 -8.693 1.00 32.34 379 GLY A CA 1
ATOM 2985 C C . GLY A 1 379 ? 53.133 -50.381 -8.026 1.00 32.34 379 GLY A C 1
ATOM 2986 O O . GLY A 1 379 ? 54.147 -50.155 -8.679 1.00 32.34 379 GLY A O 1
ATOM 2987 N N . GLY A 1 380 ? 53.196 -50.780 -6.744 1.00 29.00 380 GLY A N 1
ATOM 2988 C CA . GLY A 1 380 ? 54.491 -51.084 -6.104 1.00 29.00 380 GLY A CA 1
ATOM 2989 C C . GLY A 1 380 ? 54.635 -50.893 -4.586 1.00 29.00 380 GLY A C 1
ATOM 2990 O O . GLY A 1 380 ? 55.430 -50.065 -4.167 1.00 29.00 380 GLY A O 1
ATOM 2991 N N . ASP A 1 381 ? 53.951 -51.740 -3.813 1.00 33.66 381 ASP A N 1
ATOM 2992 C CA . ASP A 1 381 ? 54.541 -52.591 -2.754 1.00 33.66 381 ASP A CA 1
ATOM 2993 C C . ASP A 1 381 ? 55.175 -52.023 -1.441 1.00 33.66 381 ASP A C 1
ATOM 2995 O O . ASP A 1 381 ? 55.844 -50.996 -1.390 1.00 33.66 381 ASP A O 1
ATOM 2999 N N . LEU A 1 382 ? 55.053 -52.863 -0.399 1.00 32.12 382 LEU A N 1
ATOM 3000 C CA . LEU A 1 382 ? 55.800 -52.962 0.874 1.00 32.12 382 LEU A CA 1
ATOM 3001 C C . LEU A 1 382 ? 55.479 -52.095 2.124 1.00 32.12 382 LEU A C 1
ATOM 3003 O O . LEU A 1 382 ? 55.845 -50.932 2.253 1.00 32.12 382 LEU A O 1
ATOM 3007 N N . ALA A 1 383 ? 55.067 -52.855 3.154 1.00 33.56 383 ALA A N 1
ATOM 3008 C CA . ALA A 1 383 ? 55.542 -52.829 4.551 1.00 33.56 383 ALA A CA 1
ATOM 3009 C C . ALA A 1 383 ? 54.891 -51.881 5.586 1.00 33.56 383 ALA A C 1
ATOM 3011 O O . ALA A 1 383 ? 55.442 -50.857 5.980 1.00 33.56 383 ALA A O 1
ATOM 3012 N N . ASP A 1 384 ? 53.778 -52.358 6.151 1.00 40.25 384 ASP A N 1
ATOM 3013 C CA . ASP A 1 384 ? 53.755 -52.927 7.515 1.00 40.25 384 ASP A CA 1
ATOM 3014 C C . ASP A 1 384 ? 54.723 -52.320 8.561 1.00 40.25 384 ASP A C 1
ATOM 3016 O O . ASP A 1 384 ? 55.925 -52.619 8.558 1.00 40.25 384 ASP A O 1
ATOM 3020 N N . LYS A 1 385 ? 54.169 -51.543 9.511 1.00 35.25 385 LYS A N 1
ATOM 3021 C CA . LYS A 1 385 ? 54.600 -51.557 10.920 1.00 35.25 385 LYS A CA 1
ATOM 3022 C C . LYS A 1 385 ? 53.644 -50.864 11.890 1.00 35.25 385 LYS A C 1
ATOM 3024 O O . LYS A 1 385 ? 53.195 -49.743 11.670 1.00 35.25 385 LYS A O 1
ATOM 3029 N N . ASP A 1 386 ? 53.448 -51.558 13.004 1.00 37.38 386 ASP A N 1
ATOM 3030 C CA . ASP A 1 386 ? 52.851 -51.141 14.271 1.00 37.38 386 ASP A CA 1
ATOM 3031 C C . ASP A 1 386 ? 53.186 -49.707 14.732 1.00 37.38 386 ASP A C 1
ATOM 3033 O O . ASP A 1 386 ? 54.328 -49.265 14.591 1.00 37.38 386 ASP A O 1
ATOM 3037 N N . LEU A 1 387 ? 52.232 -49.053 15.421 1.00 34.22 387 LEU A N 1
ATOM 3038 C CA . LEU A 1 387 ? 52.350 -48.653 16.846 1.00 34.22 387 LEU A CA 1
ATOM 3039 C C . LEU A 1 387 ? 51.187 -47.735 17.309 1.00 34.22 387 LEU A C 1
ATOM 3041 O O . LEU A 1 387 ? 51.215 -46.520 17.137 1.00 34.22 387 LEU A O 1
ATOM 3045 N N . HIS A 1 388 ? 50.218 -48.317 18.020 1.00 39.50 388 HIS A N 1
ATOM 3046 C CA . HIS A 1 388 ? 49.766 -47.752 19.306 1.00 39.50 388 HIS A CA 1
ATOM 3047 C C . HIS A 1 388 ? 50.747 -48.257 20.396 1.00 39.50 388 HIS A C 1
ATOM 3049 O O . HIS A 1 388 ? 51.396 -49.277 20.143 1.00 39.50 388 HIS A O 1
ATOM 3055 N N . PRO A 1 389 ? 50.871 -47.647 21.596 1.00 49.56 389 PRO A N 1
ATOM 3056 C CA . PRO A 1 389 ? 49.899 -46.786 22.286 1.00 49.56 389 PRO A CA 1
ATOM 3057 C C . PRO A 1 389 ? 50.551 -45.430 22.710 1.00 49.56 389 PRO A C 1
ATOM 3059 O O . PRO A 1 389 ? 51.522 -45.032 22.076 1.00 49.56 389 PRO A O 1
ATOM 3062 N N . ASP A 1 390 ? 50.103 -44.623 23.683 1.00 37.44 390 ASP A N 1
ATOM 3063 C CA . ASP A 1 390 ? 48.983 -44.712 24.642 1.00 37.44 390 ASP A CA 1
ATOM 3064 C C . ASP A 1 390 ? 48.476 -43.305 25.061 1.00 37.44 390 ASP A C 1
ATOM 3066 O O . ASP A 1 390 ? 48.973 -42.272 24.613 1.00 37.44 390 ASP A O 1
ATOM 3070 N N . ARG A 1 391 ? 47.487 -43.312 25.955 1.00 43.91 391 ARG A N 1
ATOM 3071 C CA . ARG A 1 391 ? 47.094 -42.293 26.937 1.00 43.91 391 ARG A CA 1
ATOM 3072 C C . ARG A 1 391 ? 48.253 -41.774 27.802 1.00 43.91 391 ARG A C 1
ATOM 3074 O O . ARG A 1 391 ? 49.082 -42.567 28.236 1.00 43.91 391 ARG A O 1
ATOM 3081 N N . ASP A 1 392 ? 48.163 -40.509 28.221 1.00 43.31 392 ASP A N 1
ATOM 3082 C CA . ASP A 1 392 ? 48.374 -40.142 29.633 1.00 43.31 392 ASP A CA 1
ATOM 3083 C C . ASP A 1 392 ? 47.584 -38.866 30.000 1.00 43.31 392 ASP A C 1
ATOM 3085 O O . ASP A 1 392 ? 47.151 -38.118 29.117 1.00 43.31 392 ASP A O 1
ATOM 3089 N N . ASP A 1 393 ? 47.349 -38.665 31.296 1.00 47.53 393 ASP A N 1
ATOM 3090 C CA . ASP A 1 393 ? 46.406 -37.697 31.873 1.00 47.53 393 ASP A CA 1
ATOM 3091 C C . ASP A 1 393 ? 47.022 -36.321 32.235 1.00 47.53 393 ASP A C 1
ATOM 3093 O O . ASP A 1 393 ? 48.208 -36.196 32.534 1.00 47.53 393 ASP A O 1
ATOM 3097 N N . GLY A 1 394 ? 46.152 -35.306 32.373 1.00 44.72 394 GLY A N 1
ATOM 3098 C CA . GLY A 1 394 ? 46.293 -34.256 33.399 1.00 44.72 394 GLY A CA 1
ATOM 3099 C C . GLY A 1 394 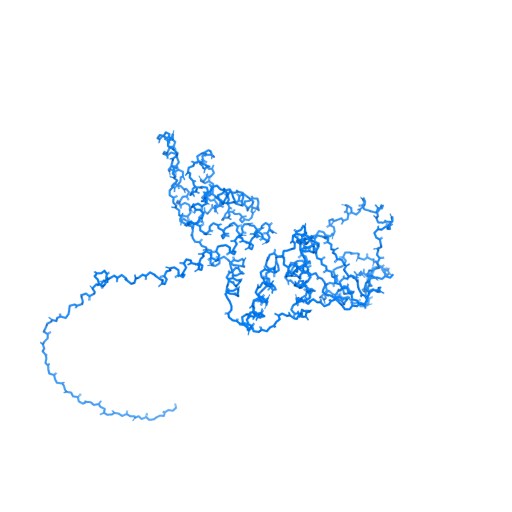? 46.817 -32.872 32.982 1.00 44.72 394 GLY A C 1
ATOM 3100 O O . GLY A 1 394 ? 48.020 -32.670 32.828 1.00 44.72 394 GLY A O 1
ATOM 3101 N N . VAL A 1 395 ? 45.929 -31.867 32.966 1.00 42.94 395 VAL A N 1
ATOM 3102 C CA . VAL A 1 395 ? 45.655 -30.914 34.081 1.00 42.94 395 VAL A CA 1
ATOM 3103 C C . VAL A 1 395 ? 44.494 -29.994 33.692 1.00 42.94 395 VAL A C 1
ATOM 3105 O O . VAL A 1 395 ? 44.522 -29.459 32.564 1.00 42.94 395 VAL A O 1
#